Protein AF-A0AAV9XPU2-F1 (afdb_monomer_lite)

Foldseek 3Di:
DDDDDDDDDDDDDDDDDDDDWDWAPPDPPTDTHNDVVVSVLCCLVPVVPDDFDAAPQPRDTHSDLVVSVVCNVVPPRCPPPDDDPPSDDDADQAFDVCVVVVHDFPSDVVTPVQVVVVHHTHHDDPVCVCDDDDDDDDDDDDDDDDDDDDDDDDDDDDDDDDDDDDDDDDPDDPVVVPDDDDDDDDDPDDPDDDDPDDDPPPPPPPDDDDPDDDDDQPPNDPPPPPPDPADLDPDPVCVLCVVLLVLLALQDDPDDVDDVPPDDPPPAPDDPVCLVLQQVLLVVQLVLLVVLLVVVVDDPPDPLSVLSNLLSVCRGSVLLRQLLRLLVVPPCLQQVLDLVLPDDSNPAQSLLSLLSSLRSQSRDPDPVSNSSSLSCLVSSLCSLCVDPLLDPVVVVVVVPPDPPPDDALLNFDPNLVSSLNSLVSSLSSCCRSNDLVSVLCSLPPSLLSSVVSLVVSNLLRLADDDAQDAFVSLVSLLSSLSSLSNVLVSLLVLLLLCQWWVDQRPDDVVSQVNRADHFDPQCSNDSGPVSNVVDPGGNHDVHGQVVLLVCQLDNDLVPRPQDALSSLSSNLSVLLNVLVVQLPDPDHDDPSNLSSSVSSLVSSVVSVVVNVVVDDPVRLVSHRSSNSSVSSSSLSSSLSSLQVVCVVVVHRDDQDPDTRSRGICVSVVVSNVVRD

Structure (mmCIF, N/CA/C/O backbone):
data_AF-A0AAV9XPU2-F1
#
_entry.id   AF-A0AAV9XPU2-F1
#
loop_
_atom_site.group_PDB
_atom_site.id
_atom_site.type_symbol
_atom_site.label_atom_id
_atom_site.label_alt_id
_atom_site.label_comp_id
_atom_site.label_asym_id
_atom_site.label_entity_id
_atom_site.label_seq_id
_atom_site.pdbx_PDB_ins_code
_atom_site.Cartn_x
_atom_site.Cartn_y
_atom_site.Cartn_z
_atom_site.occupancy
_atom_site.B_iso_or_equiv
_atom_site.auth_seq_id
_atom_site.auth_comp_id
_atom_site.auth_asym_id
_atom_site.auth_atom_id
_atom_site.pdbx_PDB_model_num
ATOM 1 N N . MET A 1 1 ? 15.811 52.522 -57.810 1.00 29.58 1 MET A N 1
ATOM 2 C CA . MET A 1 1 ? 17.255 52.832 -57.694 1.00 29.58 1 MET A CA 1
ATOM 3 C C . MET A 1 1 ? 17.423 53.814 -56.546 1.00 29.58 1 MET A C 1
ATOM 5 O O . MET A 1 1 ? 16.557 54.666 -56.441 1.00 29.58 1 MET A O 1
ATOM 9 N N . VAL A 1 2 ? 18.512 53.695 -55.772 1.00 29.58 2 VAL A N 1
ATOM 10 C CA . VAL A 1 2 ? 18.969 54.626 -54.708 1.00 29.58 2 VAL A CA 1
ATOM 11 C C . VAL A 1 2 ? 18.034 54.779 -53.481 1.00 29.58 2 VAL A C 1
ATOM 13 O O . VAL A 1 2 ? 16.921 55.269 -53.601 1.00 29.58 2 VAL A O 1
ATOM 16 N N . GLU A 1 3 ? 18.486 54.240 -52.336 1.00 29.12 3 GLU A N 1
ATOM 17 C CA . GLU A 1 3 ? 18.812 54.883 -51.026 1.00 29.12 3 GLU A CA 1
ATOM 18 C C . GLU A 1 3 ? 18.061 56.191 -50.595 1.00 29.12 3 GLU A C 1
ATOM 20 O O . GLU A 1 3 ? 17.529 56.910 -51.427 1.00 29.12 3 GLU A O 1
ATOM 25 N N . VAL A 1 4 ? 17.954 56.612 -49.316 1.00 30.80 4 VAL A N 1
ATOM 26 C CA . VAL A 1 4 ? 18.963 56.660 -48.225 1.00 30.80 4 VAL A CA 1
ATOM 27 C C . VAL A 1 4 ? 18.349 56.628 -46.795 1.00 30.80 4 VAL A C 1
ATOM 29 O O . VAL A 1 4 ? 17.506 57.445 -46.452 1.00 30.80 4 VAL A O 1
ATOM 32 N N . ASN A 1 5 ? 18.858 55.704 -45.967 1.00 29.48 5 ASN A N 1
ATOM 33 C CA . ASN A 1 5 ? 19.180 55.703 -44.515 1.00 29.48 5 ASN A CA 1
ATOM 34 C C . ASN A 1 5 ? 18.445 56.530 -43.408 1.00 29.48 5 ASN A C 1
ATOM 36 O O . ASN A 1 5 ? 18.390 57.753 -43.437 1.00 29.48 5 ASN A O 1
ATOM 40 N N . ASN A 1 6 ? 18.231 55.809 -42.283 1.00 28.78 6 ASN A N 1
ATOM 41 C CA . ASN A 1 6 ? 18.593 56.128 -40.872 1.00 28.78 6 ASN A CA 1
ATOM 42 C C . ASN A 1 6 ? 17.640 56.825 -39.852 1.00 28.78 6 ASN A C 1
ATOM 44 O O . ASN A 1 6 ? 17.291 57.988 -39.984 1.00 28.78 6 ASN A O 1
ATOM 48 N N . THR A 1 7 ? 17.373 56.079 -38.752 1.00 27.91 7 THR A N 1
ATOM 49 C CA . THR A 1 7 ? 17.463 56.404 -37.288 1.00 27.91 7 THR A CA 1
ATOM 50 C C . THR A 1 7 ? 17.090 57.815 -36.776 1.00 27.91 7 THR A C 1
ATOM 52 O O . THR A 1 7 ? 17.562 58.805 -37.311 1.00 27.91 7 THR A O 1
ATOM 55 N N . THR A 1 8 ? 16.399 58.041 -35.643 1.00 27.73 8 THR A N 1
ATOM 56 C CA . THR A 1 8 ? 16.243 57.298 -34.355 1.00 27.73 8 THR A CA 1
ATOM 57 C C . THR A 1 8 ? 15.009 57.897 -33.613 1.00 27.73 8 THR A C 1
ATOM 59 O O . THR A 1 8 ? 14.620 59.014 -33.934 1.00 27.73 8 THR A O 1
ATOM 62 N N . THR A 1 9 ? 14.283 57.275 -32.668 1.00 28.89 9 THR A N 1
ATOM 63 C CA . THR A 1 9 ? 14.660 56.927 -31.270 1.00 28.89 9 THR A CA 1
ATOM 64 C C . THR A 1 9 ? 13.524 56.117 -30.600 1.00 28.89 9 THR A C 1
ATOM 66 O O . THR A 1 9 ? 12.372 56.189 -31.017 1.00 28.89 9 THR A O 1
ATOM 69 N N . THR A 1 10 ? 13.826 55.365 -29.537 1.00 31.95 10 THR A N 1
ATOM 70 C CA . THR A 1 10 ? 12.886 54.542 -28.745 1.00 31.95 10 THR A CA 1
ATOM 71 C C . THR A 1 10 ? 11.859 55.317 -27.906 1.00 31.95 10 THR A C 1
ATOM 73 O O . THR A 1 10 ? 12.219 56.281 -27.235 1.00 31.95 10 THR A O 1
ATOM 76 N N . ALA A 1 11 ? 10.648 54.761 -27.766 1.00 28.17 11 ALA A N 1
ATOM 77 C CA . ALA A 1 11 ? 9.728 55.044 -26.660 1.00 28.17 11 ALA A CA 1
ATOM 78 C C . ALA A 1 11 ? 9.247 53.723 -26.024 1.00 28.17 11 ALA A C 1
ATOM 80 O O . ALA A 1 11 ? 8.489 52.976 -26.636 1.00 28.17 11 ALA A O 1
ATOM 81 N N . ALA A 1 12 ? 9.705 53.414 -24.806 1.00 30.28 12 ALA A N 1
ATOM 82 C CA . ALA A 1 12 ? 9.359 52.178 -24.099 1.00 30.28 12 ALA A CA 1
ATOM 83 C C . ALA A 1 12 ? 8.294 52.434 -23.020 1.00 30.28 12 ALA A C 1
ATOM 85 O O . ALA A 1 12 ? 8.538 53.171 -22.066 1.00 30.28 12 ALA A O 1
ATOM 86 N N . GLN A 1 13 ? 7.125 51.798 -23.138 1.00 32.41 13 GLN A N 1
ATOM 87 C CA . GLN A 1 13 ? 6.087 51.846 -22.104 1.00 32.41 13 GLN A CA 1
ATOM 88 C C . GLN A 1 13 ? 6.312 50.745 -21.058 1.00 32.41 13 GLN A C 1
ATOM 90 O O . GLN A 1 13 ? 6.060 49.569 -21.311 1.00 32.41 13 GLN A O 1
ATOM 95 N N . GLN A 1 14 ? 6.757 51.125 -19.859 1.00 33.50 14 GLN A N 1
ATOM 96 C CA . GLN A 1 14 ? 6.781 50.224 -18.704 1.00 33.50 14 GLN A CA 1
ATOM 97 C C . GLN A 1 14 ? 5.390 50.171 -18.058 1.00 33.50 14 GLN A C 1
ATOM 99 O O . GLN A 1 14 ? 4.984 51.101 -17.362 1.00 33.50 14 GLN A O 1
ATOM 104 N N . GLN A 1 15 ? 4.655 49.077 -18.271 1.00 34.56 15 GLN A N 1
ATOM 105 C CA . GLN A 1 15 ? 3.417 48.818 -17.532 1.00 34.56 15 GLN A CA 1
ATOM 106 C C . GLN A 1 15 ? 3.724 48.453 -16.071 1.00 34.56 15 GLN A C 1
ATOM 108 O O . GLN A 1 15 ? 4.645 47.689 -15.775 1.00 34.56 15 GLN A O 1
ATOM 113 N N . GLN A 1 16 ? 2.945 49.013 -15.146 1.00 34.00 16 GLN A N 1
ATOM 114 C CA . GLN A 1 16 ? 3.146 48.844 -13.708 1.00 34.00 16 GLN A CA 1
ATOM 115 C C . GLN A 1 16 ? 2.669 47.460 -13.246 1.00 34.00 16 GLN A C 1
ATOM 117 O O . GLN A 1 16 ? 1.492 47.122 -13.371 1.00 34.00 16 GLN A O 1
ATOM 122 N N . GLN A 1 17 ? 3.569 46.669 -12.659 1.00 35.53 17 GLN A N 1
ATOM 123 C CA . GLN A 1 17 ? 3.214 45.393 -12.034 1.00 35.53 17 GLN A CA 1
ATOM 124 C C . GLN A 1 17 ? 2.432 45.636 -10.735 1.00 35.53 17 GLN A C 1
ATOM 126 O O . GLN A 1 17 ? 2.978 46.175 -9.770 1.00 35.53 17 GLN A O 1
ATOM 131 N N . GLN A 1 18 ? 1.171 45.200 -10.675 1.00 33.22 18 GLN A N 1
ATOM 132 C CA . GLN A 1 18 ? 0.447 45.126 -9.405 1.00 33.22 18 GLN A CA 1
ATOM 133 C C . GLN A 1 18 ? 0.937 43.914 -8.586 1.00 33.22 18 GLN A C 1
ATOM 135 O O . GLN A 1 18 ? 1.087 42.824 -9.144 1.00 33.22 18 GLN A O 1
ATOM 140 N N . PRO A 1 19 ? 1.190 44.057 -7.271 1.00 42.59 19 PRO A N 1
ATOM 141 C CA . PRO A 1 19 ? 1.686 42.959 -6.448 1.00 42.59 19 PRO A CA 1
ATOM 142 C C . PRO A 1 19 ? 0.588 41.919 -6.183 1.00 42.59 19 PRO A C 1
ATOM 144 O O . PRO A 1 19 ? -0.442 42.224 -5.581 1.00 42.59 19 PRO A O 1
ATOM 147 N N . THR A 1 20 ? 0.836 40.669 -6.578 1.00 58.62 20 THR A N 1
ATOM 148 C CA . THR A 1 20 ? -0.076 39.536 -6.352 1.00 58.62 20 THR A CA 1
ATOM 149 C C . THR A 1 20 ? -0.375 39.333 -4.858 1.00 58.62 20 THR A C 1
ATOM 151 O O . THR A 1 20 ? 0.571 39.267 -4.062 1.00 58.62 20 THR A O 1
ATOM 154 N N . PRO A 1 21 ? -1.647 39.190 -4.443 1.00 64.06 21 PRO A N 1
ATOM 155 C CA . PRO A 1 21 ? -2.001 39.036 -3.035 1.00 64.06 21 PRO A CA 1
ATOM 156 C C . PRO A 1 21 ? -1.647 37.645 -2.481 1.00 64.06 21 PRO A C 1
ATOM 158 O O . PRO A 1 21 ? -1.710 36.633 -3.175 1.00 64.06 21 PRO A O 1
ATOM 161 N N . PHE A 1 22 ? -1.318 37.585 -1.190 1.00 66.38 22 PHE A N 1
ATOM 162 C CA . PHE A 1 22 ? -0.945 36.355 -0.489 1.00 66.38 22 PHE A CA 1
ATOM 163 C C . PHE A 1 22 ? -2.187 35.690 0.122 1.00 66.38 22 PHE A C 1
ATOM 165 O O . PHE A 1 22 ? -2.746 36.193 1.096 1.00 66.38 22 PHE A O 1
ATOM 172 N N . LEU A 1 23 ? -2.624 34.565 -0.442 1.00 69.69 23 LEU A N 1
ATOM 173 C CA . LEU A 1 23 ? -3.834 33.833 -0.039 1.00 69.69 23 LEU A CA 1
ATOM 174 C C . LEU A 1 23 ? -3.562 32.799 1.065 1.00 69.69 23 LEU A C 1
ATOM 176 O O . LEU A 1 23 ? -2.513 32.153 1.070 1.00 69.69 23 LEU A O 1
ATOM 180 N N . CYS A 1 24 ? -4.523 32.596 1.972 1.00 63.69 24 CYS A N 1
ATOM 181 C CA . CYS A 1 24 ? -4.484 31.475 2.914 1.00 63.69 24 CYS A CA 1
ATOM 182 C C . CYS A 1 24 ? -5.047 30.194 2.290 1.00 63.69 24 CYS A C 1
ATOM 184 O O . CYS A 1 24 ? -6.227 30.128 1.963 1.00 63.69 24 CYS A O 1
ATOM 186 N N . SER A 1 25 ? -4.214 29.158 2.182 1.00 61.66 25 SER A N 1
ATOM 187 C CA . SER A 1 25 ? -4.572 27.832 1.651 1.00 61.66 25 SER A CA 1
ATOM 188 C C . SER A 1 25 ? -5.176 26.872 2.690 1.00 61.66 25 SER A C 1
ATOM 190 O O . SER A 1 25 ? -5.345 25.686 2.398 1.00 61.66 25 SER A O 1
ATOM 192 N N . LEU A 1 26 ? -5.467 27.373 3.898 1.00 58.38 26 LEU A N 1
ATOM 193 C CA . LEU A 1 26 ? -6.014 26.612 5.029 1.00 58.38 26 LEU A CA 1
ATOM 194 C C . LEU A 1 26 ? -7.413 27.089 5.470 1.00 58.38 26 LEU A C 1
ATOM 196 O O . LEU A 1 26 ? -8.115 26.342 6.147 1.00 58.38 26 LEU A O 1
ATOM 200 N N . CYS A 1 27 ? -7.843 28.297 5.086 1.00 60.97 27 CYS A N 1
ATOM 201 C CA . CYS A 1 27 ? -9.218 28.755 5.298 1.00 60.97 27 CYS A CA 1
ATOM 202 C C . CYS A 1 27 ? -10.130 28.340 4.140 1.00 60.97 27 CYS A C 1
ATOM 204 O O . CYS A 1 27 ? -9.748 28.440 2.976 1.00 60.97 27 CYS A O 1
ATOM 206 N N . THR A 1 28 ? -11.370 27.973 4.468 1.00 50.22 28 THR A N 1
ATOM 207 C CA . THR A 1 28 ? -12.456 27.744 3.501 1.00 50.22 28 THR A CA 1
ATOM 208 C C . THR A 1 28 ? -12.879 29.041 2.806 1.00 50.22 28 THR A C 1
ATOM 210 O O . THR A 1 28 ? -13.017 29.075 1.589 1.00 50.22 28 THR A O 1
ATOM 213 N N . THR A 1 29 ? -12.986 30.146 3.551 1.00 53.09 29 THR A N 1
ATOM 214 C CA . THR A 1 29 ? -13.059 31.495 2.966 1.00 53.09 29 THR A CA 1
ATOM 215 C C . THR A 1 29 ? -11.665 31.938 2.521 1.00 53.09 29 THR A C 1
ATOM 217 O O . THR A 1 29 ? -10.756 32.051 3.344 1.00 53.09 29 THR A O 1
ATOM 220 N N . SER A 1 30 ? -11.473 32.204 1.225 1.00 54.81 30 SER A N 1
ATOM 221 C CA . SER A 1 30 ? -10.164 32.515 0.621 1.00 54.81 30 SER A CA 1
ATOM 222 C C . SER A 1 30 ? -9.635 33.913 0.989 1.00 54.81 30 SER A C 1
ATOM 224 O O . SER A 1 30 ? -9.506 34.801 0.147 1.00 54.81 30 SER A O 1
ATOM 226 N N . LYS A 1 31 ? -9.319 34.127 2.271 1.00 59.06 31 LYS A N 1
ATOM 227 C CA . LYS A 1 31 ? -8.815 35.400 2.796 1.00 59.06 31 LYS A CA 1
ATOM 228 C C . LYS A 1 31 ? -7.458 35.732 2.170 1.00 59.06 31 LYS A C 1
ATOM 230 O O . LYS A 1 31 ? -6.470 35.013 2.348 1.00 59.06 31 LYS A O 1
ATOM 235 N N . TYR A 1 32 ? -7.438 36.835 1.428 1.00 63.41 32 TYR A N 1
ATOM 236 C CA . TYR A 1 32 ? -6.270 37.378 0.753 1.00 63.41 32 TYR A CA 1
ATOM 237 C C . TYR A 1 32 ? -5.627 38.489 1.588 1.00 63.41 32 TYR A C 1
ATOM 239 O O . TYR A 1 32 ? -6.299 39.353 2.148 1.00 63.41 32 TYR A O 1
ATOM 247 N N . PHE A 1 33 ? -4.298 38.483 1.664 1.00 72.12 33 PHE A N 1
ATOM 248 C CA . PHE A 1 33 ? -3.516 39.441 2.436 1.00 72.12 33 PHE A CA 1
ATOM 249 C C . PHE A 1 33 ? -2.540 40.175 1.519 1.00 72.12 33 PHE A C 1
ATOM 251 O O . PHE A 1 33 ? -1.742 39.560 0.817 1.00 72.12 33 PHE A O 1
ATOM 258 N N . THR A 1 34 ? -2.518 41.505 1.577 1.00 69.50 34 THR A N 1
ATOM 259 C CA . THR A 1 34 ? -1.596 42.338 0.776 1.00 69.50 34 THR A CA 1
ATOM 260 C C . THR A 1 34 ? -0.119 42.178 1.164 1.00 69.50 34 THR A C 1
ATOM 262 O O . THR A 1 34 ? 0.761 42.715 0.495 1.00 69.50 34 THR A O 1
ATOM 265 N N . ARG A 1 35 ? 0.189 41.466 2.261 1.00 71.12 35 ARG A N 1
ATOM 266 C CA . ARG A 1 35 ? 1.552 41.250 2.773 1.00 71.12 35 ARG A CA 1
ATOM 267 C C . ARG A 1 35 ? 1.700 39.853 3.379 1.00 71.12 35 ARG A C 1
ATOM 269 O O . ARG A 1 35 ? 0.964 39.509 4.304 1.00 71.12 35 ARG A O 1
ATOM 276 N N . LYS A 1 36 ? 2.725 39.098 2.956 1.00 74.25 36 LYS A N 1
ATOM 277 C CA . LYS A 1 36 ? 3.036 37.739 3.452 1.00 74.25 36 LYS A CA 1
ATOM 278 C C . LYS A 1 36 ? 3.067 37.631 4.985 1.00 74.25 36 LYS A C 1
ATOM 280 O O . LYS A 1 36 ? 2.521 36.691 5.542 1.00 74.25 36 LYS A O 1
ATOM 285 N N . ALA A 1 37 ? 3.611 38.631 5.681 1.00 71.38 37 ALA A N 1
ATOM 286 C CA . ALA A 1 37 ? 3.679 38.647 7.148 1.00 71.38 37 ALA A CA 1
ATOM 287 C C . ALA A 1 37 ? 2.300 38.676 7.851 1.00 71.38 37 ALA A C 1
ATOM 289 O O . ALA A 1 37 ? 2.202 38.323 9.024 1.00 71.38 37 ALA A O 1
ATOM 290 N N . HIS A 1 38 ? 1.233 39.110 7.168 1.00 73.94 38 HIS A N 1
ATOM 291 C CA . HIS A 1 38 ? -0.130 39.074 7.711 1.00 73.94 38 HIS A CA 1
ATOM 292 C C . HIS A 1 38 ? -0.760 37.692 7.507 1.00 73.94 38 HIS A C 1
ATOM 294 O O . HIS A 1 38 ? -1.350 37.168 8.449 1.00 73.94 38 HIS A O 1
ATOM 300 N N . LEU A 1 39 ? -0.520 37.061 6.352 1.00 77.31 39 LEU A N 1
ATOM 301 C CA . LEU A 1 39 ? -0.830 35.649 6.113 1.00 77.31 39 LEU A CA 1
ATOM 302 C C . LEU A 1 39 ? -0.112 34.732 7.127 1.00 77.31 39 LEU A C 1
ATOM 304 O O . LEU A 1 39 ? -0.747 33.913 7.780 1.00 77.31 39 LEU A O 1
ATOM 308 N N . GLU A 1 40 ? 1.193 34.918 7.338 1.00 66.69 40 GLU A N 1
ATOM 309 C CA . GLU A 1 40 ? 1.998 34.142 8.300 1.00 66.69 40 GLU A CA 1
ATOM 310 C C . GLU A 1 40 ? 1.563 34.330 9.765 1.00 66.69 40 GLU A C 1
ATOM 312 O O . GLU A 1 40 ? 1.819 33.452 10.595 1.00 66.69 40 GLU A O 1
ATOM 317 N N . ARG A 1 41 ? 0.951 35.475 10.108 1.00 69.06 41 ARG A N 1
ATOM 318 C CA . ARG A 1 41 ? 0.323 35.709 11.420 1.00 69.06 41 ARG A CA 1
ATOM 319 C C . ARG A 1 41 ? -1.003 34.959 11.505 1.00 69.06 41 ARG A C 1
ATOM 321 O O . ARG A 1 41 ? -1.205 34.206 12.450 1.00 69.06 41 ARG A O 1
ATOM 328 N N . HIS A 1 42 ? -1.859 35.145 10.500 1.00 73.88 42 HIS A N 1
ATOM 329 C CA . HIS A 1 42 ? -3.168 34.511 10.388 1.00 73.88 42 HIS A CA 1
ATOM 330 C C . HIS A 1 42 ? -3.075 32.980 10.469 1.00 73.88 42 HIS A C 1
ATOM 332 O O . HIS A 1 42 ? -3.804 32.391 11.259 1.00 73.88 42 HIS A O 1
ATOM 338 N N . ILE A 1 43 ? -2.128 32.347 9.763 1.00 69.56 43 ILE A N 1
ATOM 339 C CA . ILE A 1 43 ? -1.907 30.891 9.823 1.00 69.56 43 ILE A CA 1
ATOM 340 C C . ILE A 1 43 ? -1.630 30.418 11.261 1.00 69.56 43 ILE A C 1
ATOM 342 O O . ILE A 1 43 ? -2.310 29.515 11.744 1.00 69.56 43 ILE A O 1
ATOM 346 N N . ARG A 1 44 ? -0.699 31.061 11.981 1.00 66.50 44 ARG A N 1
ATOM 347 C CA . ARG A 1 44 ? -0.370 30.692 13.373 1.00 66.50 44 ARG A CA 1
ATOM 348 C C . ARG A 1 44 ? -1.529 30.897 14.343 1.00 66.50 44 ARG A C 1
ATOM 350 O O . ARG A 1 44 ? -1.736 30.069 15.220 1.00 66.50 44 ARG A O 1
ATOM 357 N N . THR A 1 45 ? -2.293 31.980 14.199 1.00 59.66 45 THR A N 1
ATOM 358 C CA . THR A 1 45 ? -3.409 32.263 15.117 1.00 59.66 45 THR A CA 1
ATOM 359 C C . THR A 1 45 ? -4.652 31.427 14.831 1.00 59.66 45 THR A C 1
ATOM 361 O O . THR A 1 45 ? -5.341 31.045 15.767 1.00 59.66 45 THR A O 1
ATOM 364 N N . HIS A 1 46 ? -4.951 31.173 13.554 1.00 63.56 46 HIS A N 1
ATOM 365 C CA . HIS A 1 46 ? -6.227 30.611 13.098 1.00 63.56 46 HIS A CA 1
ATOM 366 C C . HIS A 1 46 ? -6.170 29.097 12.844 1.00 63.56 46 HIS A C 1
ATOM 368 O O . HIS A 1 46 ? -7.193 28.430 12.921 1.00 63.56 46 HIS A O 1
ATOM 374 N N . HIS A 1 47 ? -4.984 28.546 12.564 1.00 63.62 47 HIS A N 1
ATOM 375 C CA . HIS A 1 47 ? -4.788 27.110 12.318 1.00 63.62 47 HIS A CA 1
ATOM 376 C C . HIS A 1 47 ? -3.821 26.450 13.312 1.00 63.62 47 HIS A C 1
ATOM 378 O O . HIS A 1 47 ? -3.494 25.283 13.144 1.00 63.62 47 HIS A O 1
ATOM 384 N N . ALA A 1 48 ? -3.342 27.193 14.320 1.00 60.16 48 ALA A N 1
ATOM 385 C CA . ALA A 1 48 ? -2.426 26.723 15.369 1.00 60.16 48 ALA A CA 1
ATOM 386 C C . ALA A 1 48 ? -1.133 26.033 14.865 1.00 60.16 48 ALA A C 1
ATOM 388 O O . ALA A 1 48 ? -0.485 25.306 15.610 1.00 60.16 48 ALA A O 1
ATOM 389 N N . VAL A 1 49 ? -0.728 26.271 13.609 1.00 51.78 49 VAL A N 1
ATOM 390 C CA . VAL A 1 49 ? 0.446 25.619 13.011 1.00 51.78 49 VAL A CA 1
ATOM 391 C C . VAL A 1 49 ? 1.739 26.272 13.507 1.00 51.78 49 VAL A C 1
ATOM 393 O O . VAL A 1 49 ? 2.098 27.374 13.076 1.00 51.78 49 VAL A O 1
ATOM 396 N N . GLY A 1 50 ? 2.446 25.558 14.383 1.00 55.75 50 GLY A N 1
ATOM 397 C CA . GLY A 1 50 ? 3.766 25.899 14.918 1.00 55.75 50 GLY A CA 1
ATOM 398 C C . GLY A 1 50 ? 3.813 25.786 16.443 1.00 55.75 50 GLY A C 1
ATOM 399 O O . GLY A 1 50 ? 2.828 26.093 17.110 1.00 55.75 50 GLY A O 1
ATOM 400 N N . ASN A 1 51 ? 4.959 25.359 16.980 1.00 54.19 51 ASN A N 1
ATOM 401 C CA . ASN A 1 51 ? 5.142 25.097 18.410 1.00 54.19 51 ASN A CA 1
ATOM 402 C C . ASN A 1 51 ? 4.729 26.314 19.267 1.00 54.19 51 ASN A C 1
ATOM 404 O O . ASN A 1 51 ? 5.052 27.453 18.897 1.00 54.19 51 ASN A O 1
ATOM 408 N N . PRO A 1 52 ? 4.046 26.099 20.407 1.00 60.94 52 PRO A N 1
ATOM 409 C CA . PRO A 1 52 ? 3.670 27.182 21.303 1.00 60.94 52 PRO A CA 1
ATOM 410 C C . PRO A 1 52 ? 4.920 27.875 21.865 1.00 60.94 52 PRO A C 1
ATOM 412 O O . PRO A 1 52 ? 5.949 27.252 22.132 1.00 60.94 52 PRO A O 1
ATOM 415 N N . LEU A 1 53 ? 4.855 29.202 21.995 1.00 69.19 53 LEU A N 1
ATOM 416 C CA . LEU A 1 53 ? 5.951 29.999 22.537 1.00 69.19 53 LEU A CA 1
ATOM 417 C C . LEU A 1 53 ? 5.718 30.167 24.039 1.00 69.19 53 LEU A C 1
ATOM 419 O O . LEU A 1 53 ? 4.914 31.001 24.455 1.00 69.19 53 LEU A O 1
ATOM 423 N N . ASN A 1 54 ? 6.389 29.346 24.841 1.00 73.31 54 ASN A N 1
ATOM 424 C CA . ASN A 1 54 ? 6.076 29.218 26.264 1.00 73.31 54 ASN A CA 1
ATOM 425 C C . ASN A 1 54 ? 6.816 30.263 27.109 1.00 73.31 54 ASN A C 1
ATOM 427 O O . ASN A 1 54 ? 7.970 30.609 26.844 1.00 73.31 54 ASN A O 1
ATOM 431 N N . CYS A 1 55 ? 6.145 30.775 28.142 1.00 76.75 55 CYS A N 1
ATOM 432 C CA . CYS A 1 55 ? 6.739 31.702 29.100 1.00 76.75 55 CYS A CA 1
ATOM 433 C C . CYS A 1 55 ? 7.796 30.999 29.955 1.00 76.75 55 CYS A C 1
ATOM 435 O O . CYS A 1 55 ? 7.482 30.058 30.678 1.00 76.75 55 CYS A O 1
ATOM 437 N N . HIS A 1 56 ? 9.034 31.494 29.946 1.00 71.06 56 HIS A N 1
ATOM 438 C CA . HIS A 1 56 ? 10.130 30.866 30.698 1.00 71.06 56 HIS A CA 1
ATOM 439 C C . HIS A 1 56 ? 9.958 30.953 32.231 1.00 71.06 56 HIS A C 1
ATOM 441 O O . HIS A 1 56 ? 10.624 30.231 32.963 1.00 71.06 56 HIS A O 1
ATOM 447 N N . PHE A 1 57 ? 9.060 31.817 32.721 1.00 72.75 57 PHE A N 1
ATOM 448 C CA . PHE A 1 57 ? 8.834 32.047 34.154 1.00 72.75 57 PHE A CA 1
ATOM 449 C C . PHE A 1 57 ? 7.595 31.337 34.727 1.00 72.75 57 PHE A C 1
ATOM 451 O O . PHE A 1 57 ? 7.505 31.187 35.940 1.00 72.75 57 PHE A O 1
ATOM 458 N N . CYS A 1 58 ? 6.630 30.931 33.892 1.00 76.94 58 CYS A N 1
ATOM 459 C CA . CYS A 1 58 ? 5.367 30.324 34.351 1.00 76.94 58 CYS A CA 1
ATOM 460 C C . CYS A 1 58 ? 4.804 29.234 33.419 1.00 76.94 58 CYS A C 1
ATOM 462 O O . CYS A 1 58 ? 3.670 28.796 33.597 1.00 76.94 58 CYS A O 1
ATOM 464 N N . SER A 1 59 ? 5.556 28.845 32.386 1.00 69.38 59 SER A N 1
ATOM 465 C CA . SER A 1 59 ? 5.221 27.832 31.372 1.00 69.38 59 SER A CA 1
ATOM 466 C C . SER A 1 59 ? 3.929 28.037 30.561 1.00 69.38 59 SER A C 1
ATOM 468 O O . SER A 1 59 ? 3.678 27.247 29.656 1.00 69.38 59 SER A O 1
ATOM 470 N N . ARG A 1 60 ? 3.138 29.099 30.800 1.00 69.94 60 ARG A N 1
ATOM 471 C CA . ARG A 1 60 ? 1.936 29.426 30.005 1.00 69.94 60 ARG A CA 1
ATOM 472 C C . ARG A 1 60 ? 2.285 29.545 28.512 1.00 69.94 60 ARG A C 1
ATOM 474 O O . ARG A 1 60 ? 3.296 30.152 28.149 1.00 69.94 60 ARG A O 1
ATOM 481 N N . GLU A 1 61 ? 1.433 28.977 27.662 1.00 73.00 61 GLU A N 1
ATOM 482 C CA . GLU A 1 61 ? 1.644 28.868 26.215 1.00 73.00 61 GLU A CA 1
ATOM 483 C C . GLU A 1 61 ? 1.115 30.080 25.438 1.00 73.00 61 GLU A C 1
ATOM 485 O O . GLU A 1 61 ? -0.028 30.500 25.626 1.00 73.00 61 GLU A O 1
ATOM 490 N N . PHE A 1 62 ? 1.899 30.611 24.491 1.00 72.25 62 PHE A N 1
ATOM 491 C CA . PHE A 1 62 ? 1.472 31.734 23.650 1.00 72.25 62 PHE A CA 1
ATOM 492 C C . PHE A 1 62 ? 1.597 31.420 22.157 1.00 72.25 62 PHE A C 1
ATOM 494 O O . PHE A 1 62 ? 2.686 31.234 21.615 1.00 72.25 62 PHE A O 1
ATOM 501 N N . ARG A 1 63 ? 0.470 31.477 21.432 1.00 62.94 63 ARG A N 1
ATOM 502 C CA . ARG A 1 63 ? 0.417 31.289 19.964 1.00 62.94 63 ARG A CA 1
ATOM 503 C C . ARG A 1 63 ? 1.025 32.456 19.158 1.00 62.94 63 ARG A C 1
ATOM 505 O O . ARG A 1 63 ? 1.020 32.433 17.926 1.00 62.94 63 ARG A O 1
ATOM 512 N N . ARG A 1 64 ? 1.525 33.511 19.821 1.00 65.50 64 ARG A N 1
ATOM 513 C CA . ARG A 1 64 ? 2.158 34.685 19.189 1.00 65.50 64 ARG A CA 1
ATOM 514 C C . ARG A 1 64 ? 3.312 35.242 20.027 1.00 65.50 64 ARG A C 1
ATOM 516 O O . ARG A 1 64 ? 3.206 35.389 21.240 1.00 65.50 64 ARG A O 1
ATOM 523 N N . SER A 1 65 ? 4.380 35.660 19.348 1.00 66.50 65 SER A N 1
ATOM 524 C CA . SER A 1 65 ? 5.598 36.215 19.960 1.00 66.50 65 SER A CA 1
ATOM 525 C C . SER A 1 65 ? 5.471 37.655 20.474 1.00 66.50 65 SER A C 1
ATOM 527 O O . SER A 1 65 ? 6.400 38.150 21.103 1.00 66.50 65 SER A O 1
ATOM 529 N N . ASP A 1 66 ? 4.397 38.369 20.132 1.00 71.56 66 ASP A N 1
ATOM 530 C CA . ASP A 1 66 ? 4.081 39.690 20.690 1.00 71.56 66 ASP A CA 1
ATOM 531 C C . ASP A 1 66 ? 3.321 39.547 22.017 1.00 71.56 66 ASP A C 1
ATOM 533 O O . ASP A 1 66 ? 3.760 40.115 23.014 1.00 71.56 66 ASP A O 1
ATOM 537 N N . LEU A 1 67 ? 2.306 38.677 22.071 1.00 76.88 67 LEU A N 1
ATOM 538 C CA . LEU A 1 67 ? 1.629 38.305 23.321 1.00 76.88 67 LEU A CA 1
ATOM 539 C C . LEU A 1 67 ? 2.601 37.722 24.362 1.00 76.88 67 LEU A C 1
ATOM 541 O O . LEU A 1 67 ? 2.552 38.124 25.519 1.00 76.88 67 LEU A O 1
ATOM 545 N N . LEU A 1 68 ? 3.543 36.857 23.954 1.00 77.62 68 LEU A N 1
ATOM 546 C CA . LEU A 1 68 ? 4.587 36.358 24.862 1.00 77.62 68 LEU A CA 1
ATOM 547 C C . LEU A 1 68 ? 5.448 37.490 25.450 1.00 77.62 68 LEU A C 1
ATOM 549 O O . LEU A 1 68 ? 5.848 37.418 26.607 1.00 77.62 68 LEU A O 1
ATOM 553 N N . LYS A 1 69 ? 5.746 38.543 24.677 1.00 74.12 69 LYS A N 1
ATOM 554 C CA . LYS A 1 69 ? 6.560 39.678 25.150 1.00 74.12 69 LYS A CA 1
ATOM 555 C C . LYS A 1 69 ? 5.806 40.547 26.141 1.00 74.12 69 LYS A C 1
ATOM 557 O O . LYS A 1 69 ? 6.372 40.927 27.158 1.00 74.12 69 LYS A O 1
ATOM 562 N N . GLU A 1 70 ? 4.547 40.843 25.846 1.00 77.50 70 GLU A N 1
ATOM 563 C CA . GLU A 1 70 ? 3.677 41.589 26.751 1.00 77.50 70 GLU A CA 1
ATOM 564 C C . GLU A 1 70 ? 3.450 40.811 28.055 1.00 77.50 70 GLU A C 1
ATOM 566 O O . GLU A 1 70 ? 3.583 41.372 29.143 1.00 77.50 70 GLU A O 1
ATOM 571 N N . HIS A 1 71 ? 3.239 39.495 27.959 1.00 79.19 71 HIS A N 1
ATOM 572 C CA . HIS A 1 71 ? 3.169 38.627 29.126 1.00 79.19 71 HIS A CA 1
ATOM 573 C C . HIS A 1 71 ? 4.497 38.555 29.893 1.00 79.19 71 HIS A C 1
ATOM 575 O O . HIS A 1 71 ? 4.473 38.690 31.106 1.00 79.19 71 HIS A O 1
ATOM 581 N N . HIS A 1 72 ? 5.658 38.418 29.239 1.00 73.50 72 HIS A N 1
ATOM 582 C CA . HIS A 1 72 ? 6.963 38.462 29.921 1.00 73.50 72 HIS A CA 1
ATOM 583 C C . HIS A 1 72 ? 7.176 39.762 30.714 1.00 73.50 72 HIS A C 1
ATOM 585 O O . HIS A 1 72 ? 7.839 39.730 31.746 1.00 73.50 72 HIS A O 1
ATOM 591 N N . ILE A 1 73 ? 6.619 40.893 30.269 1.00 74.75 73 ILE A N 1
ATOM 592 C CA . ILE A 1 73 ? 6.675 42.154 31.021 1.00 74.75 73 ILE A CA 1
ATOM 593 C C . ILE A 1 73 ? 5.767 42.082 32.260 1.00 74.75 73 ILE A C 1
ATOM 595 O O . ILE A 1 73 ? 6.231 42.408 33.350 1.00 74.75 73 ILE A O 1
ATOM 599 N N . ARG A 1 74 ? 4.519 41.606 32.112 1.00 70.31 74 ARG A N 1
ATOM 600 C CA . ARG A 1 74 ? 3.496 41.527 33.180 1.00 70.31 74 ARG A CA 1
ATOM 601 C C . ARG A 1 74 ? 3.358 40.137 33.838 1.00 70.31 74 ARG A C 1
ATOM 603 O O . ARG A 1 74 ? 2.265 39.763 34.255 1.00 70.31 74 ARG A O 1
ATOM 610 N N . CYS A 1 75 ? 4.416 39.326 33.883 1.00 74.88 75 CYS A N 1
ATOM 611 C CA . CYS A 1 75 ? 4.339 37.962 34.420 1.00 74.88 75 CYS A CA 1
ATOM 612 C C . CYS A 1 75 ? 4.533 37.963 35.941 1.00 74.88 75 CYS A C 1
ATOM 614 O O . CYS A 1 75 ? 5.629 38.236 36.423 1.00 74.88 75 CYS A O 1
ATOM 616 N N . GLU A 1 76 ? 3.485 37.574 36.668 1.00 71.94 76 GLU A N 1
ATOM 617 C CA . GLU A 1 76 ? 3.423 37.441 38.135 1.00 71.94 76 GLU A CA 1
ATOM 618 C C . GLU A 1 76 ? 4.658 36.715 38.714 1.00 71.94 76 GLU A C 1
ATOM 620 O O . GLU A 1 76 ? 5.279 37.170 39.669 1.00 71.94 76 GLU A O 1
ATOM 625 N N . PHE A 1 77 ? 5.085 35.625 38.070 1.00 69.19 77 PHE A N 1
ATOM 626 C CA . PHE A 1 77 ? 6.191 34.762 38.514 1.00 69.19 77 PHE A CA 1
ATOM 627 C C . PHE A 1 77 ? 7.600 35.305 38.192 1.00 69.19 77 PHE A C 1
ATOM 629 O O . PHE A 1 77 ? 8.612 34.728 38.610 1.00 69.19 77 PHE A O 1
ATOM 636 N N . ARG A 1 78 ? 7.704 36.405 37.435 1.00 69.69 78 ARG A N 1
ATOM 637 C CA . ARG A 1 78 ? 8.991 36.974 37.007 1.00 69.69 78 ARG A CA 1
ATOM 638 C C . ARG A 1 78 ? 9.686 37.737 38.139 1.00 69.69 78 ARG A C 1
ATOM 640 O O . ARG A 1 78 ? 10.872 37.487 38.386 1.00 69.69 78 ARG A O 1
ATOM 647 N N . GLY A 1 79 ? 8.966 38.648 38.799 1.00 66.75 79 GLY A N 1
ATOM 648 C CA . GLY A 1 79 ? 9.562 39.713 39.617 1.00 66.75 79 GLY A CA 1
ATOM 649 C C . GLY A 1 79 ? 10.518 40.593 38.796 1.00 66.75 79 GLY A C 1
ATOM 650 O O . GLY A 1 79 ? 10.364 40.727 37.579 1.00 66.75 79 GLY A O 1
ATOM 651 N N . ASP A 1 80 ? 11.568 41.117 39.428 1.00 61.00 80 ASP A N 1
ATOM 652 C CA . ASP A 1 80 ? 12.576 41.961 38.762 1.00 61.00 80 ASP A CA 1
ATOM 653 C C . ASP A 1 80 ? 13.553 41.209 37.843 1.00 61.00 80 ASP A C 1
ATOM 655 O O . ASP A 1 80 ? 14.421 41.815 37.211 1.00 61.00 80 ASP A O 1
ATOM 659 N N . ARG A 1 81 ? 13.422 39.882 37.700 1.00 66.75 81 ARG A N 1
ATOM 660 C CA . ARG A 1 81 ? 14.375 39.078 36.917 1.00 66.75 81 ARG A CA 1
ATOM 661 C C . ARG A 1 81 ? 14.428 39.526 35.442 1.00 66.75 81 ARG A C 1
ATOM 663 O O . ARG A 1 81 ? 13.381 39.801 34.845 1.00 66.75 81 ARG A O 1
ATOM 670 N N . PRO A 1 82 ? 15.621 39.625 34.825 1.00 59.50 82 PRO A N 1
ATOM 671 C CA . PRO A 1 82 ? 15.764 40.128 33.460 1.00 59.50 82 PRO A CA 1
ATOM 672 C C . PRO A 1 82 ? 15.184 39.155 32.422 1.00 59.50 82 PRO A C 1
ATOM 674 O O . PRO A 1 82 ? 15.225 37.936 32.587 1.00 59.50 82 PRO A O 1
ATOM 677 N N . ILE A 1 83 ? 14.648 39.694 31.324 1.00 64.38 83 ILE A N 1
ATOM 678 C CA . ILE A 1 83 ? 14.059 38.896 30.236 1.00 64.38 83 ILE A CA 1
ATOM 679 C C . ILE A 1 83 ? 15.184 38.346 29.330 1.00 64.38 83 ILE A C 1
ATOM 681 O O . ILE A 1 83 ? 16.027 39.132 28.890 1.00 64.38 83 ILE A O 1
ATOM 685 N N . PRO A 1 84 ? 15.201 37.039 28.984 1.00 57.34 84 PRO A N 1
ATOM 686 C CA . PRO A 1 84 ? 16.243 36.450 28.140 1.00 57.34 84 PRO A CA 1
ATOM 687 C C . PRO A 1 84 ? 16.426 37.137 26.772 1.00 57.34 84 PRO A C 1
ATOM 689 O O . PRO A 1 84 ? 15.483 37.308 25.994 1.00 57.34 84 PRO A O 1
ATOM 692 N N . VAL A 1 85 ? 17.680 37.480 26.456 1.00 53.81 85 VAL A N 1
ATOM 693 C CA . VAL A 1 85 ? 18.076 38.358 25.331 1.00 53.81 85 VAL A CA 1
ATOM 694 C C . VAL A 1 85 ? 17.713 37.798 23.944 1.00 53.81 85 VAL A C 1
ATOM 696 O O . VAL A 1 85 ? 17.511 38.561 22.998 1.00 53.81 85 VAL A O 1
ATOM 699 N N . ALA A 1 86 ? 17.544 36.479 23.814 1.00 53.06 86 ALA A N 1
ATOM 700 C CA . ALA A 1 86 ? 17.249 35.794 22.549 1.00 53.06 86 ALA A CA 1
ATOM 701 C C . ALA A 1 86 ? 15.937 36.231 21.854 1.00 53.06 86 ALA A C 1
ATOM 703 O O . ALA A 1 86 ? 15.722 35.899 20.690 1.00 53.06 86 ALA A O 1
ATOM 704 N N . ILE A 1 87 ? 15.056 36.973 22.538 1.00 49.72 87 ILE A N 1
ATOM 705 C CA . ILE A 1 87 ? 13.716 37.333 22.043 1.00 49.72 87 ILE A CA 1
ATOM 706 C C . ILE A 1 87 ? 13.649 38.801 21.537 1.00 49.72 87 ILE A C 1
ATOM 708 O O . ILE A 1 87 ? 12.580 39.303 21.171 1.00 49.72 87 ILE A O 1
ATOM 712 N N . VAL A 1 88 ? 14.773 39.523 21.432 1.00 43.75 88 VAL A N 1
ATOM 713 C CA . VAL A 1 88 ? 14.814 40.870 20.813 1.00 43.75 88 VAL A CA 1
ATOM 714 C C . VAL A 1 88 ? 14.545 40.797 19.293 1.00 43.75 88 VAL A C 1
ATOM 716 O O . VAL A 1 88 ? 14.898 39.838 18.614 1.00 43.75 88 VAL A O 1
ATOM 719 N N . GLY A 1 89 ? 13.829 41.788 18.744 1.00 49.59 89 GLY A N 1
ATOM 720 C CA . GLY A 1 89 ? 13.363 41.782 17.346 1.00 49.59 89 GLY A CA 1
ATOM 721 C C . GLY A 1 89 ? 14.448 42.048 16.287 1.00 49.59 89 GLY A C 1
ATOM 722 O O . GLY A 1 89 ? 15.584 42.385 16.608 1.00 49.59 89 GLY A O 1
ATOM 723 N N . ARG A 1 90 ? 14.073 41.943 14.997 1.00 46.75 90 ARG A N 1
ATOM 724 C CA . ARG A 1 90 ? 14.956 42.206 13.835 1.00 46.75 90 ARG A CA 1
ATOM 725 C C . ARG A 1 90 ? 15.787 43.488 14.027 1.00 46.75 90 ARG A C 1
ATOM 727 O O . ARG A 1 90 ? 15.212 44.553 14.252 1.00 46.75 90 ARG A O 1
ATOM 734 N N . LYS A 1 91 ? 17.114 43.383 13.847 1.00 53.56 91 LYS A N 1
ATOM 735 C CA . LYS A 1 91 ? 18.079 44.500 13.935 1.00 53.56 91 LYS A CA 1
ATOM 736 C C . LYS A 1 91 ? 17.578 45.744 13.178 1.00 53.56 91 LYS A C 1
ATOM 738 O O . LYS A 1 91 ? 17.121 45.631 12.034 1.00 53.56 91 LYS A O 1
ATOM 743 N N . ARG A 1 92 ? 17.671 46.929 13.803 1.00 58.50 92 ARG A N 1
ATOM 744 C CA . ARG A 1 92 ? 17.201 48.207 13.229 1.00 58.50 92 ARG A CA 1
ATOM 745 C C . ARG A 1 92 ? 17.848 48.454 11.857 1.00 58.50 92 ARG A C 1
ATOM 747 O O . ARG A 1 92 ? 19.062 48.331 11.697 1.00 58.50 92 ARG A O 1
ATOM 754 N N . ARG A 1 93 ? 17.047 48.823 10.849 1.00 65.12 93 ARG A N 1
ATOM 755 C CA . ARG A 1 93 ? 17.568 49.210 9.520 1.00 65.12 93 ARG A CA 1
ATOM 756 C C . ARG A 1 93 ? 17.919 50.699 9.431 1.00 65.12 93 ARG A C 1
ATOM 758 O O . ARG A 1 93 ? 18.968 51.009 8.877 1.00 65.12 93 ARG A O 1
ATOM 765 N N . ALA A 1 94 ? 17.105 51.577 10.016 1.00 80.69 94 ALA A N 1
ATOM 766 C CA . ALA A 1 94 ? 17.366 53.017 10.090 1.00 80.69 94 ALA A CA 1
ATOM 767 C C . ALA A 1 94 ? 18.550 53.371 11.014 1.00 80.69 94 ALA A C 1
ATOM 769 O O . ALA A 1 94 ? 18.914 52.577 11.881 1.00 80.69 94 ALA A O 1
ATOM 770 N N . CYS A 1 95 ? 19.110 54.570 10.825 1.00 85.12 95 CYS A N 1
ATOM 771 C CA . CYS A 1 95 ? 19.990 55.256 11.777 1.00 85.12 95 CYS A CA 1
ATOM 772 C C . CYS A 1 95 ? 19.184 55.873 12.937 1.00 85.12 95 CYS A C 1
ATOM 774 O O . CYS A 1 95 ? 17.971 56.081 12.808 1.00 85.12 95 CYS A O 1
ATOM 776 N N . ASP A 1 96 ? 19.838 56.194 14.053 1.00 83.19 96 ASP A N 1
ATOM 777 C CA . ASP A 1 96 ? 19.136 56.524 15.299 1.00 83.19 96 ASP A CA 1
ATOM 778 C C . ASP A 1 96 ? 18.360 57.845 15.221 1.00 83.19 96 ASP A C 1
ATOM 780 O O . ASP A 1 96 ? 17.182 57.865 15.578 1.00 83.19 96 ASP A O 1
ATOM 784 N N . ARG A 1 97 ? 18.922 58.905 14.619 1.00 79.44 97 ARG A N 1
ATOM 785 C CA . ARG A 1 97 ? 18.205 60.183 14.408 1.00 79.44 97 ARG A CA 1
ATOM 786 C C . ARG A 1 97 ? 16.927 60.014 13.575 1.00 79.44 97 ARG A C 1
ATOM 788 O O . ARG A 1 97 ? 15.905 60.636 13.867 1.00 79.44 97 ARG A O 1
ATOM 795 N N . CYS A 1 98 ? 16.957 59.163 12.544 1.00 83.25 98 CYS A N 1
ATOM 796 C CA . CYS A 1 98 ? 15.761 58.863 11.748 1.00 83.25 98 CYS A CA 1
ATOM 797 C C . CYS A 1 98 ? 14.774 57.964 12.507 1.00 83.25 98 CYS A C 1
ATOM 799 O O . CYS A 1 98 ? 13.566 58.150 12.376 1.00 83.25 98 CYS A O 1
ATOM 801 N N . SER A 1 99 ? 15.272 57.024 13.319 1.00 81.94 99 SER A N 1
ATOM 802 C CA . SER A 1 99 ? 14.444 56.149 14.155 1.00 81.94 99 SER A CA 1
ATOM 803 C C . SER A 1 99 ? 13.709 56.929 15.250 1.00 81.94 99 SER A C 1
ATOM 805 O O . SER A 1 99 ? 12.513 56.721 15.432 1.00 81.94 99 SER A O 1
ATOM 807 N N . GLN A 1 100 ? 14.389 57.852 15.939 1.00 78.06 100 GLN A N 1
ATOM 808 C CA . GLN A 1 100 ? 13.804 58.749 16.944 1.00 78.06 100 GLN A CA 1
ATOM 809 C C . GLN A 1 100 ? 12.727 59.648 16.324 1.00 78.06 100 GLN A C 1
ATOM 811 O O . GLN A 1 100 ? 11.609 59.715 16.827 1.00 78.06 100 GLN A O 1
ATOM 816 N N . ARG A 1 101 ? 13.024 60.272 15.173 1.00 75.75 101 ARG A N 1
ATOM 817 C CA . ARG A 1 101 ? 12.057 61.093 14.423 1.00 75.75 101 ARG A CA 1
ATOM 818 C C . ARG A 1 101 ? 10.987 60.285 13.672 1.00 75.75 101 ARG A C 1
ATOM 820 O O . ARG A 1 101 ? 10.154 60.890 13.009 1.00 75.75 101 ARG A O 1
ATOM 827 N N . LYS A 1 102 ? 10.991 58.946 13.754 1.00 77.69 102 LYS A N 1
ATOM 828 C CA . LYS A 1 102 ? 10.054 58.028 13.066 1.00 77.69 102 LYS A CA 1
ATOM 829 C C . LYS A 1 102 ? 9.969 58.240 11.536 1.00 77.69 102 LYS A C 1
ATOM 831 O O . LYS A 1 102 ? 8.961 57.913 10.916 1.00 77.69 102 LYS A O 1
ATOM 836 N N . ILE A 1 103 ? 11.034 58.755 10.913 1.00 75.75 103 ILE A N 1
ATOM 837 C CA . ILE A 1 103 ? 11.098 59.081 9.476 1.00 75.75 103 ILE A CA 1
ATOM 838 C C . ILE A 1 103 ? 11.843 58.015 8.664 1.00 75.75 103 ILE A C 1
ATOM 840 O O . ILE A 1 103 ? 12.741 57.331 9.157 1.00 75.75 103 ILE A O 1
ATOM 844 N N . SER A 1 104 ? 11.504 57.902 7.375 1.00 73.44 104 SER A N 1
ATOM 845 C CA . SER A 1 104 ? 12.175 56.985 6.449 1.00 73.44 104 SER A CA 1
ATOM 846 C C . SER A 1 104 ? 13.673 57.294 6.302 1.00 73.44 104 SER A C 1
ATOM 848 O O . SER A 1 104 ? 14.089 58.451 6.198 1.00 73.44 104 SER A O 1
ATOM 850 N N . CYS A 1 105 ? 14.483 56.235 6.285 1.00 82.69 105 CYS A N 1
ATOM 851 C CA . CYS A 1 105 ? 15.942 56.275 6.226 1.00 82.69 105 CYS A CA 1
ATOM 852 C C . CYS A 1 105 ? 16.433 55.315 5.137 1.00 82.69 105 CYS A C 1
ATOM 854 O O . CYS A 1 105 ? 15.937 54.192 5.049 1.00 82.69 105 CYS A O 1
ATOM 856 N N . THR A 1 106 ? 17.418 55.734 4.338 1.00 78.88 106 THR A N 1
ATOM 857 C CA . THR A 1 106 ? 17.997 54.929 3.246 1.00 78.88 106 THR A CA 1
ATOM 858 C C . THR A 1 106 ? 18.885 53.774 3.731 1.00 78.88 106 THR A C 1
ATOM 860 O O . THR A 1 106 ? 19.278 52.927 2.938 1.00 78.88 106 THR A O 1
ATOM 863 N N . GLY A 1 107 ? 19.170 53.684 5.036 1.00 71.94 107 GLY A N 1
ATOM 864 C CA . GLY A 1 107 ? 19.815 52.529 5.680 1.00 71.94 107 GLY A CA 1
ATOM 865 C C . GLY A 1 107 ? 21.337 52.435 5.519 1.00 71.94 107 GLY A C 1
ATOM 866 O O . GLY A 1 107 ? 21.975 51.738 6.308 1.00 71.94 107 GLY A O 1
ATOM 867 N N . GLN A 1 108 ? 21.908 53.159 4.555 1.00 77.00 108 GLN A N 1
ATOM 868 C CA . GLN A 1 108 ? 23.340 53.459 4.459 1.00 77.00 108 GLN A CA 1
ATOM 869 C C . GLN A 1 108 ? 23.772 54.443 5.563 1.00 77.00 108 GLN A C 1
ATOM 871 O O . GLN A 1 108 ? 22.933 55.127 6.155 1.00 77.00 108 GLN A O 1
ATOM 876 N N . ILE A 1 109 ? 25.079 54.513 5.834 1.00 76.06 109 ILE A N 1
ATOM 877 C CA . ILE A 1 109 ? 25.689 55.417 6.818 1.00 76.06 109 ILE A CA 1
ATOM 878 C C . ILE A 1 109 ? 26.862 56.155 6.145 1.00 76.06 109 ILE A C 1
ATOM 880 O O . ILE A 1 109 ? 27.751 55.475 5.636 1.00 76.06 109 ILE A O 1
ATOM 884 N N . PRO A 1 110 ? 26.901 57.502 6.162 1.00 80.06 110 PRO A N 1
ATOM 885 C CA . PRO A 1 110 ? 25.813 58.402 6.547 1.00 80.06 110 PRO A CA 1
ATOM 886 C C . PRO A 1 110 ? 24.597 58.241 5.623 1.00 80.06 110 PRO A C 1
ATOM 888 O O . PRO A 1 110 ? 24.741 58.042 4.419 1.00 80.06 110 PRO A O 1
ATOM 891 N N . CYS A 1 111 ? 23.378 58.318 6.162 1.00 85.50 111 CYS A N 1
ATOM 892 C CA . CYS A 1 111 ? 22.186 58.225 5.325 1.00 85.50 111 CYS A CA 1
ATOM 893 C C . CYS A 1 111 ? 21.951 59.552 4.591 1.00 85.50 111 CYS A C 1
ATOM 895 O O . CYS A 1 111 ? 22.161 60.633 5.145 1.00 85.50 111 CYS A O 1
ATOM 897 N N . THR A 1 112 ? 21.441 59.475 3.363 1.00 83.88 112 THR A N 1
ATOM 898 C CA . THR A 1 112 ? 21.190 60.621 2.466 1.00 83.88 112 THR A CA 1
ATOM 899 C C . THR A 1 112 ? 20.404 61.751 3.141 1.00 83.88 112 THR A C 1
ATOM 901 O O . THR A 1 112 ? 20.626 62.926 2.879 1.00 83.88 112 THR A O 1
ATOM 904 N N . ARG A 1 113 ? 19.504 61.404 4.070 1.00 79.69 113 ARG A N 1
ATOM 905 C CA . ARG A 1 113 ? 18.670 62.363 4.805 1.00 79.69 113 ARG A CA 1
ATOM 906 C C . ARG A 1 113 ? 19.400 63.086 5.941 1.00 79.69 113 ARG A C 1
ATOM 908 O O . ARG A 1 113 ? 18.980 64.174 6.310 1.00 79.69 113 ARG A O 1
ATOM 915 N N . CYS A 1 114 ? 20.462 62.500 6.494 1.00 84.12 114 CYS A N 1
ATOM 916 C CA . CYS A 1 114 ? 21.355 63.183 7.431 1.00 84.12 114 CYS A CA 1
ATOM 917 C C . CYS A 1 114 ? 22.403 64.023 6.689 1.00 84.12 114 CYS A C 1
ATOM 919 O O . CYS A 1 114 ? 22.653 65.147 7.112 1.00 84.12 114 CYS A O 1
ATOM 921 N N . ILE A 1 115 ? 22.916 63.537 5.548 1.00 81.81 115 ILE A N 1
ATOM 922 C CA . ILE A 1 115 ? 23.796 64.305 4.645 1.00 81.81 115 ILE A CA 1
ATOM 923 C C . ILE A 1 115 ? 23.104 65.611 4.229 1.00 81.81 115 ILE A C 1
ATOM 925 O O . ILE A 1 115 ? 23.586 66.694 4.545 1.00 81.81 115 ILE A O 1
ATOM 929 N N . ASN A 1 116 ? 21.910 65.519 3.633 1.00 81.00 116 ASN A N 1
ATOM 930 C CA . ASN A 1 116 ? 21.140 66.686 3.182 1.00 81.00 116 ASN A CA 1
ATOM 931 C C . ASN A 1 116 ? 20.627 67.576 4.334 1.00 81.00 116 ASN A C 1
ATOM 933 O O . ASN A 1 116 ? 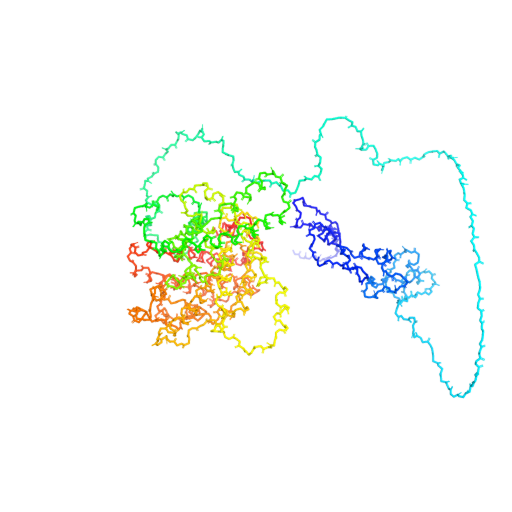20.109 68.658 4.079 1.00 81.00 116 ASN A O 1
ATOM 937 N N . ALA A 1 117 ? 20.733 67.123 5.588 1.00 78.69 117 ALA A N 1
ATOM 938 C CA . ALA A 1 117 ? 20.368 67.885 6.780 1.00 78.69 117 ALA A CA 1
ATOM 939 C C . ALA A 1 117 ? 21.589 68.381 7.578 1.00 78.69 117 ALA A C 1
ATOM 941 O O . ALA A 1 117 ? 21.400 68.877 8.687 1.00 78.69 117 ALA A O 1
ATOM 942 N N . GLY A 1 118 ? 22.814 68.222 7.055 1.00 77.25 118 GLY A N 1
ATOM 943 C CA . GLY A 1 118 ? 24.046 68.735 7.662 1.00 77.25 118 GLY A CA 1
ATOM 944 C C . GLY A 1 118 ? 24.399 68.131 9.026 1.00 77.25 118 GLY A C 1
ATOM 945 O O . GLY A 1 118 ? 24.984 68.822 9.853 1.00 77.25 118 GLY A O 1
ATOM 946 N N . VAL A 1 119 ? 24.014 66.878 9.301 1.00 81.00 119 VAL A N 1
ATOM 947 C CA . VAL A 1 119 ? 24.177 66.260 10.633 1.00 81.00 119 VAL A CA 1
ATOM 948 C C . VAL A 1 119 ? 24.872 64.903 10.623 1.00 81.00 119 VAL A C 1
ATOM 950 O O . VAL A 1 119 ? 24.752 64.114 9.682 1.00 81.00 119 VAL A O 1
ATOM 953 N N . VAL A 1 120 ? 25.519 64.600 11.751 1.00 78.44 120 VAL A N 1
ATOM 954 C CA . VAL A 1 120 ? 26.082 63.283 12.064 1.00 78.44 120 VAL A CA 1
ATOM 955 C C . VAL A 1 120 ? 24.990 62.202 12.010 1.00 78.44 120 VAL A C 1
ATOM 957 O O . VAL A 1 120 ? 23.815 62.440 12.313 1.00 78.44 120 VAL A O 1
ATOM 960 N N . CYS A 1 121 ? 25.365 61.004 11.559 1.00 84.50 121 CYS A N 1
ATOM 961 C CA . CYS A 1 121 ? 24.443 59.915 11.256 1.00 84.50 121 CYS A CA 1
ATOM 962 C C . CYS A 1 121 ? 24.876 58.604 11.920 1.00 84.50 121 CYS A C 1
ATOM 964 O O . CYS A 1 121 ? 25.395 57.706 11.262 1.00 84.50 121 CYS A O 1
ATOM 966 N N . GLU A 1 122 ? 24.618 58.475 13.214 1.00 80.31 122 GLU A N 1
ATOM 967 C CA . GLU A 1 122 ? 24.975 57.284 13.988 1.00 80.31 122 GLU A CA 1
ATOM 968 C C . GLU A 1 122 ? 23.909 56.182 13.950 1.00 80.31 122 GLU A C 1
ATOM 970 O O . GLU A 1 122 ? 22.727 56.410 13.660 1.00 80.31 122 GLU A O 1
ATOM 975 N N . LYS A 1 123 ? 24.355 54.954 14.224 1.00 80.38 123 LYS A N 1
ATOM 976 C CA . LYS A 1 123 ? 23.520 53.755 14.284 1.00 80.38 123 LYS A CA 1
ATOM 977 C C . LYS A 1 123 ? 24.105 52.760 15.286 1.00 80.38 123 LYS A C 1
ATOM 979 O O . LYS A 1 123 ? 24.793 51.814 14.914 1.00 80.38 123 LYS A O 1
ATOM 984 N N . THR A 1 124 ? 23.827 53.006 16.553 1.00 66.81 124 THR A N 1
ATOM 985 C CA . THR A 1 124 ? 24.227 52.157 17.675 1.00 66.81 124 THR A CA 1
ATOM 986 C C . THR A 1 124 ? 23.469 50.823 17.653 1.00 66.81 124 THR A C 1
ATOM 988 O O . THR A 1 124 ? 22.253 50.784 17.426 1.00 66.81 124 THR A O 1
ATOM 991 N N . SER A 1 125 ? 24.161 49.702 17.887 1.00 56.97 125 SER A N 1
ATOM 992 C CA . SER A 1 125 ? 23.489 48.438 18.215 1.00 56.97 125 SER A CA 1
ATOM 993 C C . SER A 1 125 ? 23.415 48.286 19.739 1.00 56.97 125 SER A C 1
ATOM 995 O O . SER A 1 125 ? 24.397 48.590 20.412 1.00 56.97 125 SER A O 1
ATOM 997 N N . PRO A 1 126 ? 22.335 47.711 20.307 1.00 47.62 126 PRO A N 1
ATOM 998 C CA . PRO A 1 126 ? 22.238 47.402 21.745 1.00 47.62 126 PRO A CA 1
ATOM 999 C C . PRO A 1 126 ? 23.209 46.322 22.275 1.00 47.62 126 PRO A C 1
ATOM 1001 O O . PRO A 1 126 ? 22.915 45.684 23.279 1.00 47.62 126 PRO A O 1
ATOM 1004 N N . ALA A 1 127 ? 24.313 46.066 21.572 1.00 43.19 127 ALA A N 1
ATOM 1005 C CA . ALA A 1 127 ? 25.386 45.147 21.949 1.00 43.19 127 ALA A CA 1
ATOM 1006 C C . ALA A 1 127 ? 26.757 45.849 22.035 1.00 43.19 127 ALA A C 1
ATOM 1008 O O . ALA A 1 127 ? 27.697 45.261 22.556 1.00 43.19 127 ALA A O 1
ATOM 1009 N N . ASP A 1 128 ? 26.870 47.096 21.556 1.00 34.53 128 ASP A N 1
ATOM 1010 C CA . ASP A 1 128 ? 28.152 47.804 21.421 1.00 34.53 128 ASP A CA 1
ATOM 1011 C C . ASP A 1 128 ? 28.442 48.743 22.616 1.00 34.53 128 ASP A C 1
ATOM 1013 O O . ASP A 1 128 ? 29.447 49.447 22.640 1.00 34.53 128 ASP A O 1
ATOM 1017 N N . SER A 1 129 ? 27.591 48.747 23.652 1.00 34.34 129 SER A N 1
ATOM 1018 C CA . SER A 1 129 ? 27.752 49.566 24.865 1.00 34.34 129 SER A CA 1
ATOM 1019 C C . SER A 1 129 ? 28.673 48.932 25.923 1.00 34.34 129 SER A C 1
ATOM 1021 O O . SER A 1 129 ? 28.408 49.042 27.119 1.00 34.34 129 SER A O 1
ATOM 1023 N N . SER A 1 130 ? 29.740 48.248 25.495 1.00 35.22 130 SER A N 1
ATOM 1024 C CA . SER A 1 130 ? 30.819 47.769 26.378 1.00 35.22 130 SER A CA 1
ATOM 1025 C C . SER A 1 130 ? 32.187 47.640 25.682 1.00 35.22 130 SER A C 1
ATOM 1027 O O . SER A 1 130 ? 33.001 46.794 26.050 1.00 35.22 130 SER A O 1
ATOM 1029 N N . SER A 1 131 ? 32.463 48.481 24.680 1.00 30.36 131 SER A N 1
ATOM 1030 C CA . SER A 1 131 ? 33.813 48.720 24.142 1.00 30.36 131 SER A CA 1
ATOM 1031 C C . SER A 1 131 ? 33.859 50.111 23.492 1.00 30.36 131 SER A C 1
ATOM 1033 O O . SER A 1 131 ? 33.011 50.394 22.654 1.00 30.36 131 SER A O 1
ATOM 1035 N N . SER A 1 132 ? 34.777 51.028 23.804 1.00 25.88 132 SER A N 1
ATOM 1036 C CA . SER A 1 132 ? 35.988 50.958 24.648 1.00 25.88 132 SER A CA 1
ATOM 1037 C C . SER A 1 132 ? 36.045 52.179 25.600 1.00 25.88 132 SER A C 1
ATOM 1039 O O . SER A 1 132 ? 35.164 53.028 25.560 1.00 25.88 132 SER A O 1
ATOM 1041 N N . GLN A 1 133 ? 37.021 52.312 26.501 1.00 24.48 133 GLN A N 1
ATOM 1042 C CA . GLN A 1 133 ? 38.340 52.871 26.158 1.00 24.48 133 GLN A CA 1
ATOM 1043 C C . GLN A 1 133 ? 39.494 52.349 27.048 1.00 24.48 133 GLN A C 1
ATOM 1045 O O . GLN A 1 133 ? 39.242 51.800 28.119 1.00 24.48 133 GLN A O 1
ATOM 1050 N N . PRO A 1 134 ? 40.759 52.477 26.594 1.00 30.41 134 PRO A N 1
ATOM 1051 C CA . PRO A 1 134 ? 41.907 51.821 27.216 1.00 30.41 134 PRO A CA 1
ATOM 1052 C C . PRO A 1 134 ? 42.655 52.727 28.201 1.00 30.41 134 PRO A C 1
ATOM 1054 O O . PRO A 1 134 ? 42.918 53.886 27.893 1.00 30.41 134 PRO A O 1
ATOM 1057 N N . TRP A 1 135 ? 43.110 52.167 29.324 1.00 19.91 135 TRP A N 1
ATOM 1058 C CA . TRP A 1 135 ? 44.147 52.780 30.159 1.00 19.91 135 TRP A CA 1
ATOM 1059 C C . TRP A 1 135 ? 45.268 51.785 30.454 1.00 19.91 135 TRP A C 1
ATOM 1061 O O . TRP A 1 135 ? 45.125 50.854 31.244 1.00 19.91 135 TRP A O 1
ATOM 1071 N N . GLN A 1 136 ? 46.411 52.013 29.809 1.00 23.28 136 GLN A N 1
ATOM 1072 C CA . GLN A 1 136 ? 47.697 51.545 30.309 1.00 23.28 136 GLN A CA 1
ATOM 1073 C C . GLN A 1 136 ? 48.104 52.463 31.467 1.00 23.28 136 GLN A C 1
ATOM 1075 O O . GLN A 1 136 ? 48.249 53.664 31.248 1.00 23.28 136 GLN A O 1
ATOM 1080 N N . ASN A 1 137 ? 48.329 51.916 32.663 1.00 25.61 137 ASN A N 1
ATOM 1081 C CA . ASN A 1 137 ? 49.647 51.916 33.322 1.00 25.61 137 ASN A CA 1
ATOM 1082 C C . ASN A 1 137 ? 49.577 51.676 34.840 1.00 25.61 137 ASN A C 1
ATOM 1084 O O . ASN A 1 137 ? 48.612 52.002 35.519 1.00 25.61 137 ASN A O 1
ATOM 1088 N N . SER A 1 138 ? 50.677 51.104 35.321 1.00 23.06 138 SER A N 1
ATOM 1089 C CA . SER A 1 138 ? 51.311 51.203 36.638 1.00 23.06 138 SER A CA 1
ATOM 1090 C C . SER A 1 138 ? 50.743 52.139 37.727 1.00 23.06 138 SER A C 1
ATOM 1092 O O . SER A 1 138 ? 50.563 53.329 37.501 1.00 23.06 138 SER A O 1
ATOM 1094 N N . ILE A 1 139 ? 50.793 51.603 38.961 1.00 22.47 139 ILE A N 1
ATOM 1095 C CA . ILE A 1 139 ? 51.055 52.281 40.256 1.00 22.47 139 ILE A CA 1
ATOM 1096 C C . ILE A 1 139 ? 49.859 52.948 40.987 1.00 22.47 139 ILE A C 1
ATOM 1098 O O . ILE A 1 139 ? 49.441 54.043 40.644 1.00 22.47 139 ILE A O 1
ATOM 1102 N N . ASN A 1 140 ? 49.496 52.324 42.127 1.00 24.41 140 ASN A N 1
ATOM 1103 C CA . ASN A 1 140 ? 48.915 52.895 43.368 1.00 24.41 140 ASN A CA 1
ATOM 1104 C C . ASN A 1 140 ? 47.503 53.549 43.341 1.00 24.41 140 ASN A C 1
ATOM 1106 O O . ASN A 1 140 ? 47.067 54.069 42.327 1.00 24.41 140 ASN A O 1
ATOM 1110 N N . SER A 1 141 ? 46.741 53.611 44.450 1.00 22.52 141 SER A N 1
ATOM 1111 C CA . SER A 1 141 ? 46.723 52.801 45.695 1.00 22.52 141 SER A CA 1
ATOM 1112 C C . SER A 1 141 ? 45.442 53.056 46.535 1.00 22.52 141 SER A C 1
ATOM 1114 O O . SER A 1 141 ? 44.854 54.125 46.464 1.00 22.52 141 SER A O 1
ATOM 1116 N N . ASN A 1 142 ? 45.094 52.085 47.395 1.00 22.78 142 ASN A N 1
ATOM 1117 C CA . ASN A 1 142 ? 44.431 52.203 48.715 1.00 22.78 142 ASN A CA 1
ATOM 1118 C C . ASN A 1 142 ? 42.989 52.774 48.932 1.00 22.78 142 ASN A C 1
ATOM 1120 O O . ASN A 1 142 ? 42.649 53.900 48.599 1.00 22.78 142 ASN A O 1
ATOM 1124 N N . THR A 1 143 ? 42.233 51.996 49.733 1.00 23.64 143 THR A N 1
ATOM 1125 C CA . THR A 1 143 ? 41.318 52.386 50.849 1.00 23.64 143 THR A CA 1
ATOM 1126 C C . THR A 1 143 ? 39.986 53.146 50.633 1.00 23.64 143 THR A C 1
ATOM 1128 O O . THR A 1 143 ? 39.900 54.348 50.837 1.00 23.64 143 THR A O 1
ATOM 1131 N N . SER A 1 144 ? 38.906 52.369 50.439 1.00 21.94 144 SER A N 1
ATOM 1132 C CA . SER A 1 144 ? 37.809 52.105 51.419 1.00 21.94 144 SER A CA 1
ATOM 1133 C C . SER A 1 144 ? 37.031 53.226 52.163 1.00 21.94 144 SER A C 1
ATOM 1135 O O . SER A 1 144 ? 37.627 53.935 52.971 1.00 21.94 144 SER A O 1
ATOM 1137 N N . ARG A 1 145 ? 35.677 53.125 52.148 1.00 22.44 145 ARG A N 1
ATOM 1138 C CA . ARG A 1 145 ? 34.771 52.692 53.272 1.00 22.44 145 ARG A CA 1
ATOM 1139 C C . ARG A 1 145 ? 33.476 53.546 53.429 1.00 22.44 145 ARG A C 1
ATOM 1141 O O . ARG A 1 145 ? 33.559 54.762 53.328 1.00 22.44 145 ARG A O 1
ATOM 1148 N N . SER A 1 146 ? 32.365 52.905 53.862 1.00 23.44 146 SER A N 1
ATOM 1149 C CA . SER A 1 146 ? 31.161 53.476 54.561 1.00 23.44 146 SER A CA 1
ATOM 1150 C C . SER A 1 146 ? 30.213 54.431 53.776 1.00 23.44 146 SER A C 1
ATOM 1152 O O . SER A 1 146 ? 30.682 55.106 52.873 1.00 23.44 146 SER A O 1
ATOM 1154 N N . GLU A 1 147 ? 28.896 54.590 54.052 1.00 23.55 147 GLU A N 1
ATOM 1155 C CA . GLU A 1 147 ? 27.863 53.829 54.824 1.00 23.55 147 GLU A CA 1
ATOM 1156 C C . GLU A 1 147 ? 26.414 54.401 54.588 1.00 23.55 147 GLU A C 1
ATOM 1158 O O . GLU A 1 147 ? 26.293 55.514 54.092 1.00 23.55 147 GLU A O 1
ATOM 1163 N N . ILE A 1 148 ? 25.358 53.666 55.012 1.00 25.38 148 ILE A N 1
ATOM 1164 C CA . ILE A 1 148 ? 24.028 54.123 55.556 1.00 25.38 148 ILE A CA 1
ATOM 1165 C C . ILE A 1 148 ? 22.913 54.784 54.660 1.00 25.38 148 ILE A C 1
ATOM 1167 O O . ILE A 1 148 ? 23.000 55.941 54.275 1.00 25.38 148 ILE A O 1
ATOM 1171 N N . ASP A 1 149 ? 21.826 54.007 54.442 1.00 21.27 149 ASP A N 1
ATOM 1172 C CA . ASP A 1 149 ? 20.373 54.178 54.805 1.00 21.27 149 ASP A CA 1
ATOM 1173 C C . ASP A 1 149 ? 19.406 55.332 54.349 1.00 21.27 149 ASP A C 1
ATOM 1175 O O . ASP A 1 149 ? 19.778 56.496 54.245 1.00 21.27 149 ASP A O 1
ATOM 1179 N N . SER A 1 150 ? 18.094 54.983 54.291 1.00 24.45 150 SER A N 1
ATOM 1180 C CA . SER A 1 150 ? 16.843 55.808 54.379 1.00 24.45 150 SER A CA 1
ATOM 1181 C C . SER A 1 150 ? 16.433 56.728 53.185 1.00 24.45 150 SER A C 1
ATOM 1183 O O . SER A 1 150 ? 17.300 57.177 52.448 1.00 24.45 150 SER A O 1
ATOM 1185 N N . SER A 1 151 ? 15.157 57.100 52.898 1.00 23.28 151 SER A N 1
ATOM 1186 C CA . SER A 1 151 ? 13.786 56.657 53.315 1.00 23.28 151 SER A CA 1
ATOM 1187 C C . SER A 1 151 ? 12.653 57.179 52.350 1.00 23.28 151 SER A C 1
ATOM 1189 O O . SER A 1 151 ? 12.966 57.734 51.301 1.00 23.28 151 SER A O 1
ATOM 1191 N N . VAL A 1 152 ? 11.359 56.938 52.672 1.00 24.56 152 VAL A N 1
ATOM 1192 C CA . VAL A 1 152 ? 10.072 57.238 51.935 1.00 24.56 152 VAL A CA 1
ATOM 1193 C C . VAL A 1 152 ? 9.635 58.744 51.998 1.00 24.56 152 VAL A C 1
ATOM 1195 O O . VAL A 1 152 ? 10.344 59.452 52.716 1.00 24.56 152 VAL A O 1
ATOM 1198 N N . PRO A 1 153 ? 8.566 59.302 51.324 1.00 34.28 153 PRO A N 1
ATOM 1199 C CA . PRO A 1 153 ? 7.142 58.846 51.235 1.00 34.28 153 PRO A CA 1
ATOM 1200 C C . PRO A 1 153 ? 6.361 59.140 49.896 1.00 34.28 153 PRO A C 1
ATOM 1202 O O . PRO A 1 153 ? 6.974 59.265 48.838 1.00 34.28 153 PRO A O 1
ATOM 1205 N N . GLU A 1 154 ? 5.013 59.190 49.952 1.00 25.08 154 GLU A N 1
ATOM 1206 C CA . GLU A 1 154 ? 3.974 59.212 48.876 1.00 25.08 154 GLU A CA 1
ATOM 1207 C C . GLU A 1 154 ? 3.170 60.554 48.814 1.00 25.08 154 GLU A C 1
ATOM 1209 O O . GLU A 1 154 ? 3.359 61.352 49.726 1.00 25.08 154 GLU A O 1
ATOM 1214 N N . GLU A 1 155 ? 2.289 60.795 47.800 1.00 26.03 155 GLU A N 1
ATOM 1215 C CA . GLU A 1 155 ? 0.949 61.494 47.867 1.00 26.03 155 GLU A CA 1
ATOM 1216 C C . GLU A 1 155 ? 0.270 61.797 46.475 1.00 26.03 155 GLU A C 1
ATOM 1218 O O . GLU A 1 155 ? 0.780 61.366 45.440 1.00 26.03 155 GLU A O 1
ATOM 1223 N N . SER A 1 156 ? -0.902 62.475 46.478 1.00 26.05 156 SER A N 1
ATOM 1224 C CA . SER A 1 156 ? -2.107 62.435 45.579 1.00 26.05 156 SER A CA 1
ATOM 1225 C C . SER A 1 156 ? -2.455 63.751 44.801 1.00 26.05 156 SER A C 1
ATOM 1227 O O . SER A 1 156 ? -1.785 64.752 45.048 1.00 26.05 156 SER A O 1
ATOM 1229 N N . ASP A 1 157 ? -3.531 63.967 43.993 1.00 27.45 157 ASP A N 1
ATOM 1230 C CA . ASP A 1 157 ? -4.380 63.231 42.989 1.00 27.45 157 ASP A CA 1
ATOM 1231 C C . ASP A 1 157 ? -5.400 64.250 42.317 1.00 27.45 157 ASP A C 1
ATOM 1233 O O . ASP A 1 157 ? -5.152 65.455 42.380 1.00 27.45 157 ASP A O 1
ATOM 1237 N N . ASP A 1 158 ? -6.521 63.785 41.713 1.00 29.25 158 ASP A N 1
ATOM 1238 C CA . ASP A 1 158 ? -7.831 64.456 41.396 1.00 29.25 158 ASP A CA 1
ATOM 1239 C C . ASP A 1 158 ? -8.146 65.264 40.075 1.00 29.25 158 ASP A C 1
ATOM 1241 O O . ASP A 1 158 ? -7.288 65.580 39.253 1.00 29.25 158 ASP A O 1
ATOM 1245 N N . GLU A 1 159 ? -9.470 65.473 39.879 1.00 29.28 159 GLU A N 1
ATOM 1246 C CA . GLU A 1 159 ? -10.408 65.744 38.735 1.00 29.28 159 GLU A CA 1
ATOM 1247 C C . GLU A 1 159 ? -10.227 67.028 37.839 1.00 29.28 159 GLU A C 1
ATOM 1249 O O . GLU A 1 159 ? -9.869 68.084 38.350 1.00 29.28 159 GLU A O 1
ATOM 1254 N N . ASP A 1 160 ? -10.310 66.957 36.482 1.00 29.50 160 ASP A N 1
ATOM 1255 C CA . ASP A 1 160 ? -11.390 67.346 35.483 1.00 29.50 160 ASP A CA 1
ATOM 1256 C C . ASP A 1 160 ? -11.468 68.876 35.102 1.00 29.50 160 ASP A C 1
ATOM 1258 O O . ASP A 1 160 ? -10.648 69.626 35.625 1.00 29.50 160 ASP A O 1
ATOM 1262 N N . ASP A 1 161 ? -12.227 69.514 34.169 1.00 27.75 161 ASP A N 1
ATOM 1263 C CA . ASP A 1 161 ? -13.330 69.295 33.168 1.00 27.75 161 ASP A CA 1
ATOM 1264 C C . ASP A 1 161 ? -13.160 70.309 31.963 1.00 27.75 161 ASP A C 1
ATOM 1266 O O . ASP A 1 161 ? -12.281 71.175 32.023 1.00 27.75 161 ASP A O 1
ATOM 1270 N N . GLY A 1 162 ? -13.997 70.286 30.893 1.00 27.31 162 GLY A N 1
ATOM 1271 C CA . GLY A 1 162 ? -14.354 71.528 30.146 1.00 27.31 162 GLY A CA 1
ATOM 1272 C C . GLY A 1 162 ? -14.669 71.483 28.622 1.00 27.31 162 GLY A C 1
ATOM 1273 O O . GLY A 1 162 ? -13.820 71.801 27.796 1.00 27.31 162 GLY A O 1
ATOM 1274 N N . ASN A 1 163 ? -15.927 71.207 28.248 1.00 25.70 163 ASN A N 1
ATOM 1275 C CA . ASN A 1 163 ? -16.594 71.232 26.909 1.00 25.70 163 ASN A CA 1
ATOM 1276 C C . ASN A 1 163 ? -16.286 72.391 25.884 1.00 25.70 163 ASN A C 1
ATOM 1278 O O . ASN A 1 163 ? -16.154 73.544 26.291 1.00 25.70 163 ASN A O 1
ATOM 1282 N N . GLY A 1 164 ? -16.366 72.147 24.545 1.00 24.95 164 GLY A N 1
ATOM 1283 C CA . GLY A 1 164 ? -16.639 73.228 23.549 1.00 24.95 164 GLY A CA 1
ATOM 1284 C C . GLY A 1 164 ? -16.461 73.033 22.005 1.00 24.95 164 GLY A C 1
ATOM 1285 O O . GLY A 1 164 ? -15.400 73.338 21.469 1.00 24.95 164 GLY A O 1
ATOM 1286 N N . SER A 1 165 ? -17.568 72.804 21.266 1.00 28.64 165 SER A N 1
ATOM 1287 C CA . SER A 1 165 ? -17.866 73.175 19.835 1.00 28.64 165 SER A CA 1
ATOM 1288 C C . SER A 1 165 ? -17.301 72.407 18.591 1.00 28.64 165 SER A C 1
ATOM 1290 O O . SER A 1 165 ? -16.219 71.832 18.602 1.00 28.64 165 SER A O 1
ATOM 1292 N N . ASP A 1 166 ? -18.098 72.435 17.501 1.00 26.66 166 ASP A N 1
ATOM 1293 C CA . ASP A 1 166 ? -18.172 71.561 16.290 1.00 26.66 166 ASP A CA 1
ATOM 1294 C C . ASP A 1 166 ? -17.827 72.271 14.940 1.00 26.66 166 ASP A C 1
ATOM 1296 O O . ASP A 1 166 ? -17.751 73.503 14.933 1.00 26.66 166 ASP A O 1
ATOM 1300 N N . PRO A 1 167 ? -17.841 71.613 13.742 1.00 41.12 167 PRO A N 1
ATOM 1301 C CA . PRO A 1 167 ? -17.472 70.230 13.342 1.00 41.12 167 PRO A CA 1
ATOM 1302 C C . PRO A 1 167 ? -16.525 70.210 12.086 1.00 41.12 167 PRO A C 1
ATOM 1304 O O . PRO A 1 167 ? -16.266 71.274 11.513 1.00 41.12 167 PRO A O 1
ATOM 1307 N N . PRO A 1 168 ? -16.007 69.052 11.578 1.00 32.66 168 PRO A N 1
ATOM 1308 C CA . PRO A 1 168 ? -16.713 68.345 10.476 1.00 32.66 168 PRO A CA 1
ATOM 1309 C C . PRO A 1 168 ? -16.468 66.810 10.300 1.00 32.66 168 PRO A C 1
ATOM 1311 O O . PRO A 1 168 ? -15.455 66.259 10.714 1.00 32.66 168 PRO A O 1
ATOM 1314 N N . ASP A 1 169 ? -17.377 66.173 9.542 1.00 31.22 169 ASP A N 1
ATOM 1315 C CA . ASP A 1 169 ? -17.260 64.907 8.765 1.00 31.22 169 ASP A CA 1
ATOM 1316 C C . ASP A 1 169 ? -16.753 63.611 9.460 1.00 31.22 169 ASP A C 1
ATOM 1318 O O . ASP A 1 169 ? -15.569 63.271 9.438 1.00 31.22 169 ASP A O 1
ATOM 1322 N N . LEU A 1 170 ? -17.692 62.796 9.971 1.00 30.72 170 LEU A N 1
ATOM 1323 C CA . LEU A 1 170 ? -17.440 61.464 10.553 1.00 30.72 170 LEU A CA 1
ATOM 1324 C C . LEU A 1 170 ? -17.885 60.290 9.656 1.00 30.72 170 LEU A C 1
ATOM 1326 O O . LEU A 1 170 ? -18.667 59.425 10.056 1.00 30.72 170 LEU A O 1
ATOM 1330 N N . ARG A 1 171 ? -17.304 60.166 8.458 1.00 33.66 171 ARG A N 1
ATOM 1331 C CA . ARG A 1 171 ? -17.329 58.904 7.684 1.00 33.66 171 ARG A CA 1
ATOM 1332 C C . ARG A 1 171 ? -16.396 57.834 8.288 1.00 33.66 171 ARG A C 1
ATOM 1334 O O . ARG A 1 171 ? -15.429 57.429 7.644 1.00 33.66 171 ARG A O 1
ATOM 1341 N N . GLY A 1 172 ? -16.655 57.370 9.518 1.00 37.06 172 GLY A N 1
ATOM 1342 C CA . GLY A 1 172 ? -15.742 56.407 10.160 1.00 37.06 172 GLY A CA 1
ATOM 1343 C C . GLY A 1 172 ? -16.090 55.778 11.517 1.00 37.06 172 GLY A C 1
ATOM 1344 O O . GLY A 1 172 ? -15.252 55.030 12.019 1.00 37.06 172 GLY A O 1
ATOM 1345 N N . SER A 1 173 ? -17.255 56.025 12.126 1.00 30.95 173 SER A N 1
ATOM 1346 C CA . SER A 1 173 ? -17.639 55.396 13.406 1.00 30.95 173 SER A CA 1
ATOM 1347 C C . SER A 1 173 ? -18.546 54.167 13.219 1.00 30.95 173 SER A C 1
ATOM 1349 O O . SER A 1 173 ? -19.410 54.121 12.346 1.00 30.95 173 SER A O 1
ATOM 1351 N N . ILE A 1 174 ? -18.324 53.134 14.039 1.00 36.81 174 ILE A N 1
ATOM 1352 C CA . ILE A 1 174 ? -18.925 51.790 13.889 1.00 36.81 174 ILE A CA 1
ATOM 1353 C C . ILE A 1 174 ? -20.390 51.722 14.367 1.00 36.81 174 ILE A C 1
ATOM 1355 O O . ILE A 1 174 ? -21.131 50.816 13.993 1.00 36.81 174 ILE A O 1
ATOM 1359 N N . GLU A 1 175 ? -20.832 52.703 15.147 1.00 32.94 175 GLU A N 1
ATOM 1360 C CA . GLU A 1 175 ? -22.120 52.691 15.849 1.00 32.94 175 GLU A CA 1
ATOM 1361 C C . GLU A 1 175 ? -23.331 52.890 14.916 1.00 32.94 175 GLU A C 1
ATOM 1363 O O . GLU A 1 175 ? -24.398 52.334 15.162 1.00 32.94 175 GLU A O 1
ATOM 1368 N N . TYR A 1 176 ? -23.151 53.549 13.762 1.00 35.56 176 TYR A N 1
ATOM 1369 C CA . TYR A 1 176 ? -24.199 53.668 12.733 1.00 35.56 176 TYR A CA 1
ATOM 1370 C C . TYR A 1 176 ? -24.443 52.361 11.943 1.00 35.56 176 TYR A C 1
ATOM 1372 O O . TYR A 1 176 ? -25.394 52.268 11.173 1.00 35.56 176 TYR A O 1
ATOM 1380 N N . LEU A 1 177 ? -23.603 51.332 12.123 1.00 34.91 177 LEU A N 1
ATOM 1381 C CA . LEU A 1 177 ? -23.782 50.012 11.499 1.00 34.91 177 LEU A CA 1
ATOM 1382 C C . LEU A 1 177 ? -24.436 48.979 12.431 1.00 34.91 177 LEU A C 1
ATOM 1384 O O . LEU A 1 177 ? -24.714 47.868 11.984 1.00 34.91 177 LEU A O 1
ATOM 1388 N N . LEU A 1 178 ? -24.661 49.306 13.711 1.00 32.59 178 LEU A N 1
ATOM 1389 C CA . LEU A 1 178 ? -24.988 48.323 14.751 1.00 32.59 178 LEU A CA 1
ATOM 1390 C C . LEU A 1 178 ? -26.125 48.764 15.691 1.00 32.59 178 LEU A C 1
ATOM 1392 O O . LEU A 1 178 ? -25.960 48.708 16.905 1.00 32.59 178 LEU A O 1
ATOM 1396 N N . ASN A 1 179 ? -27.284 49.153 15.137 1.00 33.22 179 ASN A N 1
ATOM 1397 C CA . ASN A 1 179 ? -28.611 48.697 15.613 1.00 33.22 179 ASN A CA 1
ATOM 1398 C C . ASN A 1 179 ? -29.781 49.267 14.780 1.00 33.22 179 ASN A C 1
ATOM 1400 O O . ASN A 1 179 ? -30.544 50.120 15.230 1.00 33.22 179 ASN A O 1
ATOM 1404 N N . GLY A 1 180 ? -29.973 48.730 13.571 1.00 26.69 180 GLY A N 1
ATOM 1405 C CA . GLY A 1 180 ? -31.267 48.764 12.881 1.00 26.69 180 GLY A CA 1
ATOM 1406 C C . GLY A 1 180 ? -32.007 47.446 13.121 1.00 26.69 180 GLY A C 1
ATOM 1407 O O . GLY A 1 180 ? -31.602 46.417 12.590 1.00 26.69 180 GLY A O 1
ATOM 1408 N N . GLN A 1 181 ? -33.058 47.457 13.943 1.00 25.34 181 GLN A N 1
ATOM 1409 C CA . GLN A 1 181 ? -33.900 46.280 14.216 1.00 25.34 181 GLN A CA 1
ATOM 1410 C C . GLN A 1 181 ? -34.706 45.907 12.939 1.00 25.34 181 GLN A C 1
ATOM 1412 O O . GLN A 1 181 ? -35.007 46.786 12.138 1.00 25.34 181 GLN A O 1
ATOM 1417 N N . SER A 1 182 ? -35.113 44.661 12.661 1.00 24.45 182 SER A N 1
ATOM 1418 C CA . SER A 1 182 ? -35.360 43.504 13.540 1.00 24.45 182 SER A CA 1
ATOM 1419 C C . SER A 1 182 ? -35.337 42.154 12.775 1.00 24.45 182 SER A C 1
ATOM 1421 O O . SER A 1 182 ? -35.272 42.141 11.551 1.00 24.45 182 SER A O 1
ATOM 1423 N N . GLN A 1 183 ? -35.498 41.045 13.521 1.00 25.59 183 GLN A N 1
ATOM 1424 C CA . GLN A 1 183 ? -35.772 39.654 13.084 1.00 25.59 183 GLN A CA 1
ATOM 1425 C C . GLN A 1 183 ? -34.599 38.822 12.512 1.00 25.59 183 GLN A C 1
ATOM 1427 O O . GLN A 1 183 ? -34.258 38.920 11.339 1.00 25.59 183 GLN A O 1
ATOM 1432 N N . GLY A 1 184 ? -34.075 37.893 13.333 1.00 24.31 184 GLY A N 1
ATOM 1433 C CA . GLY A 1 184 ? -33.274 36.739 12.881 1.00 24.31 184 GLY A CA 1
ATOM 1434 C C . GLY A 1 184 ? -31.974 36.480 13.661 1.00 24.31 184 GLY A C 1
ATOM 1435 O O . GLY A 1 184 ? -30.938 37.054 13.345 1.00 24.31 184 GLY A O 1
ATOM 1436 N N . ASN A 1 185 ? -32.000 35.558 14.632 1.00 24.33 185 ASN A N 1
ATOM 1437 C CA . ASN A 1 185 ? -30.778 34.904 15.145 1.00 24.33 185 ASN A CA 1
ATOM 1438 C C . ASN A 1 185 ? -30.202 33.965 14.043 1.00 24.33 185 ASN A C 1
ATOM 1440 O O . ASN A 1 185 ? -30.947 33.563 13.156 1.00 24.33 185 ASN A O 1
ATOM 1444 N N . VAL A 1 186 ? -28.927 33.543 14.016 1.00 27.19 186 VAL A N 1
ATOM 1445 C CA . VAL A 1 186 ? -27.991 33.286 15.130 1.00 27.19 186 VAL A CA 1
ATOM 1446 C C . VAL A 1 186 ? -26.510 33.477 14.724 1.00 27.19 186 VAL A C 1
ATOM 1448 O O . VAL A 1 186 ? -26.129 33.183 13.599 1.00 27.19 186 VAL A O 1
ATOM 1451 N N . GLY A 1 187 ? -25.666 33.858 15.693 1.00 24.22 187 GLY A N 1
ATOM 1452 C CA . GLY A 1 187 ? -24.354 33.239 15.989 1.00 24.22 187 GLY A CA 1
ATOM 1453 C C . GLY A 1 187 ? -23.288 33.034 14.891 1.00 24.22 187 GLY A C 1
ATOM 1454 O O . GLY A 1 187 ? -23.338 32.088 14.112 1.00 24.22 187 GLY A O 1
ATOM 1455 N N . PHE A 1 188 ? -22.183 33.785 14.982 1.00 27.69 188 PHE A N 1
ATOM 1456 C CA . PHE A 1 188 ? -20.935 33.566 14.224 1.00 27.69 188 PHE A CA 1
ATOM 1457 C C . PHE A 1 188 ? -20.108 32.356 14.742 1.00 27.69 188 PHE A C 1
ATOM 1459 O O . PHE A 1 188 ? -18.958 32.508 15.146 1.00 27.69 188 PHE A O 1
ATOM 1466 N N . VAL A 1 189 ? -20.669 31.138 14.733 1.00 29.31 189 VAL A N 1
ATOM 1467 C CA . VAL A 1 189 ? -19.909 29.881 14.931 1.00 29.31 189 VAL A CA 1
ATOM 1468 C C . VAL A 1 189 ? -20.479 28.756 14.057 1.00 29.31 189 VAL A C 1
ATOM 1470 O O . VAL A 1 189 ? -21.369 28.026 14.475 1.00 29.31 189 VAL A O 1
ATOM 1473 N N . GLN A 1 190 ? -19.916 28.567 12.861 1.00 25.62 190 GLN A N 1
ATOM 1474 C CA . GLN A 1 190 ? -20.055 27.330 12.079 1.00 25.62 190 GLN A CA 1
ATOM 1475 C C . GLN A 1 190 ? -18.743 27.035 11.337 1.00 25.62 190 GLN A C 1
ATOM 1477 O O . GLN A 1 190 ? -18.447 27.621 10.297 1.00 25.62 190 GLN A O 1
ATOM 1482 N N . VAL A 1 191 ? -17.945 26.111 11.881 1.00 27.95 191 VAL A N 1
ATOM 1483 C CA . VAL A 1 191 ? -16.761 25.533 11.212 1.00 27.95 191 VAL A CA 1
ATOM 1484 C C . VAL A 1 191 ? -16.852 24.002 11.226 1.00 27.95 191 VAL A C 1
ATOM 1486 O O . VAL A 1 191 ? -15.893 23.316 11.537 1.00 27.95 191 VAL A O 1
ATOM 1489 N N . PHE A 1 192 ? -18.029 23.482 10.872 1.00 26.67 192 PHE A N 1
ATOM 1490 C CA . PHE A 1 192 ? -18.229 22.139 10.318 1.00 26.67 192 PHE A CA 1
ATOM 1491 C C . PHE A 1 192 ? -19.577 22.100 9.578 1.00 26.67 192 PHE A C 1
ATOM 1493 O O . PHE A 1 192 ? -20.613 21.891 10.205 1.00 26.67 192 PHE A O 1
ATOM 1500 N N . PRO A 1 193 ? -19.599 22.319 8.251 1.00 24.41 193 PRO A N 1
ATOM 1501 C CA . PRO A 1 193 ? -20.715 21.904 7.421 1.00 24.41 193 PRO A CA 1
ATOM 1502 C C . PRO A 1 193 ? -20.671 20.385 7.255 1.00 24.41 193 PRO A C 1
ATOM 1504 O O . PRO A 1 193 ? -19.689 19.813 6.777 1.00 24.41 193 PRO A O 1
ATOM 1507 N N . VAL A 1 194 ? -21.767 19.780 7.682 1.00 25.94 194 VAL A N 1
ATOM 1508 C CA . VAL A 1 194 ? -22.169 18.388 7.506 1.00 25.94 194 VAL A CA 1
ATOM 1509 C C . VAL A 1 194 ? -22.042 17.928 6.043 1.00 25.94 194 VAL A C 1
ATOM 1511 O O . VAL A 1 194 ? -22.080 18.730 5.114 1.00 25.94 194 VAL A O 1
ATOM 1514 N N . SER A 1 195 ? -21.896 16.612 5.873 1.00 26.94 195 SER A N 1
ATOM 1515 C CA . SER A 1 195 ? -22.145 15.804 4.666 1.00 26.94 195 SER A CA 1
ATOM 1516 C C . SER A 1 195 ? -22.685 16.518 3.410 1.00 26.94 195 SER A C 1
ATOM 1518 O O . SER A 1 195 ? -23.799 17.028 3.403 1.00 26.94 195 SER A O 1
ATOM 1520 N N . THR A 1 196 ? -21.961 16.389 2.292 1.00 22.48 196 THR A N 1
ATOM 1521 C CA . THR A 1 196 ? -22.570 16.404 0.949 1.00 22.48 196 THR A CA 1
ATOM 1522 C C . THR A 1 196 ? -22.960 14.981 0.549 1.00 22.48 196 THR A C 1
ATOM 1524 O O . THR A 1 196 ? -22.343 14.346 -0.304 1.00 22.48 196 THR A O 1
ATOM 1527 N N . THR A 1 197 ? -23.989 14.460 1.213 1.00 27.61 197 THR A N 1
ATOM 1528 C CA . THR A 1 197 ? -24.867 13.442 0.627 1.00 27.61 197 THR A CA 1
ATOM 1529 C C . THR A 1 197 ? -25.526 14.021 -0.628 1.00 27.61 197 THR A C 1
ATOM 1531 O O . THR A 1 197 ? -26.025 15.144 -0.556 1.00 27.61 197 THR A O 1
ATOM 1534 N N . PRO A 1 198 ? -25.598 13.281 -1.748 1.00 29.16 198 PRO A N 1
ATOM 1535 C CA . PRO A 1 198 ? -26.731 13.411 -2.656 1.00 29.16 198 PRO A CA 1
ATOM 1536 C C . PRO A 1 198 ? -28.009 13.089 -1.871 1.00 29.16 198 PRO A C 1
ATOM 1538 O O . PRO A 1 198 ? -28.002 12.183 -1.036 1.00 29.16 198 PRO A O 1
ATOM 1541 N N . GLU A 1 199 ? -29.076 13.843 -2.098 1.00 30.25 199 GLU A N 1
ATOM 1542 C CA . GLU A 1 199 ? -30.336 13.693 -1.367 1.00 30.25 199 GLU A CA 1
ATOM 1543 C C . GLU A 1 199 ? -31.061 12.399 -1.794 1.00 30.25 199 GLU A C 1
ATOM 1545 O O . GLU A 1 199 ? -31.177 12.107 -2.985 1.00 30.25 199 GLU A O 1
ATOM 1550 N N . GLU A 1 200 ? -31.554 11.605 -0.833 1.00 35.66 200 GLU A N 1
ATOM 1551 C CA . GLU A 1 200 ? -32.472 10.484 -1.106 1.00 35.66 200 GLU A CA 1
ATOM 1552 C C . GLU A 1 200 ? -33.886 11.052 -1.374 1.00 35.66 200 GLU A C 1
ATOM 1554 O O . GLU A 1 200 ? -34.769 10.905 -0.536 1.00 35.66 200 GLU A O 1
ATOM 1559 N N . ASP A 1 201 ? -34.095 11.734 -2.513 1.00 31.16 201 ASP A N 1
ATOM 1560 C CA . ASP A 1 201 ? -35.419 12.286 -2.889 1.00 31.16 201 ASP A CA 1
ATOM 1561 C C . ASP A 1 201 ? -35.687 12.380 -4.419 1.00 31.16 201 ASP A C 1
ATOM 1563 O O . ASP A 1 201 ? -36.521 13.161 -4.872 1.00 31.16 201 ASP A O 1
ATOM 1567 N N . ASP A 1 202 ? -35.013 11.561 -5.246 1.00 27.47 202 ASP A N 1
ATOM 1568 C CA . ASP A 1 202 ? -35.258 11.478 -6.710 1.00 27.47 202 ASP A CA 1
ATOM 1569 C C . ASP A 1 202 ? -35.375 10.024 -7.229 1.00 27.47 202 ASP A C 1
ATOM 1571 O O . ASP A 1 202 ? -34.848 9.626 -8.267 1.00 27.47 202 ASP A O 1
ATOM 1575 N N . VAL A 1 203 ? -36.071 9.174 -6.465 1.00 32.19 203 VAL A N 1
ATOM 1576 C CA . VAL A 1 203 ? -36.289 7.744 -6.791 1.00 32.19 203 VAL A CA 1
ATOM 1577 C C . VAL A 1 203 ? -37.532 7.539 -7.685 1.00 32.19 203 VAL A C 1
ATOM 1579 O O . VAL A 1 203 ? -37.918 6.411 -7.985 1.00 32.19 203 VAL A O 1
ATOM 1582 N N . THR A 1 204 ? -38.195 8.615 -8.133 1.00 30.75 204 THR A N 1
ATOM 1583 C CA . THR A 1 204 ? -39.545 8.540 -8.727 1.00 30.75 204 THR A CA 1
ATOM 1584 C C . THR A 1 204 ? -39.745 9.273 -10.060 1.00 30.75 204 THR A C 1
ATOM 1586 O O . THR A 1 204 ? -40.841 9.771 -10.291 1.00 30.75 204 THR A O 1
ATOM 1589 N N . ASN A 1 205 ? -38.771 9.268 -10.991 1.00 28.17 205 ASN A N 1
ATOM 1590 C CA . ASN A 1 205 ? -39.088 9.415 -12.435 1.00 28.17 205 ASN A CA 1
ATOM 1591 C C . ASN A 1 205 ? -38.023 8.950 -13.466 1.00 28.17 205 ASN A C 1
ATOM 1593 O O . ASN A 1 205 ? -37.916 9.524 -14.548 1.00 28.17 205 ASN A O 1
ATOM 1597 N N . ILE A 1 206 ? -37.292 7.851 -13.220 1.00 28.44 206 ILE A N 1
ATOM 1598 C CA . ILE A 1 206 ? -36.545 7.149 -14.294 1.00 28.44 206 ILE A CA 1
ATOM 1599 C C . ILE A 1 206 ? -37.231 5.820 -14.633 1.00 28.44 206 ILE A C 1
ATOM 1601 O O . ILE A 1 206 ? -36.768 4.726 -14.324 1.00 28.44 206 ILE A O 1
ATOM 1605 N N . SER A 1 207 ? -38.383 5.933 -15.290 1.00 30.70 207 SER A N 1
ATOM 1606 C CA . SER A 1 207 ? -39.058 4.837 -15.988 1.00 30.70 207 SER A CA 1
ATOM 1607 C C . SER A 1 207 ? -39.363 5.272 -17.421 1.00 30.70 207 SER A C 1
ATOM 1609 O O . SER A 1 207 ? -39.724 6.419 -17.658 1.00 30.70 207 SER A O 1
ATOM 1611 N N . ASN A 1 208 ? -39.245 4.343 -18.373 1.00 30.97 208 ASN A N 1
ATOM 1612 C CA . ASN A 1 208 ? -39.538 4.530 -19.802 1.00 30.97 208 ASN A CA 1
ATOM 1613 C C . ASN A 1 208 ? -38.625 5.489 -20.600 1.00 30.97 208 ASN A C 1
ATOM 1615 O O . ASN A 1 208 ? -39.100 6.428 -21.238 1.00 30.97 208 ASN A O 1
ATOM 1619 N N . GLN A 1 209 ? -37.341 5.131 -20.737 1.00 27.19 209 GLN A N 1
ATOM 1620 C CA . GLN A 1 209 ? -36.692 5.197 -22.062 1.00 27.19 209 GLN A CA 1
ATOM 1621 C C . GLN A 1 209 ? -35.553 4.174 -22.226 1.00 27.19 209 GLN A C 1
ATOM 1623 O O . GLN A 1 209 ? -34.391 4.493 -22.451 1.00 27.19 209 GLN A O 1
ATOM 1628 N N . MET A 1 210 ? -35.917 2.896 -22.108 1.00 22.97 210 MET A N 1
ATOM 1629 C CA . MET A 1 210 ? -35.010 1.760 -22.285 1.00 22.97 210 MET A CA 1
ATOM 1630 C C . MET A 1 210 ? -34.766 1.478 -23.778 1.00 22.97 210 MET A C 1
ATOM 1632 O O . MET A 1 210 ? -35.393 0.599 -24.369 1.00 22.97 210 MET A O 1
ATOM 1636 N N . SER A 1 211 ? -33.844 2.213 -24.404 1.00 24.84 211 SER A N 1
ATOM 1637 C CA . SER A 1 211 ? -33.262 1.787 -25.682 1.00 24.84 211 SER A CA 1
ATOM 1638 C C . SER A 1 211 ? -32.389 0.555 -25.437 1.00 24.84 211 SER A C 1
ATOM 1640 O O . SER A 1 211 ? -31.379 0.646 -24.739 1.00 24.84 211 SER A O 1
ATOM 1642 N N . VAL A 1 212 ? -32.781 -0.598 -25.984 1.00 25.89 212 VAL A N 1
ATOM 1643 C CA . VAL A 1 212 ? -32.084 -1.874 -25.764 1.00 25.89 212 VAL A CA 1
ATOM 1644 C C . VAL A 1 212 ? -30.717 -1.856 -26.454 1.00 25.89 212 VAL A C 1
ATOM 1646 O O . VAL A 1 212 ? -30.606 -2.125 -27.649 1.00 25.89 212 VAL A O 1
ATOM 1649 N N . LEU A 1 213 ? -29.670 -1.551 -25.686 1.00 25.19 213 LEU A N 1
ATOM 1650 C CA . LEU A 1 213 ? -28.295 -1.868 -26.062 1.00 25.19 213 LEU A CA 1
ATOM 1651 C C . LEU A 1 213 ? -28.070 -3.390 -25.942 1.00 25.19 213 LEU A C 1
ATOM 1653 O O . LEU A 1 213 ? -28.682 -4.022 -25.075 1.00 25.19 213 LEU A O 1
ATOM 1657 N N . PRO A 1 214 ? -27.226 -4.005 -26.794 1.00 25.28 214 PRO A N 1
ATOM 1658 C CA . PRO A 1 214 ? -26.988 -5.445 -26.748 1.00 25.28 214 PRO A CA 1
ATOM 1659 C C . PRO A 1 214 ? -26.380 -5.893 -25.415 1.00 25.28 214 PRO A C 1
ATOM 1661 O O . PRO A 1 214 ? -25.509 -5.221 -24.866 1.00 25.28 214 PRO A O 1
ATOM 1664 N N . GLN A 1 215 ? -26.789 -7.065 -24.927 1.00 28.59 215 GLN A N 1
ATOM 1665 C CA . GLN A 1 215 ? -26.156 -7.706 -23.775 1.00 28.59 215 GLN A CA 1
ATOM 1666 C C . GLN A 1 215 ? -24.787 -8.280 -24.167 1.00 28.59 215 GLN A C 1
ATOM 1668 O O . GLN A 1 215 ? -24.675 -9.439 -24.560 1.00 28.59 215 GLN A O 1
ATOM 1673 N N . THR A 1 216 ? -23.741 -7.468 -24.046 1.00 27.59 216 THR A N 1
ATOM 1674 C CA . THR A 1 216 ? -22.354 -7.938 -23.953 1.00 27.59 216 THR A CA 1
ATOM 1675 C C . THR A 1 216 ? -21.975 -8.095 -22.483 1.00 27.59 216 THR A C 1
ATOM 1677 O O . THR A 1 216 ? -22.225 -7.189 -21.689 1.00 27.59 216 THR A O 1
ATOM 1680 N N . ASP A 1 217 ? -21.364 -9.225 -22.121 1.00 29.41 217 ASP A N 1
ATOM 1681 C CA . ASP A 1 217 ? -20.772 -9.442 -20.794 1.00 29.41 217 ASP A CA 1
ATOM 1682 C C . ASP A 1 217 ? -19.793 -8.288 -20.467 1.00 29.41 217 ASP A C 1
ATOM 1684 O O . ASP A 1 217 ? -18.879 -8.058 -21.264 1.00 29.41 217 ASP A O 1
ATOM 1688 N N . PRO A 1 218 ? -19.930 -7.569 -19.331 1.00 32.78 218 PRO A N 1
ATOM 1689 C CA . PRO A 1 218 ? -19.012 -6.487 -18.955 1.00 32.78 218 PRO A CA 1
ATOM 1690 C C . PRO A 1 218 ? -17.544 -6.921 -18.799 1.00 32.78 218 PRO A C 1
ATOM 1692 O O . PRO A 1 218 ? -16.654 -6.075 -18.745 1.00 32.78 218 PRO A O 1
ATOM 1695 N N . PHE A 1 219 ? -17.281 -8.229 -18.730 1.00 36.16 219 PHE A N 1
ATOM 1696 C CA . PHE A 1 219 ? -15.948 -8.833 -18.662 1.00 36.16 219 PHE A CA 1
ATOM 1697 C C . PHE A 1 219 ? -15.625 -9.699 -19.892 1.00 36.16 219 PHE A C 1
ATOM 1699 O O . PHE A 1 219 ? -14.532 -10.267 -19.980 1.00 36.16 219 PHE A O 1
ATOM 1706 N N . GLY A 1 220 ? -16.534 -9.735 -20.873 1.00 29.02 220 GLY A N 1
ATOM 1707 C CA . GLY A 1 220 ? -16.366 -10.332 -22.195 1.00 29.02 220 GLY A CA 1
ATOM 1708 C C . GLY A 1 220 ? -15.448 -9.494 -23.082 1.00 29.02 220 GLY A C 1
ATOM 1709 O O . GLY A 1 220 ? -15.887 -8.893 -24.058 1.00 29.02 220 GLY A O 1
ATOM 1710 N N . MET A 1 221 ? -14.165 -9.450 -22.725 1.00 36.06 221 MET A N 1
ATOM 1711 C CA . MET A 1 221 ? -13.108 -8.827 -23.519 1.00 36.06 221 MET A CA 1
ATOM 1712 C C . MET A 1 221 ? -13.071 -9.412 -24.933 1.00 36.06 221 MET A C 1
ATOM 1714 O O . MET A 1 221 ? -12.735 -10.583 -25.108 1.00 36.06 221 MET A O 1
ATOM 1718 N N . ASP A 1 222 ? -13.328 -8.584 -25.947 1.00 32.59 222 ASP A N 1
ATOM 1719 C CA . ASP A 1 222 ? -12.957 -8.933 -27.315 1.00 32.59 222 ASP A CA 1
ATOM 1720 C C . ASP A 1 222 ? -11.423 -8.911 -27.412 1.00 32.59 222 ASP A C 1
ATOM 1722 O O . ASP A 1 222 ? -10.779 -7.858 -27.454 1.00 32.59 222 ASP A O 1
ATOM 1726 N N . PHE A 1 223 ? -10.827 -10.105 -27.400 1.00 39.53 223 PHE A N 1
ATOM 1727 C CA . PHE A 1 223 ? -9.378 -10.319 -27.428 1.00 39.53 223 PHE A CA 1
ATOM 1728 C C . PHE A 1 223 ? -8.706 -9.807 -28.717 1.00 39.53 223 PHE A C 1
ATOM 1730 O O . PHE A 1 223 ? -7.483 -9.875 -28.837 1.00 39.53 223 PHE A O 1
ATOM 1737 N N . ASN A 1 224 ? -9.489 -9.294 -29.669 1.00 35.09 224 ASN A N 1
ATOM 1738 C CA . ASN A 1 224 ? -9.054 -8.827 -30.976 1.00 35.09 224 ASN A CA 1
ATOM 1739 C C . ASN A 1 224 ? -8.893 -7.293 -31.071 1.00 35.09 224 ASN A C 1
ATOM 1741 O O . ASN A 1 224 ? -8.927 -6.736 -32.171 1.00 35.09 224 ASN A O 1
ATOM 1745 N N . MET A 1 225 ? -8.685 -6.586 -29.947 1.00 39.19 225 MET A N 1
ATOM 1746 C CA . MET A 1 225 ? -8.187 -5.201 -29.977 1.00 39.19 225 MET A CA 1
ATOM 1747 C C . MET A 1 225 ? -6.831 -5.143 -30.697 1.00 39.19 225 MET A C 1
ATOM 1749 O O . MET A 1 225 ? -5.775 -5.388 -30.113 1.00 39.19 225 MET A O 1
ATOM 1753 N N . ASN A 1 226 ? -6.854 -4.774 -31.978 1.00 36.88 226 ASN A N 1
ATOM 1754 C CA . ASN A 1 226 ? -5.650 -4.514 -32.752 1.00 36.88 226 ASN A CA 1
ATOM 1755 C C . ASN A 1 226 ? -4.959 -3.246 -32.213 1.00 36.88 226 ASN A C 1
ATOM 1757 O O . ASN A 1 226 ? -5.351 -2.127 -32.543 1.00 36.88 226 ASN A O 1
ATOM 1761 N N . TYR A 1 227 ? -3.943 -3.420 -31.359 1.00 45.41 227 TYR A N 1
ATOM 1762 C CA . TYR A 1 227 ? -3.141 -2.348 -30.744 1.00 45.41 227 TYR A CA 1
ATOM 1763 C C . TYR A 1 227 ? -2.171 -1.683 -31.745 1.00 45.41 227 TYR A C 1
ATOM 1765 O O . TYR A 1 227 ? -0.964 -1.577 -31.487 1.00 45.41 227 TYR A O 1
ATOM 1773 N N . ASP A 1 228 ? -2.704 -1.268 -32.894 1.00 39.34 228 ASP A N 1
ATOM 1774 C CA . ASP A 1 228 ? -1.941 -0.860 -34.066 1.00 39.34 228 ASP A CA 1
ATOM 1775 C C . ASP A 1 228 ? -1.095 0.399 -33.809 1.00 39.34 228 ASP A C 1
ATOM 1777 O O . ASP A 1 228 ? -1.449 1.300 -33.044 1.00 39.34 228 ASP A O 1
ATOM 1781 N N . ALA A 1 229 ? 0.109 0.422 -34.373 1.00 45.81 229 ALA A N 1
ATOM 1782 C CA . ALA A 1 229 ? 1.269 0.903 -33.619 1.00 45.81 229 ALA A CA 1
ATOM 1783 C C . ALA A 1 229 ? 1.490 2.432 -33.599 1.00 45.81 229 ALA A C 1
ATOM 1785 O O . ALA A 1 229 ? 2.461 2.894 -32.990 1.00 45.81 229 ALA A O 1
ATOM 1786 N N . CYS A 1 230 ? 0.642 3.218 -34.273 1.00 43.22 230 CYS A N 1
ATOM 1787 C CA . CYS A 1 230 ? 0.993 4.576 -34.718 1.00 43.22 230 CYS A CA 1
ATOM 1788 C C . CYS A 1 230 ? 0.063 5.718 -34.271 1.00 43.22 230 CYS A C 1
ATOM 1790 O O . CYS A 1 230 ? 0.406 6.875 -34.508 1.00 43.22 230 CYS A O 1
ATOM 1792 N N . ILE A 1 231 ? -1.076 5.440 -33.631 1.00 48.53 231 ILE A N 1
ATOM 1793 C CA . ILE A 1 231 ? -2.050 6.467 -33.217 1.00 48.53 231 ILE A CA 1
ATOM 1794 C C . ILE A 1 231 ? -2.231 6.401 -31.694 1.00 48.53 231 ILE A C 1
ATOM 1796 O O . ILE A 1 231 ? -2.228 5.315 -31.116 1.00 48.53 231 ILE A O 1
ATOM 1800 N N . LEU A 1 232 ? -2.375 7.554 -31.029 1.00 53.88 232 LEU A N 1
ATOM 1801 C CA . LEU A 1 232 ? -2.878 7.599 -29.651 1.00 53.88 232 LEU A CA 1
ATOM 1802 C C . LEU A 1 232 ? -4.317 7.069 -29.673 1.00 53.88 232 LEU A C 1
ATOM 1804 O O . LEU A 1 232 ? -5.155 7.735 -30.279 1.00 53.88 232 LEU A O 1
ATOM 1808 N N . PRO A 1 233 ? -4.627 5.901 -29.080 1.00 54.00 233 PRO A N 1
ATOM 1809 C CA . PRO A 1 233 ? -5.951 5.323 -29.251 1.00 54.00 233 PRO A CA 1
ATOM 1810 C C . PRO A 1 233 ? -7.011 6.228 -28.617 1.00 54.00 233 PRO A C 1
ATOM 1812 O O . PRO A 1 233 ? -6.713 6.985 -27.685 1.00 54.00 233 PRO A O 1
ATOM 1815 N N . ASP A 1 234 ? -8.261 6.113 -29.069 1.00 55.34 234 ASP A N 1
ATOM 1816 C CA . ASP A 1 234 ? -9.411 6.787 -28.457 1.00 55.34 234 ASP A CA 1
ATOM 1817 C C . ASP A 1 234 ? -9.804 6.134 -27.118 1.00 55.34 234 ASP A C 1
ATOM 1819 O O . ASP A 1 234 ? -10.918 5.671 -26.900 1.00 55.34 234 ASP A O 1
ATOM 1823 N N . ILE A 1 235 ? -8.846 6.117 -26.190 1.00 63.03 235 ILE A N 1
ATOM 1824 C CA . ILE A 1 235 ? -9.016 5.711 -24.801 1.00 63.03 235 ILE A CA 1
ATOM 1825 C C . ILE A 1 235 ? -9.974 6.711 -24.153 1.00 63.03 235 ILE A C 1
ATOM 1827 O O . ILE A 1 235 ? -9.628 7.889 -23.994 1.00 63.03 235 ILE A O 1
ATOM 1831 N N . ASP A 1 236 ? -11.154 6.250 -23.740 1.00 68.44 236 ASP A N 1
ATOM 1832 C CA . ASP A 1 236 ? -11.905 6.965 -22.717 1.00 68.44 236 ASP A CA 1
ATOM 1833 C C . ASP A 1 236 ? -11.234 6.731 -21.363 1.00 68.44 236 ASP A C 1
ATOM 1835 O O . ASP A 1 236 ? -11.269 5.645 -20.784 1.00 68.44 236 ASP A O 1
ATOM 1839 N N . LEU A 1 237 ? -10.603 7.784 -20.857 1.00 67.19 237 LEU A N 1
ATOM 1840 C CA . LEU A 1 237 ? -9.939 7.771 -19.561 1.00 67.19 237 LEU A CA 1
ATOM 1841 C C . LEU A 1 237 ? -10.940 7.724 -18.402 1.00 67.19 237 LEU A C 1
ATOM 1843 O O . LEU A 1 237 ? -10.540 7.362 -17.302 1.00 67.19 237 LEU A O 1
ATOM 1847 N N . ASN A 1 238 ? -12.220 8.054 -18.610 1.00 66.75 238 ASN A N 1
ATOM 1848 C CA . ASN A 1 238 ? -13.234 7.872 -17.571 1.00 66.75 238 ASN A CA 1
ATOM 1849 C C . ASN A 1 238 ? -13.601 6.392 -17.427 1.00 66.75 238 ASN A C 1
ATOM 1851 O O . ASN A 1 238 ? -13.631 5.907 -16.304 1.00 66.75 238 ASN A O 1
ATOM 1855 N N . THR A 1 239 ? -13.757 5.657 -18.531 1.00 66.50 239 THR A N 1
ATOM 1856 C CA . THR A 1 239 ? -13.869 4.191 -18.524 1.00 66.50 239 THR A CA 1
ATOM 1857 C C . THR A 1 239 ? -12.590 3.549 -17.984 1.00 66.50 239 THR A C 1
ATOM 1859 O O . THR A 1 239 ? -12.676 2.764 -17.052 1.00 66.50 239 THR A O 1
ATOM 1862 N N . LEU A 1 240 ? -11.392 3.934 -18.446 1.00 64.94 240 LEU A N 1
ATOM 1863 C CA . LEU A 1 240 ? -10.134 3.323 -17.979 1.00 64.94 240 LEU A CA 1
ATOM 1864 C C . LEU A 1 240 ? -9.849 3.579 -16.481 1.00 64.94 240 LEU A C 1
ATOM 1866 O O . LEU A 1 240 ? -9.431 2.673 -15.757 1.00 64.94 240 LEU A O 1
ATOM 1870 N N . PHE A 1 241 ? -10.073 4.803 -15.984 1.00 65.81 241 PHE A N 1
ATOM 1871 C CA . PHE A 1 241 ? -9.988 5.095 -14.545 1.00 65.81 241 PHE A CA 1
ATOM 1872 C C . PHE A 1 241 ? -11.187 4.533 -13.771 1.00 65.81 241 PHE A C 1
ATOM 1874 O O . PHE A 1 241 ? -11.046 4.228 -12.590 1.00 65.81 241 PHE A O 1
ATOM 1881 N N . GLY A 1 242 ? -12.332 4.351 -14.430 1.00 60.75 242 GLY A N 1
ATOM 1882 C CA . GLY A 1 242 ? -13.498 3.644 -13.918 1.00 60.75 242 GLY A CA 1
ATOM 1883 C C . GLY A 1 242 ? -13.182 2.179 -13.650 1.00 60.75 242 GLY A C 1
ATOM 1884 O O . GLY A 1 242 ? -13.363 1.735 -12.531 1.00 60.75 242 GLY A O 1
ATOM 1885 N N . GLU A 1 243 ? -12.612 1.453 -14.612 1.00 58.22 243 GLU A N 1
ATOM 1886 C CA . GLU A 1 243 ? -12.163 0.063 -14.473 1.00 58.22 243 GLU A CA 1
ATOM 1887 C C . GLU A 1 243 ? -11.100 -0.083 -13.375 1.00 58.22 243 GLU A C 1
ATOM 1889 O O . GLU A 1 243 ? -11.284 -0.847 -12.425 1.00 58.22 243 GLU A O 1
ATOM 1894 N N . MET A 1 244 ? -10.003 0.684 -13.457 1.00 60.84 244 MET A N 1
ATOM 1895 C CA . MET A 1 244 ? -8.928 0.631 -12.454 1.00 60.84 244 MET A CA 1
ATOM 1896 C C . MET A 1 244 ? -9.409 1.071 -11.059 1.00 60.84 244 MET A C 1
ATOM 1898 O O . MET A 1 244 ? -8.940 0.540 -10.054 1.00 60.84 244 MET A O 1
ATOM 1902 N N . GLY A 1 245 ? -10.368 1.999 -10.986 1.00 49.84 245 GLY A N 1
ATOM 1903 C CA . GLY A 1 245 ? -11.022 2.425 -9.750 1.00 49.84 245 GLY A CA 1
ATOM 1904 C C . GLY A 1 245 ? -12.020 1.399 -9.211 1.00 49.84 245 GLY A C 1
ATOM 1905 O O . GLY A 1 245 ? -12.045 1.156 -8.013 1.00 49.84 245 GLY A O 1
ATOM 1906 N N . TYR A 1 246 ? -12.788 0.731 -10.072 1.00 45.78 246 TYR A N 1
ATOM 1907 C CA . TYR A 1 246 ? -13.762 -0.308 -9.721 1.00 45.78 246 TYR A CA 1
ATOM 1908 C C . TYR A 1 246 ? -13.069 -1.534 -9.120 1.00 45.78 246 TYR A C 1
ATOM 1910 O O . TYR A 1 246 ? -13.505 -2.077 -8.109 1.00 45.78 246 TYR A O 1
ATOM 1918 N N . LEU A 1 247 ? -11.908 -1.902 -9.665 1.00 42.12 247 LEU A N 1
ATOM 1919 C CA . LEU A 1 247 ? -11.049 -2.968 -9.138 1.00 42.12 247 LEU A CA 1
ATOM 1920 C C . LEU A 1 247 ? -10.351 -2.588 -7.813 1.00 42.12 247 LEU A C 1
ATOM 1922 O O . LEU A 1 247 ? -9.857 -3.471 -7.113 1.00 42.12 247 LEU A O 1
ATOM 1926 N N . MET A 1 248 ? -10.364 -1.300 -7.454 1.00 46.94 248 MET A N 1
ATOM 1927 C CA . MET A 1 248 ? -9.899 -0.723 -6.186 1.00 46.94 248 MET A CA 1
ATOM 1928 C C . MET A 1 248 ? -11.048 -0.278 -5.251 1.00 46.94 248 MET A C 1
ATOM 1930 O O . MET A 1 248 ? -10.786 0.172 -4.133 1.00 46.94 248 MET A O 1
ATOM 1934 N N . ASN A 1 249 ? -12.317 -0.370 -5.671 1.00 49.53 249 ASN A N 1
ATOM 1935 C CA . ASN A 1 249 ? -13.447 0.237 -4.963 1.00 49.53 249 ASN A CA 1
ATOM 1936 C C . ASN A 1 249 ? -13.850 -0.599 -3.746 1.00 49.53 249 ASN A C 1
ATOM 1938 O O . ASN A 1 249 ? -14.704 -1.482 -3.804 1.00 49.53 249 ASN A O 1
ATOM 1942 N N . ILE A 1 250 ? -13.251 -0.268 -2.604 1.00 50.28 250 ILE A N 1
ATOM 1943 C CA . ILE A 1 250 ? -13.608 -0.825 -1.301 1.00 50.28 250 ILE A CA 1
ATOM 1944 C C . ILE A 1 250 ? -15.030 -0.351 -0.919 1.00 50.28 250 ILE A C 1
ATOM 1946 O O . ILE A 1 250 ? -15.224 0.721 -0.340 1.00 50.28 250 ILE A O 1
ATOM 1950 N N . GLY A 1 251 ? -16.033 -1.162 -1.273 1.00 41.75 251 GLY A N 1
ATOM 1951 C CA . GLY A 1 251 ? -17.425 -1.044 -0.825 1.00 41.75 251 GLY A CA 1
ATOM 1952 C C . GLY A 1 251 ? -18.372 -0.183 -1.670 1.00 41.75 251 GLY A C 1
ATOM 1953 O O . GLY A 1 251 ? -19.319 0.375 -1.110 1.00 41.75 251 GLY A O 1
ATOM 1954 N N . LEU A 1 252 ? -18.153 -0.030 -2.982 1.00 36.25 252 LEU A N 1
ATOM 1955 C CA . LEU A 1 252 ? -19.134 0.602 -3.882 1.00 36.25 252 LEU A CA 1
ATOM 1956 C C . LEU A 1 252 ? -19.723 -0.415 -4.874 1.00 36.25 252 LEU A C 1
ATOM 1958 O O . LEU A 1 252 ? -19.010 -0.944 -5.716 1.00 36.25 252 LEU A O 1
ATOM 1962 N N . GLU A 1 253 ? -21.036 -0.620 -4.728 1.00 33.25 253 GLU A N 1
ATOM 1963 C CA . GLU A 1 253 ? -21.954 -1.526 -5.441 1.00 33.25 253 GLU A CA 1
ATOM 1964 C C . GLU A 1 253 ? -21.690 -3.054 -5.419 1.00 33.25 253 GLU A C 1
ATOM 1966 O O . GLU A 1 253 ? -20.672 -3.533 -5.916 1.00 33.25 253 GLU A O 1
ATOM 1971 N N . PRO A 1 254 ? -22.664 -3.864 -4.947 1.00 36.84 254 PRO A N 1
ATOM 1972 C CA . PRO A 1 254 ? -22.645 -5.319 -5.077 1.00 36.84 254 PRO A CA 1
ATOM 1973 C C . PRO A 1 254 ? -23.299 -5.760 -6.402 1.00 36.84 254 PRO A C 1
ATOM 1975 O O . PRO A 1 254 ? -24.438 -6.219 -6.400 1.00 36.84 254 PRO A O 1
ATOM 1978 N N . ASN A 1 255 ? -22.608 -5.614 -7.542 1.00 32.81 255 ASN A N 1
ATOM 1979 C CA . ASN A 1 255 ? -23.214 -5.857 -8.864 1.00 32.81 255 ASN A CA 1
ATOM 1980 C C . ASN A 1 255 ? -22.407 -6.771 -9.815 1.00 32.81 255 ASN A C 1
ATOM 1982 O O . ASN A 1 255 ? -21.192 -6.657 -9.962 1.00 32.81 255 ASN A O 1
ATOM 1986 N N . SER A 1 256 ? -23.130 -7.635 -10.538 1.00 32.62 256 SER A N 1
ATOM 1987 C CA . SER A 1 256 ? -22.719 -8.509 -11.664 1.00 32.62 256 SER A CA 1
ATOM 1988 C C . SER A 1 256 ? -21.655 -9.605 -11.440 1.00 32.62 256 SER A C 1
ATOM 1990 O O . SER A 1 256 ? -21.913 -10.745 -11.810 1.00 32.62 256 SER A O 1
ATOM 1992 N N . LEU A 1 257 ? -20.495 -9.331 -10.825 1.00 32.88 257 LEU A N 1
ATOM 1993 C CA . LEU A 1 257 ? -19.461 -10.358 -10.553 1.00 32.88 257 LEU A CA 1
ATOM 1994 C C . LEU A 1 257 ? -19.633 -11.080 -9.208 1.00 32.88 257 LEU A C 1
ATOM 1996 O O . LEU A 1 257 ? -18.836 -11.953 -8.858 1.00 32.88 257 LEU A O 1
ATOM 2000 N N . TRP A 1 258 ? -20.643 -10.695 -8.431 1.00 36.28 258 TRP A N 1
ATOM 2001 C CA . TRP A 1 258 ? -20.914 -11.254 -7.112 1.00 36.28 258 TRP A CA 1
ATOM 2002 C C . TRP A 1 258 ? -21.815 -12.488 -7.239 1.00 36.28 258 TRP A C 1
ATOM 2004 O O . TRP A 1 258 ? -23.034 -12.383 -7.149 1.00 36.28 258 TRP A O 1
ATOM 2014 N N . ASP A 1 259 ? -21.217 -13.662 -7.450 1.00 31.84 259 ASP A N 1
ATOM 2015 C CA . ASP A 1 259 ? -21.927 -14.931 -7.264 1.00 31.84 259 ASP A CA 1
ATOM 2016 C C . ASP A 1 259 ? -21.915 -15.300 -5.763 1.00 31.84 259 ASP A C 1
ATOM 2018 O O . ASP A 1 259 ? -20.849 -15.618 -5.216 1.00 31.84 259 ASP A O 1
ATOM 2022 N N . PRO A 1 260 ? -23.070 -15.261 -5.069 1.00 32.88 260 PRO A N 1
ATOM 2023 C CA . PRO A 1 260 ? -23.154 -15.574 -3.646 1.00 32.88 260 PRO A CA 1
ATOM 2024 C C . PRO A 1 260 ? -22.934 -17.064 -3.328 1.00 32.88 260 PRO A C 1
ATOM 2026 O O . PRO A 1 260 ? -22.808 -17.404 -2.152 1.00 32.88 260 PRO A O 1
ATOM 2029 N N . HIS A 1 261 ? -22.895 -17.954 -4.328 1.00 32.38 261 HIS A N 1
ATOM 2030 C CA . HIS A 1 261 ? -22.878 -19.407 -4.140 1.00 32.38 261 HIS A CA 1
ATOM 2031 C C . HIS A 1 261 ? -21.492 -20.064 -4.253 1.00 32.38 261 HIS A C 1
ATOM 2033 O O . HIS A 1 261 ? -21.336 -21.187 -3.776 1.00 32.38 261 HIS A O 1
ATOM 2039 N N . ILE A 1 262 ? -20.473 -19.398 -4.817 1.00 34.41 262 ILE A N 1
ATOM 2040 C CA . ILE A 1 262 ? -19.145 -20.022 -5.038 1.00 34.41 262 ILE A CA 1
ATOM 2041 C C . ILE A 1 262 ? -18.444 -20.384 -3.715 1.00 34.41 262 ILE A C 1
ATOM 2043 O O . ILE A 1 262 ? -17.706 -21.367 -3.650 1.00 34.41 262 ILE A O 1
ATOM 2047 N N . PHE A 1 263 ? -18.672 -19.617 -2.643 1.00 36.47 263 PHE A N 1
ATOM 2048 C CA . PHE A 1 263 ? -17.935 -19.766 -1.385 1.00 36.47 263 PHE A CA 1
ATOM 2049 C C . PHE A 1 263 ? -18.861 -19.815 -0.166 1.00 36.47 263 PHE A C 1
ATOM 2051 O O . PHE A 1 263 ? -19.387 -18.788 0.269 1.00 36.47 263 PHE A O 1
ATOM 2058 N N . SER A 1 264 ? -18.983 -21.009 0.425 1.00 32.25 264 SER A N 1
ATOM 2059 C CA . SER A 1 264 ? -19.675 -21.264 1.697 1.00 32.25 264 SER A CA 1
ATOM 2060 C C . SER A 1 264 ? -19.321 -20.234 2.782 1.00 32.25 264 SER A C 1
ATOM 2062 O O . SER A 1 264 ? -18.190 -19.750 2.864 1.00 32.25 264 SER A O 1
ATOM 2064 N N . GLU A 1 265 ? -20.280 -19.914 3.649 1.00 36.62 265 GLU A N 1
ATOM 2065 C CA . GLU A 1 265 ? -20.089 -19.000 4.785 1.00 36.62 265 GLU A CA 1
ATOM 2066 C C . GLU A 1 265 ? -19.379 -19.672 5.983 1.00 36.62 265 GLU A C 1
ATOM 2068 O O . GLU A 1 265 ? -19.212 -19.053 7.029 1.00 36.62 265 GLU A O 1
ATOM 2073 N N . HIS A 1 266 ? -18.926 -20.928 5.840 1.00 33.50 266 HIS A N 1
ATOM 2074 C CA . HIS A 1 266 ? -18.355 -21.731 6.933 1.00 33.50 266 HIS A CA 1
ATOM 2075 C C . HIS A 1 266 ? -16.856 -22.057 6.804 1.00 33.50 266 HIS A C 1
ATOM 2077 O O . HIS A 1 266 ? -16.293 -22.673 7.705 1.00 33.50 266 HIS A O 1
ATOM 2083 N N . SER A 1 267 ? -16.167 -21.626 5.740 1.00 35.22 267 SER A N 1
ATOM 2084 C CA . SER A 1 267 ? -14.706 -21.784 5.612 1.00 35.22 267 SER A CA 1
ATOM 2085 C C . SER A 1 267 ? -13.942 -20.663 6.341 1.00 35.22 267 SER A C 1
ATOM 2087 O O . SER A 1 267 ? -13.214 -19.883 5.722 1.00 35.22 267 SER A O 1
ATOM 2089 N N . SER A 1 268 ? -14.157 -20.554 7.653 1.00 40.00 268 SER A N 1
ATOM 2090 C CA . SER A 1 268 ? -13.420 -19.661 8.558 1.00 40.00 268 SER A CA 1
ATOM 2091 C C . SER A 1 268 ? -12.137 -20.349 9.052 1.00 40.00 268 SER A C 1
ATOM 2093 O O . SER A 1 268 ? -12.199 -21.537 9.372 1.00 40.00 268 SER A O 1
ATOM 2095 N N . PRO A 1 269 ? -10.995 -19.646 9.185 1.00 43.72 269 PRO A N 1
ATOM 2096 C CA . PRO A 1 269 ? -9.856 -20.143 9.961 1.00 43.72 269 PRO A CA 1
ATOM 2097 C C . PRO A 1 269 ? -10.145 -20.175 11.469 1.00 43.72 269 PRO A C 1
ATOM 2099 O O . PRO A 1 269 ? -9.539 -20.960 12.191 1.00 43.72 269 PRO A O 1
ATOM 2102 N N . ALA A 1 270 ? -11.046 -19.302 11.932 1.00 42.62 270 ALA A N 1
ATOM 2103 C CA . ALA A 1 270 ? -11.310 -19.061 13.342 1.00 42.62 270 ALA A CA 1
ATOM 2104 C C . ALA A 1 270 ? -12.313 -20.060 13.933 1.00 42.62 270 ALA A C 1
ATOM 2106 O O . ALA A 1 270 ? -13.410 -20.241 13.389 1.00 42.62 270 ALA A O 1
ATOM 2107 N N . THR A 1 271 ? -11.950 -20.653 15.071 1.00 48.66 271 THR A N 1
ATOM 2108 C CA . THR A 1 271 ? -12.813 -21.506 15.902 1.00 48.66 271 THR A CA 1
ATOM 2109 C C . THR A 1 271 ? -13.552 -20.692 16.972 1.00 48.66 271 THR A C 1
ATOM 2111 O O . THR A 1 271 ? -13.269 -19.517 17.191 1.00 48.66 271 THR A O 1
ATOM 2114 N N . ALA A 1 272 ? -14.515 -21.308 17.673 1.00 48.41 272 ALA A N 1
ATOM 2115 C CA . ALA A 1 272 ? -15.301 -20.637 18.722 1.00 48.41 272 ALA A CA 1
ATOM 2116 C C . ALA A 1 272 ? -14.446 -20.043 19.867 1.00 48.41 272 ALA A C 1
ATOM 2118 O O . ALA A 1 272 ? -14.872 -19.097 20.519 1.00 48.41 272 ALA A O 1
ATOM 2119 N N . THR A 1 273 ? -13.228 -20.559 20.055 1.00 57.09 273 THR A N 1
ATOM 2120 C CA . THR A 1 273 ? -12.170 -20.038 20.942 1.00 57.09 273 THR A CA 1
ATOM 2121 C C . THR A 1 273 ? -11.774 -18.588 20.682 1.00 57.09 273 THR A C 1
ATOM 2123 O O . THR A 1 273 ? -11.222 -17.934 21.562 1.00 57.09 273 THR A O 1
ATOM 2126 N N . ASP A 1 274 ? -12.003 -18.092 19.469 1.00 72.19 274 ASP A N 1
ATOM 2127 C CA . ASP A 1 274 ? -11.400 -16.842 19.016 1.00 72.19 274 ASP A CA 1
ATOM 2128 C C . ASP A 1 274 ? -12.318 -15.646 19.293 1.00 72.19 274 ASP A C 1
ATOM 2130 O O . ASP A 1 274 ? -11.862 -14.504 19.274 1.00 72.19 274 ASP A O 1
ATOM 2134 N N . LEU A 1 275 ? -13.604 -15.886 19.582 1.00 86.44 275 LEU A N 1
ATOM 2135 C CA . LEU A 1 275 ? -14.560 -14.820 19.883 1.00 86.44 275 LEU A CA 1
ATOM 2136 C C . LEU A 1 275 ? -14.189 -14.090 21.183 1.00 86.44 275 LEU A C 1
ATOM 2138 O O . LEU A 1 275 ? -14.135 -12.864 21.178 1.00 86.44 275 LEU A O 1
ATOM 2142 N N . ASP A 1 276 ? -13.814 -14.826 22.237 1.00 89.94 276 ASP A N 1
ATOM 2143 C CA . ASP A 1 276 ? -13.319 -14.263 23.506 1.00 89.94 276 ASP A CA 1
ATOM 2144 C C . ASP A 1 276 ? -12.104 -13.338 23.290 1.00 89.94 276 ASP A C 1
ATOM 2146 O O . ASP A 1 276 ? -11.959 -12.297 23.936 1.00 89.94 276 ASP A O 1
ATOM 2150 N N . VAL A 1 277 ? -11.234 -13.698 22.338 1.00 92.25 277 VAL A N 1
ATOM 2151 C CA . VAL A 1 277 ? -10.060 -12.905 21.950 1.00 92.25 277 VAL A CA 1
ATOM 2152 C C . VAL A 1 277 ? -10.497 -11.614 21.254 1.00 92.25 277 VAL A C 1
ATOM 2154 O O . VAL A 1 277 ? -10.064 -10.526 21.639 1.00 92.25 277 VAL A O 1
ATOM 2157 N N . TYR A 1 278 ? -11.393 -11.698 20.266 1.00 94.50 278 TYR A N 1
ATOM 2158 C CA . TYR A 1 278 ? -11.922 -10.510 19.593 1.00 94.50 278 TYR A CA 1
ATOM 2159 C C . TYR A 1 278 ? -12.730 -9.603 20.538 1.00 94.50 278 TYR A C 1
ATOM 2161 O O . TYR A 1 278 ? -12.624 -8.381 20.417 1.00 94.50 278 TYR A O 1
ATOM 2169 N N . ASP A 1 279 ? -13.465 -10.141 21.516 1.00 95.75 279 ASP A N 1
ATOM 2170 C CA . ASP A 1 279 ? -14.153 -9.340 22.537 1.00 95.75 279 ASP A CA 1
ATOM 2171 C C . ASP A 1 279 ? -13.181 -8.667 23.518 1.00 95.75 279 ASP A C 1
ATOM 2173 O O . ASP A 1 279 ? -13.427 -7.528 23.932 1.00 95.75 279 ASP A O 1
ATOM 2177 N N . ALA A 1 280 ? -12.031 -9.279 23.826 1.00 96.25 280 ALA A N 1
ATOM 2178 C CA . ALA A 1 280 ? -10.957 -8.611 24.562 1.00 96.25 280 ALA A CA 1
ATOM 2179 C C . ALA A 1 280 ? -10.379 -7.420 23.767 1.00 96.25 280 ALA A C 1
ATOM 2181 O O . ALA A 1 280 ? -10.254 -6.316 24.310 1.00 96.25 280 ALA A O 1
ATOM 2182 N N . HIS A 1 281 ? -10.107 -7.591 22.465 1.00 97.06 281 HIS A N 1
ATOM 2183 C CA . HIS A 1 281 ? -9.680 -6.484 21.596 1.00 97.06 281 HIS A CA 1
ATOM 2184 C C . HIS A 1 281 ? -10.756 -5.392 21.479 1.00 97.06 281 HIS A C 1
ATOM 2186 O O . HIS A 1 281 ? -10.429 -4.208 21.580 1.00 97.06 281 HIS A O 1
ATOM 2192 N N . ALA A 1 282 ? -12.035 -5.752 21.324 1.00 97.69 282 ALA A N 1
ATOM 2193 C CA . ALA A 1 282 ? -13.143 -4.797 21.268 1.00 97.69 282 ALA A CA 1
ATOM 2194 C C . ALA A 1 282 ? -13.287 -4.004 22.577 1.00 97.69 282 ALA A C 1
ATOM 2196 O O . ALA A 1 282 ? -13.452 -2.783 22.548 1.00 97.69 282 ALA A O 1
ATOM 2197 N N . SER A 1 283 ? -13.163 -4.681 23.721 1.00 97.75 283 SER A N 1
ATOM 2198 C CA . SER A 1 283 ? -13.243 -4.077 25.057 1.00 97.75 283 SER A CA 1
ATOM 2199 C C . SER A 1 283 ? -12.093 -3.104 25.338 1.00 97.75 283 SER A C 1
ATOM 2201 O O . SER A 1 283 ? -12.300 -2.095 26.009 1.00 97.75 283 SER A O 1
ATOM 2203 N N . PHE A 1 284 ? -10.903 -3.358 24.785 1.00 97.81 284 PHE A N 1
ATOM 2204 C CA . PHE A 1 284 ? -9.777 -2.420 24.817 1.00 97.81 284 PHE A CA 1
ATOM 2205 C C . PHE A 1 284 ? -9.960 -1.242 23.842 1.00 97.81 284 PHE A C 1
ATOM 2207 O O . PHE A 1 284 ? -9.715 -0.089 24.201 1.00 97.81 284 PHE A O 1
ATOM 2214 N N . LEU A 1 285 ? -10.409 -1.512 22.611 1.00 98.38 285 LEU A N 1
ATOM 2215 C CA . LEU A 1 285 ? -10.546 -0.509 21.551 1.00 98.38 285 LEU A CA 1
ATOM 2216 C C . LEU A 1 285 ? -11.651 0.513 21.827 1.00 98.38 285 LEU A C 1
ATOM 2218 O O . LEU A 1 285 ? -11.419 1.710 21.675 1.00 98.38 285 LEU A O 1
ATOM 2222 N N . ARG A 1 286 ? -12.848 0.070 22.229 1.00 98.00 286 ARG A N 1
ATOM 2223 C CA . ARG A 1 286 ? -14.031 0.936 22.366 1.00 98.00 286 ARG A CA 1
ATOM 2224 C C . ARG A 1 286 ? -13.792 2.184 23.249 1.00 98.00 286 ARG A C 1
ATOM 2226 O O . ARG A 1 286 ? -14.045 3.287 22.762 1.00 98.00 286 ARG A O 1
ATOM 2233 N N . PRO A 1 287 ? -13.254 2.090 24.487 1.00 98.12 287 PRO A N 1
ATOM 2234 C CA . PRO A 1 287 ? -12.986 3.275 25.311 1.00 98.12 287 PRO A CA 1
ATOM 2235 C C . PRO A 1 287 ? -11.852 4.159 24.769 1.00 98.12 287 PRO A C 1
ATOM 2237 O O . PRO A 1 287 ? -11.877 5.371 24.975 1.00 98.12 287 PRO A O 1
ATOM 2240 N N . GLU A 1 288 ? -10.864 3.600 24.066 1.00 98.06 288 GLU A N 1
ATOM 2241 C CA . GLU A 1 288 ? -9.812 4.391 23.413 1.00 98.06 288 GLU A CA 1
ATOM 2242 C C . GLU A 1 288 ? -10.339 5.173 22.200 1.00 98.06 288 GLU A C 1
ATOM 2244 O O . GLU A 1 288 ? -9.979 6.335 22.004 1.00 98.06 288 GLU A O 1
ATOM 2249 N N . LEU A 1 289 ? -11.218 4.564 21.402 1.00 97.94 289 LEU A N 1
ATOM 2250 C CA . LEU A 1 289 ? -11.852 5.207 20.252 1.00 97.94 289 LEU A CA 1
ATOM 2251 C C . LEU A 1 289 ? -12.820 6.317 20.697 1.00 97.94 289 LEU A C 1
ATOM 2253 O O . LEU A 1 289 ? -12.839 7.382 20.083 1.00 97.94 289 LEU A O 1
ATOM 2257 N N . PHE A 1 290 ? -13.534 6.149 21.817 1.00 97.25 290 PHE A N 1
ATOM 2258 C CA . PHE A 1 290 ? -14.336 7.233 22.400 1.00 97.25 290 PHE A CA 1
ATOM 2259 C C . PHE A 1 290 ? -13.495 8.454 22.812 1.00 97.25 290 PHE A C 1
ATOM 2261 O O . PHE A 1 290 ? -13.919 9.583 22.567 1.00 97.25 290 PHE A O 1
ATOM 2268 N N . LYS A 1 291 ? -12.275 8.269 23.344 1.00 96.50 291 LYS A N 1
ATOM 2269 C CA . LYS A 1 291 ? -11.350 9.395 23.608 1.00 96.50 291 LYS A CA 1
ATOM 2270 C C . LYS A 1 291 ? -10.965 10.135 22.321 1.00 96.50 291 LYS A C 1
ATOM 2272 O O . LYS A 1 291 ? -10.790 11.352 22.338 1.00 96.50 291 LYS A O 1
ATOM 2277 N N . VAL A 1 292 ? -10.859 9.423 21.195 1.00 96.31 292 VAL A N 1
ATOM 2278 C CA . VAL A 1 292 ? -10.606 10.040 19.883 1.00 96.31 292 VAL A CA 1
ATOM 2279 C C . VAL A 1 292 ? -11.825 10.836 19.403 1.00 96.31 292 VAL A C 1
ATOM 2281 O O . VAL A 1 292 ? -11.649 11.977 18.982 1.00 96.31 292 VAL A O 1
ATOM 2284 N N . VAL A 1 293 ? -13.051 10.323 19.553 1.00 93.94 293 VAL A N 1
ATOM 2285 C CA . VAL A 1 293 ? -14.281 11.088 19.251 1.00 93.94 293 VAL A CA 1
ATOM 2286 C C . VAL A 1 293 ? -14.367 12.362 20.104 1.00 93.94 293 VAL A C 1
ATOM 2288 O O . VAL A 1 293 ? -14.611 13.442 19.570 1.00 93.94 293 VAL A O 1
ATOM 2291 N N . GLN A 1 294 ? -14.066 12.279 21.404 1.00 92.56 294 GLN A N 1
ATOM 2292 C CA . GLN A 1 294 ? -13.984 13.449 22.293 1.00 92.56 294 GLN A CA 1
ATOM 2293 C C . GLN A 1 294 ? -12.922 14.466 21.829 1.00 92.56 294 GLN A C 1
ATOM 2295 O O . GLN A 1 294 ? -13.147 15.675 21.894 1.00 92.56 294 GLN A O 1
ATOM 2300 N N . SER A 1 295 ? -11.784 14.001 21.296 1.00 93.00 295 SER A N 1
ATOM 2301 C CA . SER A 1 295 ? -10.717 14.877 20.787 1.00 93.00 295 SER A CA 1
ATOM 2302 C C . SER A 1 295 ? -11.119 15.713 19.561 1.00 93.00 295 SER A C 1
ATOM 2304 O O . SER A 1 295 ? -10.477 16.725 19.281 1.00 93.00 295 SER A O 1
ATOM 2306 N N . PHE A 1 296 ? -12.189 15.332 18.849 1.00 88.44 296 PHE A N 1
ATOM 2307 C CA . PHE A 1 296 ? -12.694 16.070 17.684 1.00 88.44 296 PHE A CA 1
ATOM 2308 C C . PHE A 1 296 ? -13.481 17.338 18.050 1.00 88.44 296 PHE A C 1
ATOM 2310 O O . PHE A 1 296 ? -13.747 18.144 17.161 1.00 88.44 296 PHE A O 1
ATOM 2317 N N . GLN A 1 297 ? -13.837 17.539 19.328 1.00 88.88 297 GLN A N 1
ATOM 2318 C CA . GLN A 1 297 ? -14.595 18.711 19.806 1.00 88.88 297 GLN A CA 1
ATOM 2319 C C . GLN A 1 297 ? -15.930 18.925 19.060 1.00 88.88 297 GLN A C 1
ATOM 2321 O O . GLN A 1 297 ? -16.368 20.056 18.843 1.00 88.88 297 GLN A O 1
ATOM 2326 N N . LEU A 1 298 ? -16.576 17.823 18.660 1.00 88.38 298 LEU A N 1
ATOM 2327 C CA . LEU A 1 298 ? -17.928 17.828 18.101 1.00 88.38 298 LEU A CA 1
ATOM 2328 C C . LEU A 1 298 ? -18.934 18.298 19.162 1.00 88.38 298 LEU A C 1
ATOM 2330 O O . LEU A 1 298 ? -18.765 18.024 20.350 1.00 88.38 298 LEU A O 1
ATOM 2334 N N . VAL A 1 299 ? -19.989 18.989 18.731 1.00 91.19 299 VAL A N 1
ATOM 2335 C CA . VAL A 1 299 ? -21.051 19.459 19.632 1.00 91.19 299 VAL A CA 1
ATOM 2336 C C . VAL A 1 299 ? -21.856 18.254 20.119 1.00 91.19 299 VAL A C 1
ATOM 2338 O O . VAL A 1 299 ? -22.373 17.486 19.309 1.00 91.19 299 VAL A O 1
ATOM 2341 N N . GLU A 1 300 ? -21.968 18.082 21.436 1.00 87.50 300 GLU A N 1
ATOM 2342 C CA . GLU A 1 300 ? -22.738 16.982 22.023 1.00 87.50 300 GLU A CA 1
ATOM 2343 C C . GLU A 1 300 ? -24.197 17.023 21.545 1.00 87.50 300 GLU A C 1
ATOM 2345 O O . GLU A 1 300 ? -24.836 18.076 21.519 1.00 87.50 300 GLU A O 1
ATOM 2350 N N . GLY A 1 301 ? -24.713 15.870 21.115 1.00 86.94 301 GLY A N 1
ATOM 2351 C CA . GLY A 1 301 ? -26.048 15.760 20.525 1.00 86.94 301 GLY A CA 1
ATOM 2352 C C . GLY A 1 301 ? -26.168 16.215 19.063 1.00 86.94 301 GLY A C 1
ATOM 2353 O O . GLY A 1 301 ? -27.262 16.117 18.513 1.00 86.94 301 GLY A O 1
ATOM 2354 N N . SER A 1 302 ? -25.090 16.666 18.401 1.00 93.31 302 SER A N 1
ATOM 2355 C CA . SER A 1 302 ? -25.113 16.854 16.942 1.00 93.31 302 SER A CA 1
ATOM 2356 C C . SER A 1 302 ? -25.167 15.509 16.209 1.00 93.31 302 SER A C 1
ATOM 2358 O O . SER A 1 302 ? -24.742 14.474 16.731 1.00 93.31 302 SER A O 1
ATOM 2360 N N . MET A 1 303 ? -25.651 15.519 14.965 1.00 92.56 303 MET A N 1
ATOM 2361 C CA . MET A 1 303 ? -25.724 14.313 14.136 1.00 92.56 303 MET A CA 1
ATOM 2362 C C . MET A 1 303 ? -24.329 13.724 13.851 1.00 92.56 303 MET A C 1
ATOM 2364 O O . MET A 1 303 ? -24.182 12.517 13.692 1.00 92.56 303 MET A O 1
ATOM 2368 N N . GLU A 1 304 ? -23.287 14.553 13.825 1.00 88.69 304 GLU A N 1
ATOM 2369 C CA . GLU A 1 304 ? -21.891 14.143 13.629 1.00 88.69 304 GLU A CA 1
ATOM 2370 C C . GLU A 1 304 ? -21.360 13.444 14.881 1.00 88.69 304 GLU A C 1
ATOM 2372 O O . GLU A 1 304 ? -20.695 12.417 14.771 1.00 88.69 304 GLU A O 1
ATOM 2377 N N . TYR A 1 305 ? -21.693 13.971 16.066 1.00 91.44 305 TYR A N 1
ATOM 2378 C CA . TYR A 1 305 ? -21.382 13.337 17.345 1.00 91.44 305 TYR A CA 1
ATOM 2379 C C . TYR A 1 305 ? -22.088 11.979 17.464 1.00 91.44 305 TYR A C 1
ATOM 2381 O O . TYR A 1 305 ? -21.437 10.979 17.752 1.00 91.44 305 TYR A O 1
ATOM 2389 N N . GLN A 1 306 ? -23.390 11.918 17.159 1.00 93.19 306 GLN A N 1
ATOM 2390 C CA . GLN A 1 306 ? -24.175 10.675 17.154 1.00 93.19 306 GLN A CA 1
ATOM 2391 C C . GLN A 1 306 ? -23.585 9.637 16.187 1.00 93.19 306 GLN A C 1
ATOM 2393 O O . GLN A 1 306 ? -23.232 8.538 16.609 1.00 93.19 306 GLN A O 1
ATOM 2398 N N . ARG A 1 307 ? -23.345 10.012 14.923 1.00 93.62 307 ARG A N 1
ATOM 2399 C CA . ARG A 1 307 ? -22.717 9.141 13.910 1.00 93.62 307 ARG A CA 1
ATOM 2400 C C . ARG A 1 307 ? -21.325 8.645 14.310 1.00 93.62 307 ARG A C 1
ATOM 2402 O O . ARG A 1 307 ? -20.944 7.550 13.901 1.00 93.62 307 ARG A O 1
ATOM 2409 N N . ALA A 1 308 ? -20.556 9.437 15.060 1.00 91.75 308 ALA A N 1
ATOM 2410 C CA . ALA A 1 308 ? -19.244 9.044 15.571 1.00 91.75 308 ALA A CA 1
ATOM 2411 C C . ALA A 1 308 ? -19.345 8.097 16.781 1.00 91.75 308 ALA A C 1
ATOM 2413 O O . ALA A 1 308 ? -18.547 7.168 16.886 1.00 91.75 308 ALA A O 1
ATOM 2414 N N . VAL A 1 309 ? -20.339 8.285 17.657 1.00 94.50 309 VAL A N 1
ATOM 2415 C CA . VAL A 1 309 ? -20.658 7.365 18.763 1.00 94.50 309 VAL A CA 1
ATOM 2416 C C . VAL A 1 309 ? -21.121 6.010 18.220 1.00 94.50 309 VAL A C 1
ATOM 2418 O O . VAL A 1 309 ? -20.480 5.003 18.511 1.00 94.50 309 VAL A O 1
ATOM 2421 N N . GLU A 1 310 ? -22.122 5.982 17.336 1.00 94.88 310 GLU A N 1
ATOM 2422 C CA . GLU A 1 310 ? -22.637 4.766 16.676 1.00 94.88 310 GLU A CA 1
ATOM 2423 C C . GLU A 1 310 ? -21.536 3.964 15.954 1.00 94.88 310 GLU A C 1
ATOM 2425 O O . GLU A 1 310 ? -21.565 2.731 15.896 1.00 94.88 310 GLU A O 1
ATOM 2430 N N . ALA A 1 311 ? -20.548 4.664 15.387 1.00 94.56 311 ALA A N 1
ATOM 2431 C CA . ALA A 1 311 ? -19.407 4.062 14.704 1.00 94.56 311 ALA A CA 1
ATOM 2432 C C . ALA A 1 311 ? -18.394 3.409 15.659 1.00 94.56 311 ALA A C 1
ATOM 2434 O O . ALA A 1 311 ? -17.713 2.463 15.267 1.00 94.56 311 ALA A O 1
ATOM 2435 N N . VAL A 1 312 ? -18.297 3.887 16.903 1.00 97.25 312 VAL A N 1
ATOM 2436 C CA . VAL A 1 312 ? -17.489 3.258 17.960 1.00 97.25 312 VAL A CA 1
ATOM 2437 C C . VAL A 1 312 ? -18.267 2.132 18.646 1.00 97.25 312 VAL A C 1
ATOM 2439 O O . VAL A 1 312 ? -17.684 1.095 18.959 1.00 97.25 312 VAL A O 1
ATOM 2442 N N . GLU A 1 313 ? -19.582 2.271 18.812 1.00 96.12 313 GLU A N 1
ATOM 2443 C CA . GLU A 1 313 ? -20.464 1.218 19.339 1.00 96.12 313 GLU A CA 1
ATOM 2444 C C . GLU A 1 313 ? -20.549 -0.011 18.422 1.00 96.12 313 GLU A C 1
ATOM 2446 O O . GLU A 1 313 ? -20.709 -1.128 18.913 1.00 96.12 313 GLU A O 1
ATOM 2451 N N . LEU A 1 314 ? -20.337 0.162 17.110 1.00 95.50 314 LEU A N 1
ATOM 2452 C CA . LEU A 1 314 ? -20.151 -0.933 16.150 1.00 95.50 314 LEU A CA 1
ATOM 2453 C C . LEU A 1 314 ? -19.027 -1.912 16.564 1.00 95.50 314 LEU A C 1
ATOM 2455 O O . LEU A 1 314 ? -19.090 -3.090 16.220 1.00 95.50 314 LEU A O 1
ATOM 2459 N N . ILE A 1 315 ? -18.006 -1.467 17.307 1.00 97.50 315 ILE A N 1
ATOM 2460 C CA . ILE A 1 315 ? -16.889 -2.324 17.728 1.00 97.50 315 ILE A CA 1
ATOM 2461 C C . ILE A 1 315 ? -17.342 -3.318 18.807 1.00 97.50 315 ILE A C 1
ATOM 2463 O O . ILE A 1 315 ? -17.511 -2.965 19.975 1.00 97.50 315 ILE A O 1
ATOM 2467 N N . THR A 1 316 ? -17.477 -4.586 18.419 1.00 97.00 316 THR A N 1
ATOM 2468 C CA . THR A 1 316 ? -17.765 -5.769 19.257 1.00 97.00 316 THR A CA 1
ATOM 2469 C C . THR A 1 316 ? -16.892 -6.943 18.795 1.00 97.00 316 THR A C 1
ATOM 2471 O O . THR A 1 316 ? -16.343 -6.877 17.693 1.00 97.00 316 THR A O 1
ATOM 2474 N N . GLY A 1 317 ? -16.735 -8.003 19.596 1.00 95.06 317 GLY A N 1
ATOM 2475 C CA . GLY A 1 317 ? -15.932 -9.166 19.208 1.00 95.06 317 GLY A CA 1
ATOM 2476 C C . GLY A 1 317 ? -16.443 -9.845 17.938 1.00 95.06 317 GLY A C 1
ATOM 2477 O O . GLY A 1 317 ? -15.666 -10.066 17.012 1.00 95.06 317 GLY A O 1
ATOM 2478 N N 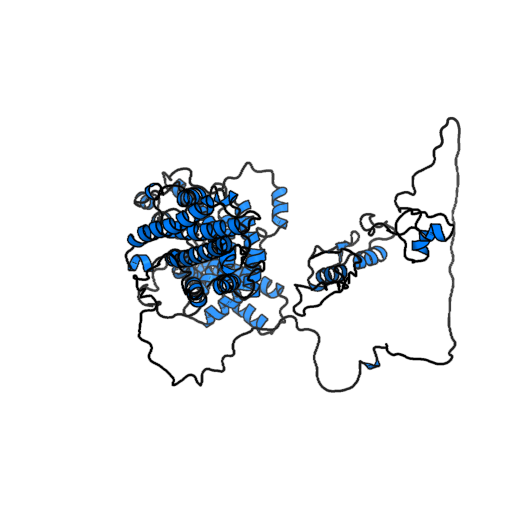. ASP A 1 318 ? -17.759 -10.060 17.842 1.00 93.69 318 ASP A N 1
ATOM 2479 C CA . ASP A 1 318 ? -18.426 -10.554 16.629 1.00 93.69 318 ASP A CA 1
ATOM 2480 C C . ASP A 1 318 ? -18.102 -9.685 15.401 1.00 93.69 318 ASP A C 1
ATOM 2482 O O . ASP A 1 318 ? -17.635 -10.198 14.384 1.00 93.69 318 ASP A O 1
ATOM 2486 N N . VAL A 1 319 ? -18.277 -8.362 15.497 1.00 94.44 319 VAL A N 1
ATOM 2487 C CA . VAL A 1 319 ? -18.006 -7.454 14.372 1.00 94.44 319 VAL A CA 1
ATOM 2488 C C . VAL A 1 319 ? -16.530 -7.484 13.973 1.00 94.44 319 VAL A C 1
ATOM 2490 O O . VAL A 1 319 ? -16.230 -7.594 12.784 1.00 94.44 319 VAL A O 1
ATOM 2493 N N . LEU A 1 320 ? -15.597 -7.444 14.933 1.00 96.00 320 LEU A N 1
ATOM 2494 C CA . LEU A 1 320 ? -14.163 -7.539 14.638 1.00 96.00 320 LEU A CA 1
ATOM 2495 C C . LEU A 1 320 ? -13.812 -8.882 13.983 1.00 96.00 320 LEU A C 1
ATOM 2497 O O . LEU A 1 320 ? -13.067 -8.895 13.003 1.00 96.00 320 LEU A O 1
ATOM 2501 N N . GLN A 1 321 ? -14.373 -9.998 14.455 1.00 93.38 321 GLN A N 1
ATOM 2502 C CA . GLN A 1 321 ? -14.155 -11.325 13.876 1.00 93.38 321 GLN A CA 1
ATOM 2503 C C . GLN A 1 321 ? -14.720 -11.413 12.449 1.00 93.38 321 GLN A C 1
ATOM 2505 O O . GLN A 1 321 ? -13.996 -11.766 11.512 1.00 93.38 321 GLN A O 1
ATOM 2510 N N . ARG A 1 322 ? -15.992 -11.038 12.247 1.00 93.38 322 ARG A N 1
ATOM 2511 C CA . ARG A 1 322 ? -16.657 -11.040 10.931 1.00 93.38 322 ARG A CA 1
ATOM 2512 C C . ARG A 1 322 ? -15.944 -10.135 9.934 1.00 93.38 322 ARG A C 1
ATOM 2514 O O . ARG A 1 322 ? -15.706 -10.547 8.797 1.00 93.38 322 ARG A O 1
ATOM 2521 N N . PHE A 1 323 ? -15.568 -8.924 10.340 1.00 94.56 323 PHE A N 1
ATOM 2522 C CA . PHE A 1 323 ? -14.895 -7.978 9.454 1.00 94.56 323 PHE A CA 1
ATOM 2523 C C . PHE A 1 323 ? -13.450 -8.418 9.165 1.00 94.56 323 PHE A C 1
ATOM 2525 O O . PHE A 1 323 ? -13.024 -8.358 8.015 1.00 94.56 323 PHE A O 1
ATOM 2532 N N . THR A 1 324 ? -12.711 -8.954 10.141 1.00 94.31 324 THR A N 1
ATOM 2533 C CA . THR A 1 324 ? -11.358 -9.502 9.911 1.00 94.31 324 THR A CA 1
ATOM 2534 C C . THR A 1 324 ? -11.384 -10.703 8.953 1.00 94.31 324 THR A C 1
ATOM 2536 O O . THR A 1 324 ? -10.578 -10.777 8.023 1.00 94.31 324 THR A O 1
ATOM 2539 N N . ASN A 1 325 ? -12.368 -11.597 9.085 1.00 87.62 325 ASN A N 1
ATOM 2540 C CA . ASN A 1 325 ? -12.593 -12.686 8.129 1.00 87.62 325 ASN A CA 1
ATOM 2541 C C . ASN A 1 325 ? -12.974 -12.160 6.730 1.00 87.62 325 ASN A C 1
ATOM 2543 O O . ASN A 1 325 ? -12.467 -12.650 5.720 1.00 87.62 325 ASN A O 1
ATOM 2547 N N . SER A 1 326 ? -13.810 -11.119 6.653 1.00 86.19 326 SER A N 1
ATOM 2548 C CA . SER A 1 326 ? -14.160 -10.442 5.396 1.00 86.19 326 SER A CA 1
ATOM 2549 C C . SER A 1 326 ? -12.941 -9.800 4.711 1.00 86.19 326 SER A C 1
ATOM 2551 O O . SER A 1 326 ? -12.801 -9.889 3.491 1.00 86.19 326 SER A O 1
ATOM 2553 N N . PHE A 1 327 ? -12.006 -9.221 5.474 1.00 91.31 327 PHE A N 1
ATOM 2554 C CA . PHE A 1 327 ? -10.736 -8.703 4.954 1.00 91.31 327 PHE A CA 1
ATOM 2555 C C . PHE A 1 327 ? -9.907 -9.800 4.269 1.00 91.31 327 PHE A C 1
ATOM 2557 O O . PHE A 1 327 ? -9.460 -9.603 3.136 1.00 91.31 327 PHE A O 1
ATOM 2564 N N . PHE A 1 328 ? -9.742 -10.965 4.908 1.00 87.06 328 PHE A N 1
ATOM 2565 C CA . PHE A 1 328 ? -9.010 -12.090 4.314 1.00 87.06 328 PHE A CA 1
ATOM 2566 C C . PHE A 1 328 ? -9.724 -12.677 3.090 1.00 87.06 328 PHE A C 1
ATOM 2568 O O . PHE A 1 328 ? -9.076 -12.986 2.093 1.00 87.06 328 PHE A O 1
ATOM 2575 N N . ARG A 1 329 ? -11.056 -12.787 3.135 1.00 82.62 329 ARG A N 1
ATOM 2576 C CA . ARG A 1 329 ? -11.874 -13.345 2.047 1.00 82.62 329 ARG A CA 1
ATOM 2577 C C . ARG A 1 329 ? -11.928 -12.447 0.806 1.00 82.62 329 ARG A C 1
ATOM 2579 O O . ARG A 1 329 ? -11.991 -12.964 -0.308 1.00 82.62 329 ARG A O 1
ATOM 2586 N N . HIS A 1 330 ? -11.919 -11.123 0.980 1.00 81.19 330 HIS A N 1
ATOM 2587 C CA . HIS A 1 330 ? -12.180 -10.175 -0.108 1.00 81.19 330 HIS A CA 1
ATOM 2588 C C . HIS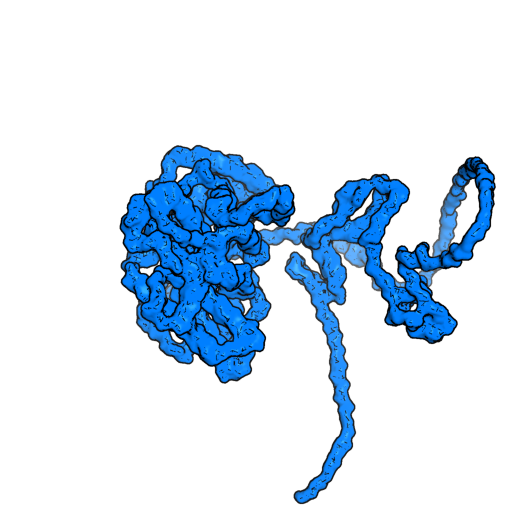 A 1 330 ? -10.966 -9.321 -0.492 1.00 81.19 330 HIS A C 1
ATOM 2590 O O . HIS A 1 330 ? -10.601 -9.300 -1.668 1.00 81.19 330 HIS A O 1
ATOM 2596 N N . TRP A 1 331 ? -10.324 -8.638 0.464 1.00 86.19 331 TRP A N 1
ATOM 2597 C CA . TRP A 1 331 ? -9.256 -7.678 0.157 1.00 86.19 331 TRP A CA 1
ATOM 2598 C C . TRP A 1 331 ? -7.867 -8.313 0.059 1.00 86.19 331 TRP A C 1
ATOM 2600 O O . TRP A 1 331 ? -7.099 -7.936 -0.819 1.00 86.19 331 TRP A O 1
ATOM 2610 N N . HIS A 1 332 ? -7.528 -9.281 0.918 1.00 88.31 332 HIS A N 1
ATOM 2611 C CA . HIS A 1 332 ? -6.149 -9.781 1.075 1.00 88.31 332 HIS A CA 1
ATOM 2612 C C . HIS A 1 332 ? -5.464 -10.194 -0.237 1.00 88.31 332 HIS A C 1
ATOM 2614 O O . HIS A 1 332 ? -4.307 -9.837 -0.445 1.00 88.31 332 HIS A O 1
ATOM 2620 N N . LYS A 1 333 ? -6.183 -10.824 -1.176 1.00 82.75 333 LYS A N 1
ATOM 2621 C CA . LYS A 1 333 ? -5.660 -11.171 -2.513 1.00 82.75 333 LYS A CA 1
ATOM 2622 C C . LYS A 1 333 ? -5.106 -9.975 -3.307 1.00 82.75 333 LYS A C 1
ATOM 2624 O O . LYS A 1 333 ? -4.188 -10.145 -4.096 1.00 82.75 333 LYS A O 1
ATOM 2629 N N . HIS A 1 334 ? -5.634 -8.769 -3.085 1.00 83.56 334 HIS A N 1
ATOM 2630 C CA . HIS A 1 334 ? -5.206 -7.523 -3.732 1.00 83.56 334 HIS A CA 1
ATOM 2631 C C . HIS A 1 334 ? -3.935 -6.922 -3.108 1.00 83.56 334 HIS A C 1
ATOM 2633 O O . HIS A 1 334 ? -3.301 -6.061 -3.715 1.00 83.56 334 HIS A O 1
ATOM 2639 N N . GLY A 1 335 ? -3.562 -7.355 -1.902 1.00 84.00 335 GLY A N 1
ATOM 2640 C CA . GLY A 1 335 ? -2.464 -6.793 -1.123 1.00 84.00 335 GLY A CA 1
ATOM 2641 C C . GLY A 1 335 ? -2.016 -7.764 -0.039 1.00 84.00 335 GLY A C 1
ATOM 2642 O O . GLY A 1 335 ? -2.144 -7.476 1.149 1.00 84.00 335 GLY A O 1
ATOM 2643 N N . ALA A 1 336 ? -1.504 -8.927 -0.452 1.00 89.38 336 ALA A N 1
ATOM 2644 C CA . ALA A 1 336 ? -1.171 -10.052 0.423 1.00 89.38 336 ALA A CA 1
ATOM 2645 C C . ALA A 1 336 ? 0.090 -9.786 1.273 1.00 89.38 336 ALA A C 1
ATOM 2647 O O . ALA A 1 336 ? 1.123 -10.424 1.088 1.00 89.38 336 ALA A O 1
ATOM 2648 N N . ILE A 1 337 ? 0.012 -8.812 2.184 1.00 94.94 337 ILE A N 1
ATOM 2649 C CA . ILE A 1 337 ? 1.096 -8.354 3.072 1.00 94.94 337 ILE A CA 1
ATOM 2650 C C . ILE A 1 337 ? 1.140 -9.107 4.411 1.00 94.94 337 ILE A C 1
ATOM 2652 O O . ILE A 1 337 ? 2.146 -9.034 5.110 1.00 94.94 337 ILE A O 1
ATOM 2656 N N . ILE A 1 338 ? 0.058 -9.812 4.767 1.00 95.12 338 ILE A N 1
ATOM 2657 C CA . ILE A 1 338 ? -0.076 -10.641 5.977 1.00 95.12 338 ILE A CA 1
ATOM 2658 C C . ILE A 1 338 ? 0.025 -12.113 5.569 1.00 95.12 338 ILE A C 1
ATOM 2660 O O . ILE A 1 338 ? -0.639 -12.534 4.620 1.00 95.12 338 ILE A O 1
ATOM 2664 N N . HIS A 1 339 ? 0.813 -12.909 6.286 1.00 94.06 339 HIS A N 1
ATOM 2665 C CA . HIS A 1 339 ? 0.897 -14.350 6.059 1.00 94.06 339 HIS A CA 1
ATOM 2666 C C . HIS A 1 339 ? -0.256 -15.079 6.769 1.00 94.06 339 HIS A C 1
ATOM 2668 O O . HIS A 1 339 ? -0.228 -15.241 7.987 1.00 94.06 339 HIS A O 1
ATOM 2674 N N . VAL A 1 340 ? -1.278 -15.510 6.018 1.00 90.50 340 VAL A N 1
ATOM 2675 C CA . VAL A 1 340 ? -2.517 -16.080 6.595 1.00 90.50 340 VAL A CA 1
ATOM 2676 C C . VAL A 1 340 ? -2.254 -17.297 7.503 1.00 90.50 340 VAL A C 1
ATOM 2678 O O . VAL A 1 340 ? -2.770 -17.293 8.616 1.00 90.50 340 VAL A O 1
ATOM 2681 N N . PRO A 1 341 ? -1.412 -18.290 7.135 1.00 89.44 341 PRO A N 1
ATOM 2682 C CA . PRO A 1 341 ? -1.153 -19.452 7.995 1.00 89.44 341 PRO A CA 1
ATOM 2683 C C . PRO A 1 341 ? -0.390 -19.167 9.299 1.00 89.44 341 PRO A C 1
ATOM 2685 O O . PRO A 1 341 ? -0.263 -20.070 10.120 1.00 89.44 341 PRO A O 1
ATOM 2688 N N . SER A 1 342 ? 0.152 -17.958 9.492 1.00 86.88 342 SER A N 1
ATOM 2689 C CA . SER A 1 342 ? 0.775 -17.543 10.761 1.00 86.88 342 SER A CA 1
ATOM 2690 C C . SER A 1 342 ? 0.132 -16.302 11.377 1.00 86.88 342 SER A C 1
ATOM 2692 O O . SER A 1 342 ? 0.714 -15.705 12.280 1.00 86.88 342 SER A O 1
ATOM 2694 N N . TYR A 1 343 ? -1.033 -15.889 10.881 1.00 91.19 343 TYR A N 1
ATOM 2695 C CA . TYR A 1 343 ? -1.860 -14.903 11.556 1.00 91.19 343 TYR A CA 1
ATOM 2696 C C . TYR A 1 343 ? -2.586 -15.586 12.720 1.00 91.19 343 TYR A C 1
ATOM 2698 O O . TYR A 1 343 ? -3.202 -16.634 12.538 1.00 91.19 343 TYR A O 1
ATOM 2706 N N . SER A 1 344 ? -2.538 -14.979 13.903 1.00 89.00 344 SER A N 1
ATOM 2707 C CA . SER A 1 344 ? -3.346 -15.380 15.055 1.00 89.00 344 SER A CA 1
ATOM 2708 C C . SER A 1 344 ? -3.896 -14.123 15.721 1.00 89.00 344 SER A C 1
ATOM 2710 O O . SER A 1 344 ? -3.093 -13.247 16.051 1.00 89.00 344 SER A O 1
ATOM 2712 N N . PRO A 1 345 ? -5.215 -14.006 15.966 1.00 90.56 345 PRO A N 1
ATOM 2713 C CA . PRO A 1 345 ? -5.761 -12.830 16.634 1.00 90.56 345 PRO A CA 1
ATOM 2714 C C . PRO A 1 345 ? -5.152 -12.648 18.031 1.00 90.56 345 PRO A C 1
ATOM 2716 O O . PRO A 1 345 ? -4.796 -11.536 18.396 1.00 90.56 345 PRO A O 1
ATOM 2719 N N . SER A 1 346 ? -4.902 -13.742 18.761 1.00 89.69 346 SER A N 1
ATOM 2720 C CA . SER A 1 346 ? -4.412 -13.722 20.151 1.00 89.69 346 SER A CA 1
ATOM 2721 C C . SER A 1 346 ? -2.991 -13.189 20.347 1.00 89.69 346 SER A C 1
ATOM 2723 O O . SER A 1 346 ? -2.603 -12.905 21.478 1.00 89.69 346 SER A O 1
ATOM 2725 N N . THR A 1 347 ? -2.211 -13.054 19.272 1.00 89.00 347 THR A N 1
ATOM 2726 C CA . THR A 1 347 ? -0.849 -12.491 19.301 1.00 89.00 347 THR A CA 1
ATOM 2727 C C . THR A 1 347 ? -0.690 -11.276 18.390 1.00 89.00 347 THR A C 1
ATOM 2729 O O . THR A 1 347 ? 0.407 -10.735 18.301 1.00 89.00 347 THR A O 1
ATOM 2732 N N . CYS A 1 348 ? -1.752 -10.877 17.687 1.00 92.62 348 CYS A N 1
ATOM 2733 C CA . CYS A 1 348 ? -1.732 -9.790 16.719 1.00 92.62 348 CYS A CA 1
ATOM 2734 C C . CYS A 1 348 ? -1.864 -8.435 17.425 1.00 92.62 348 CYS A C 1
ATOM 2736 O O . CYS A 1 348 ? -2.697 -8.256 18.318 1.00 92.62 348 CYS A O 1
ATOM 2738 N N . ALA A 1 349 ? -1.117 -7.432 16.965 1.00 95.56 349 ALA A N 1
ATOM 2739 C CA . ALA A 1 349 ? -1.265 -6.058 17.421 1.00 95.56 349 ALA A CA 1
ATOM 2740 C C . ALA A 1 349 ? -2.718 -5.574 17.224 1.00 95.56 349 ALA A C 1
ATOM 2742 O O . ALA A 1 349 ? -3.236 -5.562 16.106 1.00 95.56 349 ALA A O 1
ATOM 2743 N N . THR A 1 350 ? -3.378 -5.111 18.291 1.00 97.12 350 THR A N 1
ATOM 2744 C CA . THR A 1 350 ? -4.802 -4.708 18.269 1.00 97.12 350 THR A CA 1
ATOM 2745 C C . THR A 1 350 ? -5.129 -3.640 17.208 1.00 97.12 350 THR A C 1
ATOM 2747 O O . THR A 1 350 ? -6.233 -3.609 16.663 1.00 97.12 350 THR A O 1
ATOM 2750 N N . VAL A 1 351 ? -4.159 -2.785 16.860 1.00 98.06 351 VAL A N 1
ATOM 2751 C CA . VAL A 1 351 ? -4.280 -1.800 15.767 1.00 98.06 351 VAL A CA 1
ATOM 2752 C C . VAL A 1 351 ? -4.437 -2.444 14.385 1.00 98.06 351 VAL A C 1
ATOM 2754 O O . VAL A 1 351 ? -5.128 -1.886 13.534 1.00 98.06 351 VAL A O 1
ATOM 2757 N N . LEU A 1 352 ? -3.835 -3.614 14.155 1.00 98.31 352 LEU A N 1
ATOM 2758 C CA . LEU A 1 352 ? -3.919 -4.340 12.890 1.00 98.31 352 LEU A CA 1
ATOM 2759 C C . LEU A 1 352 ? -5.296 -4.993 12.729 1.00 98.31 352 LEU A C 1
ATOM 2761 O O . LEU A 1 352 ? -5.910 -4.828 11.679 1.00 98.31 352 LEU A O 1
ATOM 2765 N N . ILE A 1 353 ? -5.844 -5.593 13.793 1.00 97.75 353 ILE A N 1
ATOM 2766 C CA . ILE A 1 353 ? -7.237 -6.081 13.823 1.00 97.75 353 ILE A CA 1
ATOM 2767 C C . ILE A 1 353 ? -8.225 -4.946 13.511 1.00 97.75 353 ILE A C 1
ATOM 2769 O O . ILE A 1 353 ? -9.123 -5.128 12.686 1.00 97.75 353 ILE A O 1
ATOM 2773 N N . LEU A 1 354 ? -8.039 -3.757 14.099 1.00 98.62 354 LEU A N 1
ATOM 2774 C CA . LEU A 1 354 ? -8.867 -2.585 13.792 1.00 98.62 354 LEU A CA 1
ATOM 2775 C C . LEU A 1 354 ? -8.763 -2.181 12.310 1.00 98.62 354 LEU A C 1
ATOM 2777 O O . LEU A 1 354 ? -9.789 -1.971 11.665 1.00 98.62 354 LEU A O 1
ATOM 2781 N N . ALA A 1 355 ? -7.550 -2.087 11.757 1.00 98.50 355 ALA A N 1
ATOM 2782 C CA . ALA A 1 355 ? -7.337 -1.660 10.372 1.00 98.50 355 ALA A CA 1
ATOM 2783 C C . ALA A 1 355 ? -7.850 -2.687 9.341 1.00 98.50 355 ALA A C 1
ATOM 2785 O O . ALA A 1 355 ? -8.461 -2.306 8.341 1.00 98.50 355 ALA A O 1
ATOM 2786 N N . MET A 1 356 ? -7.672 -3.986 9.607 1.00 97.50 356 MET A N 1
ATOM 2787 C CA . MET A 1 356 ? -8.272 -5.075 8.825 1.00 97.50 356 MET A CA 1
ATOM 2788 C C . MET A 1 356 ? -9.800 -4.996 8.881 1.00 97.50 356 MET A C 1
ATOM 2790 O O . MET A 1 356 ? -10.456 -5.042 7.840 1.00 97.50 356 MET A O 1
ATOM 2794 N N . SER A 1 357 ? -10.369 -4.787 10.073 1.00 96.81 357 SER A N 1
ATOM 2795 C CA . SER A 1 357 ? -11.818 -4.654 10.258 1.00 96.81 357 SER A CA 1
ATOM 2796 C C . SER A 1 357 ? -12.393 -3.442 9.515 1.00 96.81 357 SER A C 1
ATOM 2798 O O . SER A 1 357 ? -13.426 -3.564 8.863 1.00 96.81 357 SER A O 1
ATOM 2800 N N . CYS A 1 358 ? -11.692 -2.302 9.514 1.00 96.69 358 CYS A N 1
ATOM 2801 C CA . CYS A 1 358 ? -12.088 -1.102 8.766 1.00 96.69 358 CYS A CA 1
ATOM 2802 C C . CYS A 1 358 ? -12.172 -1.324 7.244 1.00 96.69 358 CYS A C 1
ATOM 2804 O O . CYS A 1 358 ? -12.948 -0.650 6.573 1.00 96.69 358 CYS A O 1
ATOM 2806 N N . ILE A 1 359 ? -11.389 -2.257 6.690 1.00 92.44 359 ILE A N 1
ATOM 2807 C CA . ILE A 1 359 ? -11.477 -2.661 5.278 1.00 92.44 359 ILE A CA 1
ATOM 2808 C C . ILE A 1 359 ? -12.567 -3.723 5.089 1.00 92.44 359 ILE A C 1
ATOM 2810 O O . ILE A 1 359 ? -13.402 -3.603 4.197 1.00 92.44 359 ILE A O 1
ATOM 2814 N N . GLY A 1 360 ? -12.582 -4.769 5.918 1.00 88.94 360 GLY A N 1
ATOM 2815 C CA . GLY A 1 360 ? -13.501 -5.900 5.769 1.00 88.94 360 GLY A CA 1
ATOM 2816 C C . GLY A 1 360 ? -14.974 -5.556 6.008 1.00 88.94 360 GLY A C 1
ATOM 2817 O O . GLY A 1 360 ? -15.844 -6.118 5.337 1.00 88.94 360 GLY A O 1
ATOM 2818 N N . GLY A 1 361 ? -15.253 -4.583 6.881 1.00 89.19 361 GLY A N 1
ATOM 2819 C CA . GLY A 1 361 ? -16.583 -4.013 7.131 1.00 89.19 361 GLY A CA 1
ATOM 2820 C C . GLY A 1 361 ? -17.168 -3.208 5.968 1.00 89.19 361 GLY A C 1
ATOM 2821 O O . GLY A 1 361 ? -18.320 -2.790 6.018 1.00 89.19 361 GLY A O 1
ATOM 2822 N N . LEU A 1 362 ? -16.399 -3.013 4.894 1.00 86.50 362 LEU A N 1
ATOM 2823 C CA . LEU A 1 362 ? -16.858 -2.401 3.646 1.00 86.50 362 LEU A CA 1
ATOM 2824 C C . LEU A 1 362 ? -17.182 -3.448 2.560 1.00 86.50 362 LEU A C 1
ATOM 2826 O O . LEU A 1 362 ? -17.615 -3.079 1.473 1.00 86.50 362 LEU A O 1
ATOM 2830 N N . TYR A 1 363 ? -17.010 -4.742 2.860 1.00 81.75 363 TYR A N 1
ATOM 2831 C CA . TYR A 1 363 ? -17.375 -5.880 2.000 1.00 81.75 363 TYR A CA 1
ATOM 2832 C C . TYR A 1 363 ? -18.513 -6.747 2.581 1.00 81.75 363 TYR A C 1
ATOM 2834 O O . TYR A 1 363 ? -18.813 -7.813 2.041 1.00 81.75 363 TYR A O 1
ATOM 2842 N N . VAL A 1 364 ? -19.137 -6.335 3.691 1.00 82.31 364 VAL A N 1
ATOM 2843 C CA . VAL A 1 364 ? -20.290 -7.046 4.277 1.00 82.31 364 VAL A CA 1
ATOM 2844 C C . VAL A 1 364 ? -21.589 -6.747 3.520 1.00 82.31 364 VAL A C 1
ATOM 2846 O O . VAL A 1 364 ? -21.668 -5.796 2.750 1.00 82.31 364 VAL A O 1
ATOM 2849 N N . LYS A 1 365 ? -22.622 -7.572 3.726 1.00 83.25 365 LYS A N 1
ATOM 2850 C CA . LYS A 1 365 ? -23.909 -7.449 3.018 1.00 83.25 365 LYS A CA 1
ATOM 2851 C C . LYS A 1 365 ? -24.779 -6.289 3.532 1.00 83.25 365 LYS A C 1
ATOM 2853 O O . LYS A 1 365 ? -25.554 -5.731 2.759 1.00 83.25 365 LYS A O 1
ATOM 2858 N N . ASP A 1 366 ? -24.676 -5.937 4.816 1.00 85.38 366 ASP A N 1
ATOM 2859 C CA . ASP A 1 366 ? -25.527 -4.914 5.433 1.00 85.38 366 ASP A CA 1
ATOM 2860 C C . ASP A 1 366 ? -25.019 -3.485 5.170 1.00 85.38 366 ASP A C 1
ATOM 2862 O O . ASP A 1 366 ? -23.920 -3.093 5.570 1.00 85.38 366 ASP A O 1
ATOM 2866 N N . GLN A 1 367 ? -25.875 -2.669 4.553 1.00 85.88 367 GLN A N 1
ATOM 2867 C CA . GLN A 1 367 ? -25.617 -1.251 4.317 1.00 85.88 367 GLN A CA 1
ATOM 2868 C C . GLN A 1 367 ? -25.560 -0.434 5.619 1.00 85.88 367 GLN A C 1
ATOM 2870 O O . GLN A 1 367 ? -24.886 0.594 5.643 1.00 85.88 367 GLN A O 1
ATOM 2875 N N . SER A 1 368 ? -26.205 -0.869 6.710 1.00 89.81 368 SER A N 1
ATOM 2876 C CA . SER A 1 368 ? -26.098 -0.210 8.022 1.00 89.81 368 SER A CA 1
ATOM 2877 C C . SER A 1 368 ? -24.707 -0.401 8.640 1.00 89.81 368 SER A C 1
ATOM 2879 O O . SER A 1 368 ? -24.136 0.549 9.185 1.00 89.81 368 SER A O 1
ATOM 2881 N N . GLU A 1 369 ? -24.133 -1.603 8.521 1.00 90.38 369 GLU A N 1
ATOM 2882 C CA . GLU A 1 369 ? -22.755 -1.894 8.921 1.00 90.38 369 GLU A CA 1
ATOM 2883 C C . GLU A 1 369 ? -21.756 -1.139 8.039 1.00 90.38 369 GLU A C 1
ATOM 2885 O O . GLU A 1 369 ? -20.880 -0.470 8.582 1.00 90.38 369 GLU A O 1
ATOM 2890 N N . ILE A 1 370 ? -21.932 -1.121 6.709 1.00 87.56 370 ILE A N 1
ATOM 2891 C CA . ILE A 1 370 ? -21.073 -0.333 5.803 1.00 87.56 370 ILE A CA 1
ATOM 2892 C C . ILE A 1 370 ? -21.135 1.169 6.143 1.00 87.56 370 ILE A C 1
ATOM 2894 O O . ILE A 1 370 ? -20.094 1.827 6.218 1.00 87.56 370 ILE A O 1
ATOM 2898 N N . ARG A 1 371 ? -22.335 1.736 6.363 1.00 89.25 371 ARG A N 1
ATOM 2899 C CA . ARG A 1 371 ? -22.525 3.158 6.724 1.00 89.25 371 ARG A CA 1
ATOM 2900 C C . ARG A 1 371 ? -21.797 3.496 8.038 1.00 89.25 371 ARG A C 1
ATOM 2902 O O . ARG A 1 371 ? -21.043 4.468 8.073 1.00 89.25 371 ARG A O 1
ATOM 2909 N N . ARG A 1 372 ? -21.929 2.670 9.085 1.00 92.88 372 ARG A N 1
ATOM 2910 C CA . ARG A 1 372 ? -21.218 2.863 10.368 1.00 92.88 372 ARG A CA 1
ATOM 2911 C C . ARG A 1 372 ? -19.704 2.616 10.254 1.00 92.88 372 ARG A C 1
ATOM 2913 O O . ARG A 1 372 ? -18.920 3.394 10.794 1.00 92.88 372 ARG A O 1
ATOM 2920 N N . CYS A 1 373 ? -19.271 1.621 9.478 1.00 93.25 373 CYS A N 1
ATOM 2921 C CA . CYS A 1 373 ? -17.855 1.342 9.216 1.00 93.25 373 CYS A CA 1
ATOM 2922 C C . CYS A 1 373 ? -17.166 2.484 8.444 1.00 93.25 373 CYS A C 1
ATOM 2924 O O . CYS A 1 373 ? -15.994 2.763 8.685 1.00 93.25 373 CYS A O 1
ATOM 2926 N N . ARG A 1 374 ? -17.885 3.197 7.561 1.00 91.06 374 ARG A N 1
ATOM 2927 C CA . ARG A 1 374 ? -17.391 4.431 6.919 1.00 91.06 374 ARG A CA 1
ATOM 2928 C C . ARG A 1 374 ? -17.171 5.563 7.922 1.00 91.06 374 ARG A C 1
ATOM 2930 O O . ARG A 1 374 ? -16.123 6.202 7.879 1.00 91.06 374 ARG A O 1
ATOM 2937 N N . ASN A 1 375 ? -18.114 5.779 8.839 1.00 92.19 375 ASN A N 1
ATOM 2938 C CA . ASN A 1 375 ? -17.992 6.793 9.895 1.00 92.19 375 ASN A CA 1
ATOM 2939 C C . ASN A 1 375 ? -16.806 6.501 10.844 1.00 92.19 375 ASN A C 1
ATOM 2941 O O . ASN A 1 375 ? -16.145 7.425 11.314 1.00 92.19 375 ASN A O 1
ATOM 2945 N N . LEU A 1 376 ? -16.490 5.220 11.075 1.00 96.19 376 LEU A N 1
ATOM 2946 C CA . LEU A 1 376 ? -15.361 4.782 11.904 1.00 96.19 376 LEU A CA 1
ATOM 2947 C C . LEU A 1 376 ? -13.985 5.154 11.312 1.00 96.19 376 LEU A C 1
ATOM 2949 O O . LEU A 1 376 ? -13.041 5.348 12.077 1.00 96.19 376 LEU A O 1
ATOM 2953 N N . LEU A 1 377 ? -13.837 5.272 9.984 1.00 95.81 377 LEU A N 1
ATOM 2954 C CA . LEU A 1 377 ? -12.520 5.364 9.325 1.00 95.81 377 LEU A CA 1
ATOM 2955 C C . LEU A 1 377 ? -11.660 6.547 9.798 1.00 95.81 377 LEU A C 1
ATOM 2957 O O . LEU A 1 377 ? -10.440 6.416 9.916 1.00 95.81 377 LEU A O 1
ATOM 2961 N N . ASP A 1 378 ? -12.269 7.706 10.065 1.00 94.75 378 ASP A N 1
ATOM 2962 C CA . ASP A 1 378 ? -11.556 8.886 10.572 1.00 94.75 378 ASP A CA 1
ATOM 2963 C C . ASP A 1 378 ? -11.154 8.723 12.052 1.00 94.75 378 ASP A C 1
ATOM 2965 O O . ASP A 1 378 ? -10.050 9.118 12.433 1.00 94.75 378 ASP A O 1
ATOM 2969 N N . VAL A 1 379 ? -11.994 8.074 12.870 1.00 96.94 379 VAL A N 1
ATOM 2970 C CA . VAL A 1 379 ? -11.694 7.748 14.278 1.00 96.94 379 VAL A CA 1
ATOM 2971 C C . VAL A 1 379 ? -10.559 6.720 14.356 1.00 96.94 379 VAL A C 1
ATOM 2973 O O . VAL A 1 379 ? -9.597 6.915 15.097 1.00 96.94 379 VAL A O 1
ATOM 2976 N N . ALA A 1 380 ? -10.618 5.663 13.540 1.00 98.12 380 ALA A N 1
ATOM 2977 C CA . ALA A 1 380 ? -9.587 4.632 13.456 1.00 98.12 380 ALA A CA 1
ATOM 2978 C C . ALA A 1 380 ? -8.252 5.174 12.911 1.00 98.12 380 ALA A C 1
ATOM 2980 O O . ALA A 1 380 ? -7.193 4.839 13.446 1.00 98.12 380 ALA A O 1
ATOM 2981 N N . GLU A 1 381 ? -8.277 6.059 11.901 1.00 97.12 381 GLU A N 1
ATOM 2982 C CA . GLU A 1 381 ? -7.055 6.709 11.409 1.00 97.12 381 GLU A CA 1
ATOM 2983 C C . GLU A 1 381 ? -6.409 7.547 12.519 1.00 97.12 381 GLU A C 1
ATOM 2985 O O . GLU A 1 381 ? -5.213 7.410 12.775 1.00 97.12 381 GLU A O 1
ATOM 2990 N N . VAL A 1 382 ? -7.176 8.408 13.195 1.00 95.88 382 VAL A N 1
ATOM 2991 C CA . VAL A 1 382 ? -6.610 9.251 14.256 1.00 95.88 382 VAL A CA 1
ATOM 2992 C C . VAL A 1 382 ? -6.134 8.399 15.434 1.00 95.88 382 VAL A C 1
ATOM 2994 O O . VAL A 1 382 ? -5.032 8.633 15.915 1.00 95.88 382 VAL A O 1
ATOM 2997 N N . TYR A 1 383 ? -6.862 7.354 15.835 1.00 97.38 383 TYR A N 1
ATOM 2998 C CA . TYR A 1 383 ? -6.418 6.428 16.882 1.00 97.38 383 TYR A CA 1
ATOM 2999 C C . TYR A 1 383 ? -5.044 5.803 16.587 1.00 97.38 383 TYR A C 1
ATOM 3001 O O . TYR A 1 383 ? -4.163 5.852 17.451 1.00 97.38 383 TYR A O 1
ATOM 3009 N N . ILE A 1 384 ? -4.848 5.274 15.370 1.00 97.31 384 ILE A N 1
ATOM 3010 C CA . ILE A 1 384 ? -3.601 4.618 14.942 1.00 97.31 384 ILE A CA 1
ATOM 3011 C C . ILE A 1 384 ? -2.462 5.638 14.801 1.00 97.31 384 ILE A C 1
ATOM 3013 O O . ILE A 1 384 ? -1.394 5.450 15.379 1.00 97.31 384 ILE A O 1
ATOM 3017 N N . TYR A 1 385 ? -2.681 6.755 14.101 1.00 95.56 385 TYR A N 1
ATOM 3018 C CA . TYR A 1 385 ? -1.642 7.773 13.883 1.00 95.56 385 TYR A CA 1
ATOM 3019 C C . TYR A 1 385 ? -1.420 8.735 15.065 1.00 95.56 385 TYR A C 1
ATOM 3021 O O . TYR A 1 385 ? -0.617 9.660 14.950 1.00 95.56 385 TYR A O 1
ATOM 3029 N N . SER A 1 386 ? -2.110 8.535 16.190 1.00 91.88 386 SER A N 1
ATOM 3030 C CA . SER A 1 386 ? -1.819 9.195 17.471 1.00 91.88 386 SER A CA 1
ATOM 3031 C C . SER A 1 386 ? -1.093 8.285 18.470 1.00 91.88 386 SER A C 1
ATOM 3033 O O . SER A 1 386 ? -0.815 8.730 19.585 1.00 91.88 386 SER A O 1
ATOM 3035 N N . ARG A 1 387 ? -0.756 7.041 18.095 1.00 91.69 387 ARG A N 1
ATOM 3036 C CA . ARG A 1 387 ? 0.149 6.178 18.872 1.00 91.69 387 ARG A CA 1
ATOM 3037 C C . ARG A 1 387 ? 1.600 6.652 18.737 1.00 91.69 387 ARG A C 1
ATOM 3039 O O . ARG A 1 387 ? 1.990 7.202 17.709 1.00 91.69 387 ARG A O 1
ATOM 3046 N N . ASP A 1 388 ? 2.407 6.427 19.771 1.00 85.44 388 ASP A N 1
ATOM 3047 C CA . ASP A 1 388 ? 3.712 7.086 19.917 1.00 85.44 388 ASP A CA 1
ATOM 3048 C C . ASP A 1 388 ? 4.725 6.705 18.831 1.00 85.44 388 ASP A C 1
ATOM 3050 O O . ASP A 1 388 ? 5.419 7.579 18.329 1.00 85.44 388 ASP A O 1
ATOM 3054 N N . TYR A 1 389 ? 4.723 5.455 18.363 1.00 82.94 389 TYR A N 1
ATOM 3055 C CA . TYR A 1 389 ? 5.590 4.968 17.276 1.00 82.94 389 TYR A CA 1
ATOM 3056 C C . TYR A 1 389 ? 5.357 5.648 15.902 1.00 82.94 389 TYR A C 1
ATOM 3058 O O . TYR A 1 389 ? 6.082 5.373 14.950 1.00 82.94 389 TYR A O 1
ATOM 3066 N N . LEU A 1 390 ? 4.354 6.530 15.777 1.00 85.12 390 LEU A N 1
ATOM 3067 C CA . LEU A 1 390 ? 4.103 7.384 14.604 1.00 85.12 390 LEU A CA 1
ATOM 3068 C C . LEU A 1 390 ? 4.241 8.893 14.910 1.00 85.12 390 LEU A C 1
ATOM 3070 O O . LEU A 1 390 ? 3.927 9.717 14.046 1.00 85.12 390 LEU A O 1
ATOM 3074 N N . LYS A 1 391 ? 4.713 9.266 16.110 1.00 78.94 391 LYS A N 1
ATOM 3075 C CA . LYS A 1 391 ? 5.008 10.650 16.517 1.00 78.94 391 LYS A CA 1
ATOM 3076 C C . LYS A 1 391 ? 6.494 10.972 16.380 1.00 78.94 391 LYS A C 1
ATOM 3078 O O . LYS A 1 391 ? 7.352 10.183 16.761 1.00 78.94 391 LYS A O 1
ATOM 3083 N N . ASP A 1 392 ? 6.783 12.207 15.989 1.00 68.25 392 ASP A N 1
ATOM 3084 C CA . ASP A 1 392 ? 8.142 12.766 15.900 1.00 68.25 392 ASP A CA 1
ATOM 3085 C C . ASP A 1 392 ? 8.877 12.732 17.263 1.00 68.25 392 ASP A C 1
ATOM 3087 O O . ASP A 1 392 ? 10.095 12.589 17.336 1.00 68.25 392 ASP A O 1
ATOM 3091 N N . GLU A 1 393 ? 8.126 12.798 18.367 1.00 63.47 393 GLU A N 1
ATOM 3092 C CA . GLU A 1 393 ? 8.634 12.723 19.746 1.00 63.47 393 GLU A CA 1
ATOM 3093 C C . GLU A 1 393 ? 9.264 11.357 20.085 1.00 63.47 393 GLU A C 1
ATOM 3095 O O . GLU A 1 393 ? 10.172 11.276 20.915 1.00 63.47 393 GLU A O 1
ATOM 3100 N N . TYR A 1 394 ? 8.832 10.280 19.421 1.00 59.56 394 TYR A N 1
ATOM 3101 C CA . TYR A 1 394 ? 9.380 8.941 19.635 1.00 59.56 394 TYR A CA 1
ATOM 3102 C C . TYR A 1 394 ? 10.791 8.798 19.053 1.00 59.56 394 TYR A C 1
ATOM 3104 O O . TYR A 1 394 ? 11.631 8.134 19.666 1.00 59.56 394 TYR A O 1
ATOM 3112 N N . GLU A 1 395 ? 11.106 9.492 17.951 1.00 58.66 395 GLU A N 1
ATOM 3113 C CA . GLU A 1 395 ? 12.468 9.531 17.398 1.00 58.66 395 GLU A CA 1
ATOM 3114 C C . GLU A 1 395 ? 13.460 10.122 18.410 1.00 58.66 395 GLU A C 1
ATOM 3116 O O . GLU A 1 395 ? 14.540 9.567 18.614 1.00 58.66 395 GLU A O 1
ATOM 3121 N N . LEU A 1 396 ? 13.064 11.182 19.128 1.00 59.53 396 LEU A N 1
ATOM 3122 C CA . LEU A 1 396 ? 13.873 11.761 20.206 1.00 59.53 396 LEU A CA 1
ATOM 3123 C C . LEU A 1 396 ? 14.133 10.734 21.320 1.00 59.53 396 LEU A C 1
ATOM 3125 O O . LEU A 1 396 ? 15.274 10.578 21.754 1.00 59.53 396 LEU A O 1
ATOM 3129 N N . SER A 1 397 ? 13.112 9.975 21.735 1.00 57.78 397 SER A N 1
ATOM 3130 C CA . SER A 1 397 ? 13.281 8.924 22.752 1.00 57.78 397 SER A CA 1
ATOM 3131 C C . SER A 1 397 ? 14.236 7.806 22.301 1.00 57.78 397 SER A C 1
ATOM 3133 O O . SER A 1 397 ? 15.103 7.390 23.070 1.00 57.78 397 SER A O 1
ATOM 3135 N N . GLN A 1 398 ? 14.157 7.394 21.030 1.00 58.66 398 GLN A N 1
ATOM 3136 C CA . GLN A 1 398 ? 15.055 6.411 20.419 1.00 58.66 398 GLN A CA 1
ATOM 3137 C C . GLN A 1 398 ? 16.505 6.922 20.346 1.00 58.66 398 GLN A C 1
ATOM 3139 O O . GLN A 1 398 ? 17.426 6.153 20.604 1.00 58.66 398 GLN A O 1
ATOM 3144 N N . THR A 1 399 ? 16.742 8.216 20.080 1.00 54.31 399 THR A N 1
ATOM 3145 C CA . THR A 1 399 ? 18.114 8.777 20.061 1.00 54.31 399 THR A CA 1
ATOM 3146 C C . THR A 1 399 ? 18.823 8.805 21.420 1.00 54.31 399 THR A C 1
ATOM 3148 O O . THR A 1 399 ? 20.040 8.982 21.459 1.00 54.31 399 THR A O 1
ATOM 3151 N N . HIS A 1 400 ? 18.099 8.598 22.525 1.00 51.75 400 HIS A N 1
ATOM 3152 C CA . HIS A 1 400 ? 18.680 8.448 23.863 1.00 51.75 400 HIS A CA 1
ATOM 3153 C C . HIS A 1 400 ? 18.887 6.987 24.293 1.00 51.75 400 HIS A C 1
ATOM 3155 O O . HIS A 1 400 ? 19.520 6.743 25.323 1.00 51.75 400 HIS A O 1
ATOM 3161 N N . ALA A 1 401 ? 18.423 6.008 23.510 1.00 51.69 401 ALA A N 1
ATOM 3162 C CA . ALA A 1 401 ? 18.868 4.629 23.667 1.00 51.69 401 ALA A CA 1
ATOM 3163 C C . ALA A 1 401 ? 20.338 4.500 23.227 1.00 51.69 401 ALA A C 1
ATOM 3165 O O . ALA A 1 401 ? 20.788 5.172 22.298 1.00 51.69 401 ALA A O 1
ATOM 3166 N N . SER A 1 402 ? 21.096 3.612 23.881 1.00 45.94 402 SER A N 1
ATOM 3167 C CA . SER A 1 402 ? 22.468 3.293 23.457 1.00 45.94 402 SER A CA 1
ATOM 3168 C C . SER A 1 402 ? 22.473 2.857 21.981 1.00 45.94 402 SER A C 1
ATOM 3170 O O . SER A 1 402 ? 21.571 2.100 21.601 1.00 45.94 402 SER A O 1
ATOM 3172 N N . PRO A 1 403 ? 23.437 3.300 21.145 1.00 43.84 403 PRO A N 1
ATOM 3173 C CA . PRO A 1 403 ? 23.453 3.011 19.713 1.00 43.84 403 PRO A CA 1
ATOM 3174 C C . PRO A 1 403 ? 23.648 1.512 19.452 1.00 43.84 403 PRO A C 1
ATOM 3176 O O . PRO A 1 403 ? 24.763 1.019 19.297 1.00 43.84 403 PRO A O 1
ATOM 3179 N N . SER A 1 404 ? 22.523 0.797 19.402 1.00 44.84 404 SER A N 1
ATOM 3180 C CA . SER A 1 404 ? 22.424 -0.604 19.007 1.00 44.84 404 SER A CA 1
ATOM 3181 C C . SER A 1 404 ? 23.144 -0.802 17.680 1.00 44.84 404 SER A C 1
ATOM 3183 O O . SER A 1 404 ? 22.815 -0.138 16.695 1.00 44.84 404 SER A O 1
ATOM 3185 N N . GLU A 1 405 ? 24.075 -1.753 17.649 1.00 47.97 405 GLU A N 1
ATOM 3186 C CA . GLU A 1 405 ? 24.764 -2.162 16.427 1.00 47.97 405 GLU A CA 1
ATOM 3187 C C . GLU A 1 405 ? 23.758 -2.455 15.306 1.00 47.97 405 GLU A C 1
ATOM 3189 O O . GLU A 1 405 ? 22.638 -2.904 15.569 1.00 47.97 405 GLU A O 1
ATOM 3194 N N . SER A 1 406 ? 24.173 -2.154 14.069 1.00 47.69 406 SER A N 1
ATOM 3195 C CA . SER A 1 406 ? 23.365 -2.121 12.842 1.00 47.69 406 SER A CA 1
ATOM 3196 C C . SER A 1 406 ? 22.254 -3.180 12.795 1.00 47.69 406 SER A C 1
ATOM 3198 O O . SER A 1 406 ? 22.471 -4.315 12.366 1.00 47.69 406 SER A O 1
ATOM 3200 N N . ARG A 1 407 ? 21.040 -2.804 13.227 1.00 56.84 407 ARG A N 1
ATOM 3201 C CA . ARG A 1 407 ? 19.879 -3.701 13.207 1.00 56.84 407 ARG A CA 1
ATOM 3202 C C . ARG A 1 407 ? 19.515 -4.007 11.756 1.00 56.84 407 ARG A C 1
ATOM 3204 O O . ARG A 1 407 ? 19.012 -3.138 11.044 1.00 56.84 407 ARG A O 1
ATOM 3211 N N . THR A 1 408 ? 19.773 -5.237 11.319 1.00 75.25 408 THR A N 1
ATOM 3212 C CA . THR A 1 408 ? 19.220 -5.773 10.070 1.00 75.25 408 THR A CA 1
ATOM 3213 C C . THR A 1 408 ? 17.716 -5.999 10.234 1.00 75.25 408 THR A C 1
ATOM 3215 O O . THR A 1 408 ? 17.220 -6.103 11.358 1.00 75.25 408 THR A O 1
ATOM 3218 N N . TYR A 1 409 ? 16.980 -6.113 9.121 1.00 82.38 409 TYR A N 1
ATOM 3219 C CA . TYR A 1 409 ? 15.540 -6.403 9.168 1.00 82.38 409 TYR A CA 1
ATOM 3220 C C . TYR A 1 409 ? 15.214 -7.695 9.959 1.00 82.38 409 TYR A C 1
ATOM 3222 O O . TYR A 1 409 ? 14.166 -7.802 10.581 1.00 82.38 409 TYR A O 1
ATOM 3230 N N . GLU A 1 410 ? 16.138 -8.660 10.013 1.00 79.88 410 GLU A N 1
ATOM 3231 C CA . GLU A 1 410 ? 15.983 -9.917 10.769 1.00 79.88 410 GLU A CA 1
ATOM 3232 C C . GLU A 1 410 ? 15.795 -9.713 12.285 1.00 79.88 410 GLU A C 1
ATOM 3234 O O . GLU A 1 410 ? 15.244 -10.592 12.945 1.00 79.88 410 GLU A O 1
ATOM 3239 N N . ASN A 1 411 ? 16.216 -8.559 12.819 1.00 81.19 411 ASN A N 1
ATOM 3240 C CA . ASN A 1 411 ? 16.115 -8.187 14.234 1.00 81.19 411 ASN A CA 1
ATOM 3241 C C . ASN A 1 411 ? 14.966 -7.189 14.511 1.00 81.19 411 ASN A C 1
ATOM 3243 O O . ASN A 1 411 ? 14.973 -6.510 15.540 1.00 81.19 411 ASN A O 1
ATOM 3247 N N . VAL A 1 412 ? 14.017 -7.044 13.582 1.00 86.06 412 VAL A N 1
ATOM 3248 C CA . VAL A 1 412 ? 12.825 -6.194 13.742 1.00 86.06 412 VAL A CA 1
ATOM 3249 C C . VAL A 1 412 ? 11.797 -6.887 14.633 1.00 86.06 412 VAL A C 1
ATOM 3251 O O . VAL A 1 412 ? 11.527 -8.081 14.477 1.00 86.06 412 VAL A O 1
ATOM 3254 N N . ASP A 1 413 ? 11.217 -6.126 15.562 1.00 89.94 413 ASP A N 1
ATOM 3255 C CA . ASP A 1 413 ? 10.109 -6.615 16.374 1.00 89.94 413 ASP A CA 1
ATOM 3256 C C . ASP A 1 413 ? 8.848 -6.830 15.521 1.00 89.94 413 ASP A C 1
ATOM 3258 O O . ASP A 1 413 ? 8.546 -6.065 14.601 1.00 89.94 413 ASP A O 1
ATOM 3262 N N . TRP A 1 414 ? 8.119 -7.907 15.809 1.00 92.38 414 TRP A N 1
ATOM 3263 C CA . TRP A 1 414 ? 6.976 -8.302 14.993 1.00 92.38 414 TRP A CA 1
ATOM 3264 C C . TRP A 1 414 ? 5.720 -7.472 15.281 1.00 92.38 414 TRP A C 1
ATOM 3266 O O . TRP A 1 414 ? 4.986 -7.159 14.348 1.00 92.38 414 TRP A O 1
ATOM 3276 N N . GLU A 1 415 ? 5.510 -7.040 16.525 1.00 93.12 415 GLU A N 1
ATOM 3277 C CA . GLU A 1 415 ? 4.404 -6.148 16.881 1.00 93.12 415 GLU A CA 1
ATOM 3278 C C . GLU A 1 415 ? 4.602 -4.778 16.207 1.00 93.12 415 GLU A C 1
ATOM 3280 O O . GLU A 1 415 ? 3.652 -4.189 15.694 1.00 93.12 415 GLU A O 1
ATOM 3285 N N . ASP A 1 416 ? 5.844 -4.283 16.135 1.00 93.06 416 ASP A N 1
ATOM 3286 C CA . ASP A 1 416 ? 6.183 -3.051 15.401 1.00 93.06 416 ASP A CA 1
ATOM 3287 C C . ASP A 1 416 ? 5.990 -3.182 13.878 1.00 93.06 416 ASP A C 1
ATOM 3289 O O . ASP A 1 416 ? 5.548 -2.236 13.217 1.00 93.06 416 ASP A O 1
ATOM 3293 N N . PHE A 1 417 ? 6.241 -4.363 13.305 1.00 95.75 417 PHE A N 1
ATOM 3294 C CA . PHE A 1 417 ? 5.913 -4.643 11.905 1.00 95.75 417 PHE A CA 1
ATOM 3295 C C . PHE A 1 417 ? 4.392 -4.690 11.659 1.00 95.75 417 PHE A C 1
ATOM 3297 O O . PHE A 1 417 ? 3.908 -4.116 10.680 1.00 95.75 417 PHE A O 1
ATOM 3304 N N . GLU A 1 418 ? 3.617 -5.287 12.566 1.00 96.88 418 GLU A N 1
ATOM 3305 C CA . GLU A 1 418 ? 2.149 -5.306 12.497 1.00 96.88 418 GLU A CA 1
ATOM 3306 C C . GLU A 1 418 ? 1.531 -3.908 12.694 1.00 96.88 418 GLU A C 1
ATOM 3308 O O . GLU A 1 418 ? 0.566 -3.547 12.016 1.00 96.88 418 GLU A O 1
ATOM 3313 N N . LYS A 1 419 ? 2.134 -3.055 13.533 1.00 97.00 419 LYS A N 1
ATOM 3314 C CA . LYS A 1 419 ? 1.799 -1.621 13.647 1.00 97.00 419 LYS A CA 1
ATOM 3315 C C . LYS A 1 419 ? 2.014 -0.869 12.329 1.00 97.00 419 LYS A C 1
ATOM 3317 O O . LYS A 1 419 ? 1.182 -0.034 11.959 1.00 97.00 419 LYS A O 1
ATOM 3322 N N . LEU A 1 420 ? 3.091 -1.172 11.597 1.00 97.94 420 LEU A N 1
ATOM 3323 C CA . LEU A 1 420 ? 3.338 -0.615 10.264 1.00 97.94 420 LEU A CA 1
ATOM 3324 C C . LEU A 1 420 ? 2.321 -1.132 9.230 1.00 97.94 420 LEU A C 1
ATOM 3326 O O . LEU A 1 420 ? 1.807 -0.332 8.445 1.00 97.94 420 LEU A O 1
ATOM 3330 N N . GLN A 1 421 ? 1.979 -2.426 9.252 1.00 98.31 421 GLN A N 1
ATOM 3331 C CA . GLN A 1 421 ? 0.897 -2.983 8.426 1.00 98.31 421 GLN A CA 1
ATOM 3332 C C . GLN A 1 421 ? -0.437 -2.273 8.709 1.00 98.31 421 GLN A C 1
ATOM 3334 O O . GLN A 1 421 ? -1.108 -1.851 7.769 1.00 98.31 421 GLN A O 1
ATOM 3339 N N . ALA A 1 422 ? -0.797 -2.068 9.980 1.00 98.56 422 ALA A N 1
ATOM 3340 C CA . ALA A 1 422 ? -2.026 -1.382 10.383 1.00 98.56 422 ALA A CA 1
ATOM 3341 C C . ALA A 1 422 ? -2.096 0.050 9.830 1.00 98.56 422 ALA A C 1
ATOM 3343 O O . ALA A 1 422 ? -3.096 0.453 9.233 1.00 98.56 422 ALA A O 1
ATOM 3344 N N . ALA A 1 423 ? -1.004 0.807 9.971 1.00 98.38 423 ALA A N 1
ATOM 3345 C CA . ALA A 1 423 ? -0.898 2.151 9.419 1.00 98.38 423 ALA A CA 1
ATOM 3346 C C . ALA A 1 423 ? -1.010 2.141 7.882 1.00 98.38 423 ALA A C 1
ATOM 3348 O O . ALA A 1 423 ? -1.752 2.939 7.312 1.00 98.38 423 ALA A O 1
ATOM 3349 N N . TYR A 1 424 ? -0.349 1.200 7.198 1.00 98.19 424 TYR A N 1
ATOM 3350 C CA . TYR A 1 424 ? -0.477 1.048 5.747 1.00 98.19 424 TYR A CA 1
ATOM 3351 C C . TYR A 1 424 ? -1.916 0.727 5.305 1.00 98.19 424 TYR A C 1
ATOM 3353 O O . TYR A 1 424 ? -2.425 1.360 4.379 1.00 98.19 424 TYR A O 1
ATOM 3361 N N . LEU A 1 425 ? -2.611 -0.194 5.979 1.00 97.44 425 LEU A N 1
ATOM 3362 C CA . LEU A 1 425 ? -4.008 -0.517 5.673 1.00 97.44 425 LEU A CA 1
ATOM 3363 C C . LEU A 1 425 ? -4.934 0.701 5.843 1.00 97.44 425 LEU A C 1
ATOM 3365 O O . LEU A 1 425 ? -5.843 0.892 5.033 1.00 97.44 425 LEU A O 1
ATOM 3369 N N . MET A 1 426 ? -4.653 1.596 6.798 1.00 97.19 426 MET A N 1
ATOM 3370 C CA . MET A 1 426 ? -5.380 2.867 6.902 1.00 97.19 426 MET A CA 1
ATOM 3371 C C . MET A 1 426 ? -5.114 3.827 5.730 1.00 97.19 426 MET A C 1
ATOM 3373 O O . MET A 1 426 ? -6.033 4.543 5.331 1.00 97.19 426 MET A O 1
ATOM 3377 N N . ILE A 1 427 ? -3.919 3.817 5.117 1.00 95.69 427 ILE A N 1
ATOM 3378 C CA . ILE A 1 427 ? -3.682 4.524 3.842 1.00 95.69 427 ILE A CA 1
ATOM 3379 C C . ILE A 1 427 ? -4.580 3.948 2.750 1.00 95.69 427 ILE A C 1
ATOM 3381 O O . ILE A 1 427 ? -5.221 4.713 2.032 1.00 95.69 427 ILE A O 1
ATOM 3385 N N . VAL A 1 428 ? -4.654 2.620 2.631 1.00 91.50 428 VAL A N 1
ATOM 3386 C CA . VAL A 1 428 ? -5.469 1.953 1.606 1.00 91.50 428 VAL A CA 1
ATOM 3387 C C . VAL A 1 428 ? -6.948 2.307 1.770 1.00 91.50 428 VAL A C 1
ATOM 3389 O O . VAL A 1 428 ? -7.546 2.840 0.836 1.00 91.50 428 VAL A O 1
ATOM 3392 N N . VAL A 1 429 ? -7.541 2.081 2.947 1.00 91.25 429 VAL A N 1
ATOM 3393 C CA . VAL A 1 429 ? -8.989 2.279 3.136 1.00 91.25 429 VAL A CA 1
ATOM 3394 C C . VAL A 1 429 ? -9.406 3.739 2.923 1.00 91.25 429 VAL A C 1
ATOM 3396 O O . VAL A 1 429 ? -10.384 4.010 2.226 1.00 91.25 429 VAL A O 1
ATOM 3399 N N . GLN A 1 430 ? -8.611 4.694 3.418 1.00 90.56 430 GLN A N 1
ATOM 3400 C CA . GLN A 1 430 ? -8.867 6.124 3.235 1.00 90.56 430 GLN A CA 1
ATOM 3401 C C . GLN A 1 430 ? -8.527 6.621 1.816 1.00 90.56 430 GLN A C 1
ATOM 3403 O O . GLN A 1 430 ? -9.050 7.656 1.409 1.00 90.56 430 GLN A O 1
ATOM 3408 N N . THR A 1 431 ? -7.712 5.902 1.027 1.00 85.94 431 THR A N 1
ATOM 3409 C CA . THR A 1 431 ? -7.505 6.220 -0.403 1.00 85.94 431 THR A CA 1
ATOM 3410 C C . THR A 1 431 ? -8.783 6.001 -1.209 1.00 85.94 431 THR A C 1
ATOM 3412 O O . THR A 1 431 ? -9.082 6.806 -2.088 1.00 85.94 431 THR A O 1
ATOM 3415 N N . TRP A 1 432 ? -9.552 4.953 -0.896 1.00 78.19 432 TRP A N 1
ATOM 3416 C CA . TRP A 1 432 ? -10.684 4.508 -1.718 1.00 78.19 432 TRP A CA 1
ATOM 3417 C C . TRP A 1 432 ? -12.038 4.865 -1.102 1.00 78.19 432 TRP A C 1
ATOM 3419 O O . TRP A 1 432 ? -12.790 5.648 -1.686 1.00 78.19 432 TRP A O 1
ATOM 3429 N N . ALA A 1 433 ? -12.318 4.392 0.113 1.00 83.38 433 ALA A N 1
ATOM 3430 C CA . ALA A 1 433 ? -13.582 4.631 0.814 1.00 83.38 433 ALA A CA 1
ATOM 3431 C C . ALA A 1 433 ? -13.627 5.967 1.581 1.00 83.3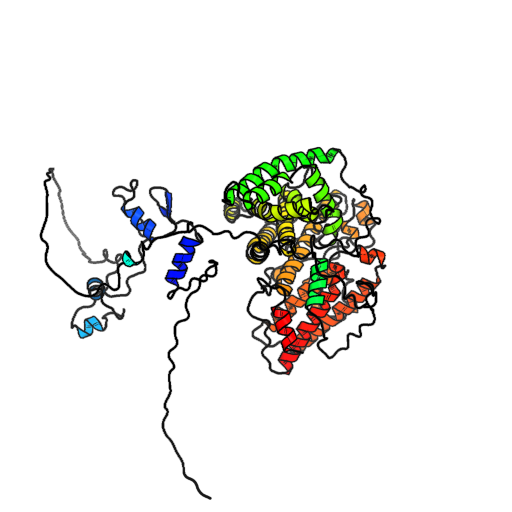8 433 ALA A C 1
ATOM 3433 O O . ALA A 1 433 ? -14.710 6.436 1.929 1.00 83.38 433 ALA A O 1
ATOM 3434 N N . GLY A 1 434 ? -12.471 6.592 1.825 1.00 84.69 434 GLY A N 1
ATOM 3435 C CA . GLY A 1 434 ? -12.363 7.846 2.572 1.00 84.69 434 GLY A CA 1
ATOM 3436 C C . GLY A 1 434 ? -13.035 9.050 1.905 1.00 84.69 434 GLY A C 1
ATOM 3437 O O . GLY A 1 434 ? -13.140 9.143 0.676 1.00 84.69 434 GLY A O 1
ATOM 3438 N N . HIS A 1 435 ? -13.452 10.022 2.718 1.00 82.94 435 HIS A N 1
ATOM 3439 C CA . HIS A 1 435 ? -13.949 11.313 2.237 1.00 82.94 435 HIS A CA 1
ATOM 3440 C C . HIS A 1 435 ? -12.794 12.201 1.719 1.00 82.94 435 HIS A C 1
ATOM 3442 O O . HIS A 1 435 ? -11.618 11.927 1.971 1.00 82.94 435 HIS A O 1
ATOM 3448 N N . GLN A 1 436 ? -13.089 13.284 0.988 1.00 82.44 436 GLN A N 1
ATOM 3449 C CA . GLN A 1 436 ? -12.052 14.022 0.241 1.00 82.44 436 GLN A CA 1
ATOM 3450 C C . GLN A 1 436 ? -10.936 14.633 1.114 1.00 82.44 436 GLN A C 1
ATOM 3452 O O . GLN A 1 436 ? -9.770 14.636 0.709 1.00 82.44 436 GLN A O 1
ATOM 3457 N N . LEU A 1 437 ? -11.235 15.098 2.336 1.00 86.75 437 LEU A N 1
ATOM 3458 C CA . LEU A 1 437 ? -10.188 15.605 3.234 1.00 86.75 437 LEU A CA 1
ATOM 3459 C C . LEU A 1 437 ? -9.310 14.467 3.770 1.00 86.75 437 LEU A C 1
ATOM 3461 O O . LEU A 1 437 ? -8.099 14.659 3.861 1.00 86.75 437 LEU A O 1
ATOM 3465 N N . ALA A 1 438 ? -9.868 13.281 4.038 1.00 88.38 438 ALA A N 1
ATOM 3466 C CA . ALA A 1 438 ? -9.092 12.090 4.384 1.00 88.38 438 ALA A CA 1
ATOM 3467 C C . ALA A 1 438 ? -8.193 11.636 3.222 1.00 88.38 438 ALA A C 1
ATOM 3469 O O . ALA A 1 438 ? -6.978 11.536 3.398 1.00 88.38 438 ALA A O 1
ATOM 3470 N N . LYS A 1 439 ? -8.741 11.512 2.005 1.00 86.62 439 LYS A N 1
ATOM 3471 C CA . LYS A 1 439 ? -7.990 11.245 0.761 1.00 86.62 439 LYS A CA 1
ATOM 3472 C C . LYS A 1 439 ? -6.821 12.223 0.569 1.00 86.62 439 LYS A C 1
ATOM 3474 O O . LYS A 1 439 ? -5.702 11.822 0.248 1.00 86.62 439 LYS A O 1
ATOM 3479 N N . ARG A 1 440 ? -7.033 13.513 0.842 1.00 86.19 440 ARG A N 1
ATOM 3480 C CA . ARG A 1 440 ? -5.988 14.552 0.815 1.00 86.19 440 ARG A CA 1
ATOM 3481 C C . ARG A 1 440 ? -4.985 14.441 1.973 1.00 86.19 440 ARG A C 1
ATOM 3483 O O . ARG A 1 440 ? -3.799 14.707 1.766 1.00 86.19 440 ARG A O 1
ATOM 3490 N N . ARG A 1 441 ? -5.431 14.071 3.177 1.00 91.31 441 ARG A N 1
ATOM 3491 C CA . ARG A 1 441 ? -4.622 13.924 4.403 1.00 91.31 441 ARG A CA 1
ATOM 3492 C C . ARG A 1 441 ? -3.683 12.722 4.318 1.00 91.31 441 ARG A C 1
ATOM 3494 O O . ARG A 1 441 ? -2.495 12.868 4.615 1.00 91.31 441 ARG A O 1
ATOM 3501 N N . ILE A 1 442 ? -4.163 11.577 3.829 1.00 91.00 442 ILE A N 1
ATOM 3502 C CA . ILE A 1 442 ? -3.338 10.372 3.695 1.00 91.00 442 ILE A CA 1
ATOM 3503 C C . ILE A 1 442 ? -2.246 10.532 2.636 1.00 91.00 442 ILE A C 1
ATOM 3505 O O . ILE A 1 442 ? -1.086 10.247 2.933 1.00 91.00 442 ILE A O 1
ATOM 3509 N N . ARG A 1 443 ? -2.552 11.124 1.468 1.00 87.81 443 ARG A N 1
ATOM 3510 C CA . ARG A 1 443 ? -1.558 11.353 0.396 1.00 87.81 443 ARG A CA 1
ATOM 3511 C C . ARG A 1 443 ? -0.474 12.374 0.757 1.00 87.81 443 ARG A C 1
ATOM 3513 O O . ARG A 1 443 ? 0.596 12.366 0.148 1.00 87.81 443 ARG A O 1
ATOM 3520 N N . ARG A 1 444 ? -0.746 13.289 1.696 1.00 85.06 444 ARG A N 1
ATOM 3521 C CA . ARG A 1 444 ? 0.163 14.400 2.048 1.00 85.06 444 ARG A CA 1
ATOM 3522 C C . ARG A 1 444 ? 0.942 14.198 3.341 1.00 85.06 444 ARG A C 1
ATOM 3524 O O . ARG A 1 444 ? 2.066 14.678 3.424 1.00 85.06 444 ARG A O 1
ATOM 3531 N N . LEU A 1 445 ? 0.337 13.557 4.341 1.00 90.00 445 LEU A N 1
ATOM 3532 C CA . LEU A 1 445 ? 0.885 13.477 5.698 1.00 90.00 445 LEU A CA 1
ATOM 3533 C C . LEU A 1 445 ? 1.070 12.026 6.145 1.00 90.00 445 LEU A C 1
ATOM 3535 O O . LEU A 1 445 ? 2.177 11.626 6.495 1.00 90.00 445 LEU A O 1
ATOM 3539 N N . ARG A 1 446 ? -0.002 11.222 6.117 1.00 94.12 446 ARG A N 1
ATOM 3540 C CA . ARG A 1 446 ? 0.029 9.881 6.725 1.00 94.12 446 ARG A CA 1
ATOM 3541 C C . ARG A 1 446 ? 0.935 8.912 5.977 1.00 94.12 446 ARG A C 1
ATOM 3543 O O . ARG A 1 446 ? 1.702 8.202 6.617 1.00 94.12 446 ARG A O 1
ATOM 3550 N N . PHE A 1 447 ? 0.904 8.906 4.643 1.00 95.56 447 PHE A N 1
ATOM 3551 C CA . PHE A 1 447 ? 1.745 7.992 3.867 1.00 95.56 447 PHE A CA 1
ATOM 3552 C C . PHE A 1 447 ? 3.242 8.300 4.038 1.00 95.56 447 PHE A C 1
ATOM 3554 O O . PHE A 1 447 ? 4.053 7.383 4.106 1.00 95.56 447 PHE A O 1
ATOM 3561 N N . THR A 1 448 ? 3.608 9.572 4.227 1.00 93.81 448 THR A N 1
ATOM 3562 C CA . THR A 1 448 ? 4.980 9.971 4.577 1.00 93.81 448 THR A CA 1
ATOM 3563 C C . THR A 1 448 ? 5.419 9.349 5.909 1.00 93.81 448 THR A C 1
ATOM 3565 O O . THR A 1 448 ? 6.491 8.756 5.965 1.00 93.81 448 THR A O 1
ATOM 3568 N N . LYS A 1 449 ? 4.557 9.358 6.939 1.00 94.12 449 LYS A N 1
ATOM 3569 C CA . LYS A 1 449 ? 4.826 8.701 8.235 1.00 94.12 449 LYS A CA 1
ATOM 3570 C C . LYS A 1 449 ? 4.943 7.172 8.125 1.00 94.12 449 LYS A C 1
ATOM 3572 O O . LYS A 1 449 ? 5.775 6.576 8.798 1.00 94.12 449 LYS A O 1
ATOM 3577 N N . VAL A 1 450 ? 4.177 6.532 7.234 1.00 96.62 450 VAL A N 1
ATOM 3578 C CA . VAL A 1 450 ? 4.318 5.087 6.930 1.00 96.62 450 VAL A CA 1
ATOM 3579 C C . VAL A 1 450 ? 5.666 4.784 6.262 1.00 96.62 450 VAL A C 1
ATOM 3581 O O . VAL A 1 450 ? 6.304 3.786 6.588 1.00 96.62 450 VAL A O 1
ATOM 3584 N N . LEU A 1 451 ? 6.141 5.656 5.366 1.00 95.69 451 LEU A N 1
ATOM 3585 C CA . LEU A 1 451 ? 7.471 5.531 4.758 1.00 95.69 451 LEU A CA 1
ATOM 3586 C C . LEU A 1 451 ? 8.603 5.776 5.765 1.00 95.69 451 LEU A C 1
ATOM 3588 O O . LEU A 1 451 ? 9.608 5.073 5.728 1.00 95.69 451 LEU A O 1
ATOM 3592 N N . GLU A 1 452 ? 8.449 6.740 6.671 1.00 92.75 452 GLU A N 1
ATOM 3593 C CA . GLU A 1 452 ? 9.402 6.997 7.758 1.00 92.75 452 GLU A CA 1
ATOM 3594 C C . GLU A 1 452 ? 9.516 5.781 8.691 1.00 92.75 452 GLU A C 1
ATOM 3596 O O . GLU A 1 452 ? 10.621 5.270 8.877 1.00 92.75 452 GLU A O 1
ATOM 3601 N N . LEU A 1 453 ? 8.395 5.221 9.161 1.00 93.00 453 LEU A N 1
ATOM 3602 C CA . LEU A 1 453 ? 8.388 4.002 9.980 1.00 93.00 453 LEU A CA 1
ATOM 3603 C C . LEU A 1 453 ? 8.957 2.783 9.220 1.00 93.00 453 LEU A C 1
ATOM 3605 O O . LEU A 1 453 ? 9.756 2.034 9.776 1.00 93.00 453 LEU A O 1
ATOM 3609 N N . SER A 1 454 ? 8.657 2.617 7.925 1.00 95.00 454 SER A N 1
ATOM 3610 C CA . SER A 1 454 ? 9.290 1.586 7.074 1.00 95.00 454 SER A CA 1
ATOM 3611 C C . SER A 1 454 ? 10.825 1.715 7.022 1.00 95.00 454 SER A C 1
ATOM 3613 O O . SER A 1 454 ? 11.544 0.715 7.113 1.00 95.00 454 SER A O 1
ATOM 3615 N N . ARG A 1 455 ? 11.350 2.946 6.948 1.00 92.88 455 ARG A N 1
ATOM 3616 C CA . ARG A 1 455 ? 12.796 3.246 6.948 1.00 92.88 455 ARG A CA 1
ATOM 3617 C C . ARG A 1 455 ? 13.440 3.083 8.327 1.00 92.88 455 ARG A C 1
ATOM 3619 O O . ARG A 1 455 ? 14.604 2.673 8.414 1.00 92.88 455 ARG A O 1
ATOM 3626 N N . GLN A 1 456 ? 12.711 3.364 9.406 1.00 88.81 456 GLN A N 1
ATOM 3627 C CA . GLN A 1 456 ? 13.132 3.045 10.773 1.00 88.81 456 GLN A CA 1
ATOM 3628 C C . GLN A 1 456 ? 13.263 1.520 10.935 1.00 88.81 456 GLN A C 1
ATOM 3630 O O . GLN A 1 456 ? 14.352 1.046 11.262 1.00 88.81 456 GLN A O 1
ATOM 3635 N N . LEU A 1 457 ? 12.222 0.763 10.560 1.00 91.06 457 LEU A N 1
ATOM 3636 C CA . LEU A 1 457 ? 12.150 -0.708 10.594 1.00 91.06 457 LEU A CA 1
ATOM 3637 C C . LEU A 1 457 ? 12.912 -1.419 9.453 1.00 91.06 457 LEU A C 1
ATOM 3639 O O . LEU A 1 457 ? 12.835 -2.634 9.321 1.00 91.06 457 LEU A O 1
ATOM 3643 N N . LYS A 1 458 ? 13.680 -0.693 8.630 1.00 91.75 458 LYS A N 1
ATOM 3644 C CA . LYS A 1 458 ? 14.596 -1.239 7.603 1.00 91.75 458 LYS A CA 1
ATOM 3645 C C . LYS A 1 458 ? 13.952 -2.105 6.505 1.00 91.75 458 LYS A C 1
ATOM 3647 O O . LYS A 1 458 ? 14.664 -2.851 5.838 1.00 91.75 458 LYS A O 1
ATOM 3652 N N . LEU A 1 459 ? 12.655 -1.962 6.227 1.00 94.06 459 LEU A N 1
ATOM 3653 C CA . LEU A 1 459 ? 11.991 -2.701 5.138 1.00 94.06 459 LEU A CA 1
ATOM 3654 C C . LEU A 1 459 ? 12.662 -2.526 3.754 1.00 94.06 459 LEU A C 1
ATOM 3656 O O . LEU A 1 459 ? 12.774 -3.525 3.046 1.00 94.06 459 LEU A O 1
ATOM 3660 N N . PRO A 1 460 ? 13.183 -1.342 3.356 1.00 92.69 460 PRO A N 1
ATOM 3661 C CA . PRO A 1 460 ? 13.911 -1.191 2.089 1.00 92.69 460 PRO A CA 1
ATOM 3662 C C . PRO A 1 460 ? 15.205 -2.018 1.973 1.00 92.69 460 PRO A C 1
ATOM 3664 O O . PRO A 1 460 ? 15.768 -2.106 0.885 1.00 92.69 460 PRO A O 1
ATOM 3667 N N . SER A 1 461 ? 15.695 -2.620 3.067 1.00 90.31 461 SER A N 1
ATOM 3668 C CA . SER A 1 461 ? 16.821 -3.562 3.055 1.00 90.31 461 SER A CA 1
ATOM 3669 C C . SER A 1 461 ? 16.422 -5.012 3.360 1.00 90.31 461 SER A C 1
ATOM 3671 O O . SER A 1 461 ? 17.307 -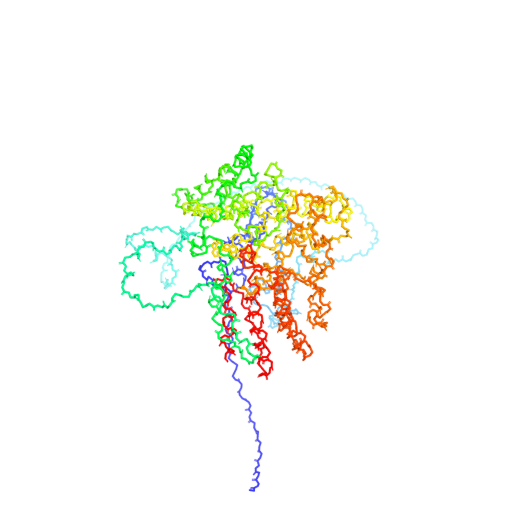5.867 3.461 1.00 90.31 461 SER A O 1
ATOM 3673 N N . ALA A 1 462 ? 15.125 -5.328 3.452 1.00 92.56 462 ALA A N 1
ATOM 3674 C CA . ALA A 1 462 ? 14.643 -6.705 3.519 1.00 92.56 462 ALA A CA 1
ATOM 3675 C C . ALA A 1 462 ? 14.932 -7.432 2.192 1.00 92.56 462 ALA A C 1
ATOM 3677 O O . ALA A 1 462 ? 14.546 -6.976 1.116 1.00 92.56 462 ALA A O 1
ATOM 3678 N N . HIS A 1 463 ? 15.653 -8.550 2.271 1.00 91.69 463 HIS A N 1
ATOM 3679 C CA . HIS A 1 463 ? 16.035 -9.372 1.123 1.00 91.69 463 HIS A CA 1
ATOM 3680 C C . HIS A 1 463 ? 16.275 -10.818 1.559 1.00 91.69 463 HIS A C 1
ATOM 3682 O O . HIS A 1 463 ? 16.707 -11.076 2.686 1.00 91.69 463 HIS A O 1
ATOM 3688 N N . HIS A 1 464 ? 16.054 -11.765 0.653 1.00 89.75 464 HIS A N 1
ATOM 3689 C CA . HIS A 1 464 ? 16.268 -13.183 0.944 1.00 89.75 464 HIS A CA 1
ATOM 3690 C C . HIS A 1 464 ? 17.728 -13.591 0.733 1.00 89.75 464 HIS A C 1
ATOM 3692 O O . HIS A 1 464 ? 18.215 -13.633 -0.395 1.00 89.75 464 HIS A O 1
ATOM 3698 N N . LYS A 1 465 ? 18.430 -13.929 1.822 1.00 80.88 465 LYS A N 1
ATOM 3699 C CA . LYS A 1 465 ? 19.846 -14.345 1.786 1.00 80.88 465 LYS A CA 1
ATOM 3700 C C . LYS A 1 465 ? 20.046 -15.820 1.426 1.00 80.88 465 LYS A C 1
ATOM 3702 O O . LYS A 1 465 ? 20.983 -16.155 0.708 1.00 80.88 465 LYS A O 1
ATOM 3707 N N . ILE A 1 466 ? 19.218 -16.705 1.984 1.00 82.19 466 ILE A N 1
ATOM 3708 C CA . ILE A 1 466 ? 19.338 -18.169 1.895 1.00 82.19 466 ILE A CA 1
ATOM 3709 C C . ILE A 1 466 ? 17.919 -18.761 1.891 1.00 82.19 466 ILE A C 1
ATOM 3711 O O . ILE A 1 466 ? 17.019 -18.201 2.514 1.00 82.19 466 ILE A O 1
ATOM 3715 N N . HIS A 1 467 ? 17.714 -19.894 1.215 1.00 86.00 467 HIS A N 1
ATOM 3716 C CA . HIS A 1 467 ? 16.501 -20.699 1.391 1.00 86.00 467 HIS A CA 1
ATOM 3717 C C . HIS A 1 467 ? 16.408 -21.224 2.838 1.00 86.00 467 HIS A C 1
ATOM 3719 O O . HIS A 1 467 ? 17.442 -21.618 3.388 1.00 86.00 467 HIS A O 1
ATOM 3725 N N . PRO A 1 468 ? 15.207 -21.285 3.444 1.00 91.12 468 PRO A N 1
ATOM 3726 C CA . PRO A 1 468 ? 15.035 -21.919 4.747 1.00 91.12 468 PRO A CA 1
ATOM 3727 C C . PRO A 1 468 ? 15.356 -23.418 4.670 1.00 91.12 468 PRO A C 1
ATOM 3729 O O . PRO A 1 468 ? 15.087 -24.062 3.656 1.00 91.12 468 PRO A O 1
ATOM 3732 N N . LYS A 1 469 ? 15.919 -23.978 5.744 1.00 91.31 469 LYS A N 1
ATOM 3733 C CA . LYS A 1 469 ? 16.312 -25.401 5.846 1.00 91.31 469 LYS A CA 1
ATOM 3734 C C . LYS A 1 469 ? 15.485 -26.203 6.854 1.00 91.31 469 LYS A C 1
ATOM 3736 O O . LYS A 1 469 ? 15.643 -27.417 6.951 1.00 91.31 469 LYS A O 1
ATOM 3741 N N . ASN A 1 470 ? 14.674 -25.525 7.662 1.00 92.94 470 ASN A N 1
ATOM 3742 C CA . ASN A 1 470 ? 13.910 -26.087 8.775 1.00 92.94 470 ASN A CA 1
ATOM 3743 C C . ASN A 1 470 ? 12.720 -25.170 9.124 1.00 92.94 470 ASN A C 1
ATOM 3745 O O . ASN A 1 470 ? 12.566 -24.090 8.553 1.00 92.94 470 ASN A O 1
ATOM 3749 N N . ALA A 1 471 ? 11.879 -25.596 10.071 1.00 91.38 471 ALA A N 1
ATOM 3750 C CA . ALA A 1 471 ? 10.680 -24.858 10.478 1.00 91.38 471 ALA A CA 1
ATOM 3751 C C . ALA A 1 471 ? 10.970 -23.490 11.139 1.00 91.38 471 ALA A C 1
ATOM 3753 O O . ALA A 1 471 ? 10.184 -22.561 10.970 1.00 91.38 471 ALA A O 1
ATOM 3754 N N . GLU A 1 472 ? 12.091 -23.331 11.849 1.00 90.56 472 GLU A N 1
ATOM 3755 C CA . GLU A 1 472 ? 12.455 -22.058 12.491 1.00 90.56 472 GLU A CA 1
ATOM 3756 C C . GLU A 1 472 ? 12.932 -21.029 11.452 1.00 90.56 472 GLU A C 1
ATOM 3758 O O . GLU A 1 472 ? 12.471 -19.886 11.423 1.00 90.56 472 GLU A O 1
ATOM 3763 N N . GLU A 1 473 ? 13.811 -21.452 10.539 1.00 91.94 473 GLU A N 1
ATOM 3764 C CA . GLU A 1 473 ? 14.243 -20.651 9.392 1.00 91.94 473 GLU A CA 1
ATOM 3765 C C . GLU A 1 473 ? 13.075 -20.313 8.459 1.00 91.94 473 GLU A C 1
ATOM 3767 O O . GLU A 1 473 ? 13.032 -19.209 7.924 1.00 91.94 473 GLU A O 1
ATOM 3772 N N . PHE A 1 474 ? 12.105 -21.218 8.295 1.00 92.81 474 PHE A N 1
ATOM 3773 C CA . PHE A 1 474 ? 10.878 -20.960 7.541 1.00 92.81 474 PHE A CA 1
ATOM 3774 C C . PHE A 1 474 ? 10.074 -19.794 8.135 1.00 92.81 474 PHE A C 1
ATOM 3776 O O . PHE A 1 474 ? 9.699 -18.885 7.399 1.00 92.81 474 PHE A O 1
ATOM 3783 N N . MET A 1 475 ? 9.887 -19.746 9.458 1.00 90.38 475 MET A N 1
ATOM 3784 C CA . MET A 1 475 ? 9.200 -18.614 10.096 1.00 90.38 475 MET A CA 1
ATOM 3785 C C . MET A 1 475 ? 9.973 -17.297 9.934 1.00 90.38 475 MET A C 1
ATOM 3787 O O . MET A 1 475 ? 9.366 -16.258 9.677 1.00 90.38 475 MET A O 1
ATOM 3791 N N . LYS A 1 476 ? 11.311 -17.322 10.005 1.00 91.88 476 LYS A N 1
ATOM 3792 C CA . LYS A 1 476 ? 12.149 -16.138 9.728 1.00 91.88 476 LYS A CA 1
ATOM 3793 C C . LYS A 1 476 ? 12.031 -15.691 8.263 1.00 91.88 476 LYS A C 1
ATOM 3795 O O . LYS A 1 476 ? 11.885 -14.499 8.001 1.00 91.88 476 LYS A O 1
ATOM 3800 N N . TRP A 1 477 ? 12.015 -16.637 7.322 1.00 93.94 477 TRP A N 1
ATOM 3801 C CA . TRP A 1 477 ? 11.795 -16.391 5.892 1.00 93.94 477 TRP A CA 1
ATOM 3802 C C . TRP A 1 477 ? 10.418 -15.760 5.621 1.00 93.94 477 TRP A C 1
ATOM 3804 O O . TRP A 1 477 ? 10.340 -14.781 4.882 1.00 93.94 477 TRP A O 1
ATOM 3814 N N . ILE A 1 478 ? 9.355 -16.228 6.288 1.00 93.56 478 ILE A N 1
ATOM 3815 C CA . ILE A 1 478 ? 8.010 -15.631 6.217 1.00 93.56 478 ILE A CA 1
ATOM 3816 C C . ILE A 1 478 ? 7.994 -14.166 6.674 1.00 93.56 478 ILE A C 1
ATOM 3818 O O . ILE A 1 478 ? 7.343 -13.341 6.027 1.00 93.56 478 ILE A O 1
ATOM 3822 N N . ARG A 1 479 ? 8.730 -13.804 7.736 1.00 93.81 479 ARG A N 1
ATOM 3823 C CA . ARG A 1 479 ? 8.839 -12.397 8.172 1.00 93.81 479 ARG A CA 1
ATOM 3824 C C . ARG A 1 479 ? 9.496 -11.526 7.095 1.00 93.81 479 ARG A C 1
ATOM 3826 O O . ARG A 1 479 ? 8.940 -10.498 6.716 1.00 93.81 479 ARG A O 1
ATOM 3833 N N . VAL A 1 480 ? 10.628 -11.975 6.543 1.00 94.75 480 VAL A N 1
ATOM 3834 C CA . VAL A 1 480 ? 11.346 -11.275 5.458 1.00 94.75 480 VAL A CA 1
ATOM 3835 C C . VAL A 1 480 ? 10.474 -11.131 4.204 1.00 94.75 480 VAL A C 1
ATOM 3837 O O . VAL A 1 480 ? 10.386 -10.042 3.641 1.00 94.75 480 VAL A O 1
ATOM 3840 N N . GLU A 1 481 ? 9.772 -12.190 3.794 1.00 95.50 481 GLU A N 1
ATOM 3841 C CA . GLU A 1 481 ? 8.860 -12.163 2.644 1.00 95.50 481 GLU A CA 1
ATOM 3842 C C . GLU A 1 481 ? 7.667 -11.218 2.873 1.00 95.50 481 GLU A C 1
ATOM 3844 O O . GLU A 1 481 ? 7.279 -10.488 1.960 1.00 95.50 481 GLU A O 1
ATOM 3849 N N . SER A 1 482 ? 7.123 -11.162 4.094 1.00 96.25 482 SER A N 1
ATOM 3850 C CA . SER A 1 482 ? 6.048 -10.225 4.456 1.00 96.25 482 SER A CA 1
ATOM 3851 C C . SER A 1 482 ? 6.502 -8.765 4.319 1.00 96.25 482 SER A C 1
ATOM 3853 O O . SER A 1 482 ? 5.756 -7.931 3.803 1.00 96.25 482 SER A O 1
ATOM 3855 N N . ALA A 1 483 ? 7.742 -8.448 4.708 1.00 96.75 483 ALA A N 1
ATOM 3856 C CA . ALA A 1 483 ? 8.330 -7.123 4.514 1.00 96.75 483 ALA A CA 1
ATOM 3857 C C . ALA A 1 483 ? 8.614 -6.789 3.045 1.00 96.75 483 ALA A C 1
ATOM 3859 O O . ALA A 1 483 ? 8.300 -5.681 2.612 1.00 96.75 483 ALA A O 1
ATOM 3860 N N . ILE A 1 484 ? 9.142 -7.737 2.262 1.00 96.38 484 ILE A N 1
ATOM 3861 C CA . ILE A 1 484 ? 9.330 -7.573 0.810 1.00 96.38 484 ILE A CA 1
ATOM 3862 C C . ILE A 1 484 ? 7.981 -7.275 0.139 1.00 96.38 484 ILE A C 1
ATOM 3864 O O . ILE A 1 484 ? 7.879 -6.342 -0.662 1.00 96.38 484 ILE A O 1
ATOM 3868 N N . ARG A 1 485 ? 6.920 -8.005 0.506 1.00 96.38 485 ARG A N 1
ATOM 3869 C CA . ARG A 1 485 ? 5.549 -7.779 0.020 1.00 96.38 485 ARG A CA 1
ATOM 3870 C C . ARG A 1 485 ? 5.026 -6.405 0.403 1.00 96.38 485 ARG A C 1
ATOM 3872 O O . ARG A 1 485 ? 4.600 -5.667 -0.482 1.00 96.38 485 ARG A O 1
ATOM 3879 N N . LEU A 1 486 ? 5.106 -6.035 1.681 1.00 97.88 486 LEU A N 1
ATOM 3880 C CA . LEU A 1 486 ? 4.658 -4.726 2.153 1.00 97.88 486 LEU A CA 1
ATOM 3881 C C . LEU A 1 486 ? 5.411 -3.584 1.457 1.00 97.88 486 LEU A C 1
ATOM 3883 O O . LEU A 1 486 ? 4.778 -2.649 0.979 1.00 97.88 486 LEU A O 1
ATOM 3887 N N . GLN A 1 487 ? 6.732 -3.684 1.297 1.00 97.44 487 GLN A N 1
ATOM 3888 C CA . GLN A 1 487 ? 7.534 -2.654 0.634 1.00 97.44 487 GLN A CA 1
ATOM 3889 C C . GLN A 1 487 ? 7.228 -2.531 -0.874 1.00 97.44 487 GLN A C 1
ATOM 3891 O O . GLN A 1 487 ? 7.179 -1.415 -1.391 1.00 97.44 487 GLN A O 1
ATOM 3896 N N . ASN A 1 488 ? 6.958 -3.637 -1.579 1.00 96.69 488 ASN A N 1
ATOM 3897 C CA . ASN A 1 488 ? 6.504 -3.604 -2.979 1.00 96.69 488 ASN A CA 1
ATOM 3898 C C . ASN A 1 488 ? 5.080 -3.026 -3.116 1.00 96.69 488 ASN A C 1
ATOM 3900 O O . ASN A 1 488 ? 4.821 -2.230 -4.016 1.00 96.69 488 ASN A O 1
ATOM 3904 N N . ILE A 1 489 ? 4.168 -3.364 -2.202 1.00 94.19 489 ILE A N 1
ATOM 3905 C CA . ILE A 1 489 ? 2.780 -2.870 -2.192 1.00 94.19 489 ILE A CA 1
ATOM 3906 C C . ILE A 1 489 ? 2.705 -1.382 -1.760 1.00 94.19 489 ILE A C 1
ATOM 3908 O O . ILE A 1 489 ? 1.888 -0.603 -2.267 1.00 94.19 489 ILE A O 1
ATOM 3912 N N . MET A 1 490 ? 3.642 -0.933 -0.917 1.00 96.38 490 MET A N 1
ATOM 3913 C CA . MET A 1 490 ? 3.910 0.483 -0.636 1.00 96.38 490 MET A CA 1
ATOM 3914 C C . MET A 1 490 ? 4.493 1.225 -1.847 1.00 96.38 490 MET A C 1
ATOM 3916 O O . MET A 1 490 ? 4.117 2.371 -2.093 1.00 96.38 490 MET A O 1
ATOM 3920 N N . LEU A 1 491 ? 5.355 0.582 -2.641 1.00 96.44 491 LEU A N 1
ATOM 3921 C CA . LEU A 1 491 ? 5.849 1.146 -3.899 1.00 96.44 491 LEU A CA 1
ATOM 3922 C C . LEU A 1 491 ? 4.723 1.329 -4.923 1.00 96.44 491 LEU A C 1
ATOM 3924 O O . LEU A 1 491 ? 4.610 2.405 -5.508 1.00 96.44 491 LEU A O 1
ATOM 3928 N N . THR A 1 492 ? 3.831 0.347 -5.087 1.00 93.44 492 THR A N 1
ATOM 3929 C CA . THR A 1 492 ? 2.704 0.488 -6.021 1.00 93.44 492 THR A CA 1
ATOM 3930 C C . THR A 1 492 ? 1.742 1.609 -5.629 1.00 93.44 492 THR A C 1
ATOM 3932 O O . THR A 1 492 ? 1.286 2.316 -6.524 1.00 93.44 492 THR A O 1
ATOM 3935 N N . ILE A 1 493 ? 1.481 1.863 -4.333 1.00 91.12 493 ILE A N 1
ATOM 3936 C CA . ILE A 1 493 ? 0.614 2.994 -3.942 1.00 91.12 493 ILE A CA 1
ATOM 3937 C C . ILE A 1 493 ? 1.310 4.360 -4.095 1.00 91.12 493 ILE A C 1
ATOM 3939 O O . ILE A 1 493 ? 0.659 5.325 -4.491 1.00 91.12 493 ILE A O 1
ATOM 3943 N N . ASP A 1 494 ? 2.629 4.460 -3.874 1.00 95.00 494 ASP A N 1
ATOM 3944 C CA . ASP A 1 494 ? 3.378 5.698 -4.149 1.00 95.00 494 ASP A CA 1
ATOM 3945 C C . ASP A 1 494 ? 3.348 6.027 -5.650 1.00 95.00 494 ASP A C 1
ATOM 3947 O O . ASP A 1 494 ? 2.974 7.137 -6.032 1.00 95.00 494 ASP A O 1
ATOM 3951 N N . CYS A 1 495 ? 3.625 5.033 -6.504 1.00 93.62 495 CYS A N 1
ATOM 3952 C CA . CYS A 1 495 ? 3.468 5.127 -7.955 1.00 93.62 495 CYS A CA 1
ATOM 3953 C C . CYS A 1 495 ? 2.027 5.481 -8.361 1.00 93.62 495 CYS A C 1
ATOM 3955 O O . CYS A 1 495 ? 1.836 6.343 -9.216 1.00 93.62 495 CYS A O 1
ATOM 3957 N N . ALA A 1 496 ? 1.009 4.888 -7.729 1.00 88.75 496 ALA A N 1
ATOM 3958 C CA . ALA A 1 496 ? -0.394 5.225 -7.975 1.00 88.75 496 ALA A CA 1
ATOM 3959 C C . ALA A 1 496 ? -0.708 6.691 -7.617 1.00 88.75 496 ALA A C 1
ATOM 3961 O O . ALA A 1 496 ? -1.450 7.349 -8.342 1.00 88.75 496 ALA A O 1
ATOM 3962 N N . PHE A 1 497 ? -0.094 7.264 -6.575 1.00 89.50 497 PHE A N 1
ATOM 3963 C CA . PHE A 1 497 ? -0.221 8.697 -6.284 1.00 89.50 497 PHE A CA 1
ATOM 3964 C C . PHE A 1 497 ? 0.497 9.595 -7.311 1.00 89.50 497 PHE A C 1
ATOM 3966 O O . PHE A 1 497 ? 0.094 10.753 -7.468 1.00 89.50 497 PHE A O 1
ATOM 3973 N N . VAL A 1 498 ? 1.513 9.097 -8.031 1.00 90.62 498 VAL A N 1
ATOM 3974 C CA . VAL A 1 498 ? 2.063 9.776 -9.223 1.00 90.62 498 VAL A CA 1
ATOM 3975 C C . VAL A 1 498 ? 1.059 9.692 -10.380 1.00 90.62 498 VAL A C 1
ATOM 3977 O O . VAL A 1 498 ? 0.693 10.725 -10.932 1.00 90.62 498 VAL A O 1
ATOM 3980 N N . ILE A 1 499 ? 0.565 8.489 -10.697 1.00 87.44 499 ILE A N 1
ATOM 3981 C CA . ILE A 1 499 ? -0.352 8.210 -11.819 1.00 87.44 499 ILE A CA 1
ATOM 3982 C C . ILE A 1 499 ? -1.683 8.961 -11.676 1.00 87.44 499 ILE A C 1
ATOM 3984 O O . ILE A 1 499 ? -2.103 9.657 -12.591 1.00 87.44 499 ILE A O 1
ATOM 3988 N N . PHE A 1 500 ? -2.361 8.838 -10.536 1.00 84.56 500 PHE A N 1
ATOM 3989 C CA . PHE A 1 500 ? -3.724 9.347 -10.357 1.00 84.56 500 PHE A CA 1
ATOM 3990 C C . PHE A 1 500 ? -3.779 10.724 -9.695 1.00 84.56 500 PHE A C 1
ATOM 3992 O O . PHE A 1 500 ? -4.746 11.453 -9.892 1.00 84.56 500 PHE A O 1
ATOM 3999 N N . ASN A 1 501 ? -2.767 11.116 -8.914 1.00 85.19 501 ASN A N 1
ATOM 4000 C CA . ASN A 1 501 ? -2.813 12.359 -8.130 1.00 85.19 501 ASN A CA 1
ATOM 4001 C C . ASN A 1 501 ? -1.688 13.355 -8.443 1.00 85.19 501 ASN A C 1
ATOM 4003 O O . ASN A 1 501 ? -1.536 14.350 -7.721 1.00 85.19 501 ASN A O 1
ATOM 4007 N N . ASN A 1 502 ? -0.917 13.105 -9.509 1.00 88.12 502 ASN A N 1
ATOM 4008 C CA . ASN A 1 502 ? 0.192 13.946 -9.961 1.00 88.12 502 ASN A CA 1
ATOM 4009 C C . ASN A 1 502 ? 1.113 14.359 -8.793 1.00 88.12 502 ASN A C 1
ATOM 4011 O O . ASN A 1 502 ? 1.462 15.527 -8.602 1.00 88.12 502 ASN A O 1
ATOM 4015 N N . SER A 1 503 ? 1.386 13.393 -7.911 1.00 87.44 503 SER A N 1
ATOM 4016 C CA . SER A 1 503 ? 2.316 13.547 -6.794 1.00 87.44 503 SER A CA 1
ATOM 4017 C C . SER A 1 503 ? 3.736 13.286 -7.273 1.00 87.44 503 SER A C 1
ATOM 4019 O O . SER A 1 503 ? 3.950 12.482 -8.175 1.00 87.44 503 SER A O 1
ATOM 4021 N N . LEU A 1 504 ? 4.726 13.875 -6.607 1.00 87.69 504 LEU A N 1
ATOM 4022 C CA . LEU A 1 504 ? 6.092 13.365 -6.713 1.00 87.69 504 LEU A CA 1
ATOM 4023 C C . LEU A 1 504 ? 6.188 12.013 -5.978 1.00 87.69 504 LEU A C 1
ATOM 4025 O O . LEU A 1 504 ? 5.570 11.878 -4.914 1.00 87.69 504 LEU A O 1
ATOM 4029 N N . PRO A 1 505 ? 6.949 11.033 -6.501 1.00 92.00 505 PRO A N 1
ATOM 4030 C CA . PRO A 1 505 ? 7.256 9.809 -5.769 1.00 92.00 505 PRO A CA 1
ATOM 4031 C C . PRO A 1 505 ? 8.087 10.134 -4.521 1.00 92.00 505 PRO A C 1
ATOM 4033 O O . PRO A 1 505 ? 8.953 11.013 -4.535 1.00 92.00 505 PRO A O 1
ATOM 4036 N N . ARG A 1 506 ? 7.795 9.429 -3.430 1.00 93.81 506 ARG A N 1
ATOM 4037 C CA . ARG A 1 506 ? 8.390 9.584 -2.094 1.00 93.81 506 ARG A CA 1
ATOM 4038 C C . ARG A 1 506 ? 9.364 8.454 -1.764 1.00 93.81 506 ARG A C 1
ATOM 4040 O O . ARG A 1 506 ? 10.194 8.625 -0.868 1.00 93.81 506 ARG A O 1
ATOM 4047 N N . ILE A 1 507 ? 9.264 7.319 -2.458 1.00 95.06 507 ILE A N 1
ATOM 4048 C CA . ILE A 1 507 ? 10.278 6.261 -2.463 1.00 95.06 507 ILE A CA 1
ATOM 4049 C C . ILE A 1 507 ? 11.299 6.602 -3.553 1.00 95.06 507 ILE A C 1
ATOM 4051 O O . ILE A 1 507 ? 10.959 6.804 -4.718 1.00 95.06 507 ILE A O 1
ATOM 4055 N N . SER A 1 508 ? 12.567 6.704 -3.166 1.00 92.56 508 SER A N 1
ATOM 4056 C CA . SER A 1 508 ? 13.659 7.043 -4.076 1.00 92.56 508 SER A CA 1
ATOM 4057 C C . SER A 1 508 ? 14.106 5.834 -4.902 1.00 92.56 508 SER A C 1
ATOM 4059 O O . SER A 1 508 ? 14.054 4.696 -4.441 1.00 92.56 508 SER A O 1
ATOM 4061 N N . LEU A 1 509 ? 14.638 6.068 -6.109 1.00 91.50 509 LEU A N 1
ATOM 4062 C CA . LEU A 1 509 ? 15.181 4.987 -6.947 1.00 91.50 509 LEU A CA 1
ATOM 4063 C C . LEU A 1 509 ? 16.303 4.195 -6.244 1.00 91.50 509 LEU A C 1
ATOM 4065 O O . LEU A 1 509 ? 16.470 3.011 -6.515 1.00 91.50 509 LEU A O 1
ATOM 4069 N N . ALA A 1 510 ? 17.025 4.822 -5.307 1.00 91.56 510 ALA A N 1
ATOM 4070 C CA . ALA A 1 510 ? 18.049 4.172 -4.488 1.00 91.56 510 ALA A CA 1
ATOM 4071 C C . ALA A 1 510 ? 17.470 3.141 -3.497 1.00 91.56 510 ALA A C 1
ATOM 4073 O O . ALA A 1 510 ? 18.101 2.119 -3.251 1.00 91.56 510 ALA A O 1
ATOM 4074 N N . GLU A 1 511 ? 16.261 3.361 -2.970 1.00 93.25 511 GLU A N 1
ATOM 4075 C CA . GLU A 1 511 ? 15.556 2.378 -2.130 1.00 93.25 511 GLU A CA 1
ATOM 4076 C C . GLU A 1 511 ? 15.024 1.195 -2.956 1.00 93.25 511 GLU A C 1
ATOM 4078 O O . GLU A 1 511 ? 14.952 0.072 -2.466 1.00 93.25 511 GLU A O 1
ATOM 4083 N N . ILE A 1 512 ? 14.685 1.427 -4.229 1.00 94.75 512 ILE A N 1
ATOM 4084 C CA . ILE A 1 512 ? 14.167 0.396 -5.147 1.00 94.75 512 ILE A CA 1
ATOM 4085 C C . ILE A 1 512 ? 15.321 -0.413 -5.786 1.00 94.75 512 ILE A C 1
ATOM 4087 O O . ILE A 1 512 ? 15.124 -1.554 -6.206 1.00 94.75 512 ILE A O 1
ATOM 4091 N N . GLU A 1 513 ? 16.546 0.131 -5.829 1.00 92.69 513 GLU A N 1
ATOM 4092 C CA . GLU A 1 513 ? 17.732 -0.501 -6.441 1.00 92.69 513 GLU A CA 1
ATOM 4093 C C . GLU A 1 513 ? 18.079 -1.873 -5.838 1.00 92.69 513 GLU A C 1
ATOM 4095 O O . GLU A 1 513 ? 18.607 -2.753 -6.527 1.00 92.69 513 GLU A O 1
ATOM 4100 N N . HIS A 1 514 ? 17.763 -2.080 -4.559 1.00 88.56 514 HIS A N 1
ATOM 4101 C CA . HIS A 1 514 ? 18.037 -3.327 -3.843 1.00 88.56 514 HIS A CA 1
ATOM 4102 C C . HIS A 1 514 ? 16.785 -4.122 -3.451 1.00 88.56 514 HIS A C 1
ATOM 4104 O O . HIS A 1 514 ? 16.933 -5.237 -2.948 1.00 88.56 514 HIS A O 1
ATOM 4110 N N . LEU A 1 515 ? 15.584 -3.616 -3.744 1.00 94.50 515 LEU A N 1
ATOM 4111 C CA . LEU A 1 515 ? 14.318 -4.276 -3.426 1.00 94.50 515 LEU A CA 1
ATOM 4112 C C . LEU A 1 515 ? 14.145 -5.576 -4.234 1.00 94.50 515 LEU A C 1
ATOM 4114 O O . LEU A 1 515 ? 14.179 -5.563 -5.470 1.00 94.50 515 LEU A O 1
ATOM 4118 N N . ASP A 1 516 ? 13.965 -6.695 -3.529 1.00 94.69 516 ASP A N 1
ATOM 4119 C CA . ASP A 1 516 ? 13.561 -7.977 -4.122 1.00 94.69 516 ASP A CA 1
ATOM 4120 C C . ASP A 1 516 ? 12.113 -7.899 -4.637 1.00 94.69 516 ASP A C 1
ATOM 4122 O O . ASP A 1 516 ? 11.272 -7.200 -4.068 1.00 94.69 516 ASP A O 1
ATOM 4126 N N . LEU A 1 517 ? 11.811 -8.631 -5.711 1.00 94.06 517 LEU A N 1
ATOM 4127 C CA . LEU A 1 517 ? 10.431 -8.917 -6.109 1.00 94.06 517 LEU A CA 1
ATOM 4128 C C . LEU A 1 517 ? 9.865 -10.075 -5.261 1.00 94.06 517 LEU A C 1
ATOM 4130 O O . LEU A 1 517 ? 10.625 -10.991 -4.929 1.00 94.06 517 LEU A O 1
ATOM 4134 N N . PRO A 1 518 ? 8.556 -10.081 -4.934 1.00 94.06 518 PRO A N 1
ATOM 4135 C CA . PRO A 1 518 ? 7.950 -11.120 -4.098 1.00 94.06 518 PRO A CA 1
ATOM 4136 C C . PRO A 1 518 ? 8.129 -12.550 -4.634 1.00 94.06 518 PRO A C 1
ATOM 4138 O O . PRO A 1 518 ? 8.283 -12.790 -5.840 1.00 94.06 518 PRO A O 1
ATOM 4141 N N . CYS A 1 519 ? 8.057 -13.533 -3.738 1.00 92.31 519 CYS A N 1
ATOM 4142 C CA . CYS A 1 519 ? 7.995 -14.942 -4.115 1.00 92.31 519 CYS A CA 1
ATOM 4143 C C . CYS A 1 519 ? 6.632 -15.304 -4.754 1.00 92.31 519 CYS A C 1
ATOM 4145 O O . CYS A 1 519 ? 5.694 -14.499 -4.795 1.00 92.31 519 CYS A O 1
ATOM 4147 N N . ALA A 1 520 ? 6.503 -16.523 -5.284 1.00 89.25 520 ALA A N 1
ATOM 4148 C CA . ALA A 1 520 ? 5.234 -16.982 -5.848 1.00 89.25 520 ALA A CA 1
ATOM 4149 C C . ALA A 1 520 ? 4.136 -17.041 -4.768 1.00 89.25 520 ALA A C 1
ATOM 4151 O O . ALA A 1 520 ? 4.405 -17.409 -3.625 1.00 89.25 520 ALA A O 1
ATOM 4152 N N . ALA A 1 521 ? 2.884 -16.737 -5.129 1.00 88.62 521 ALA A N 1
ATOM 4153 C CA . ALA A 1 521 ? 1.765 -16.751 -4.180 1.00 88.62 521 ALA A CA 1
ATOM 4154 C C . ALA A 1 521 ? 1.621 -18.101 -3.447 1.00 88.62 521 ALA A C 1
ATOM 4156 O O . ALA A 1 521 ? 1.395 -18.113 -2.244 1.00 88.62 521 ALA A O 1
ATOM 4157 N N . ALA A 1 522 ? 1.859 -19.224 -4.136 1.00 89.19 522 ALA A N 1
ATOM 4158 C CA . ALA A 1 522 ? 1.870 -20.559 -3.532 1.00 89.19 522 ALA A CA 1
ATOM 4159 C C . ALA A 1 522 ? 2.977 -20.749 -2.473 1.00 89.19 522 ALA A C 1
ATOM 4161 O O . ALA A 1 522 ? 2.750 -21.408 -1.464 1.00 89.19 522 ALA A O 1
ATOM 4162 N N . SER A 1 523 ? 4.155 -20.142 -2.661 1.00 92.31 523 SER A N 1
ATOM 4163 C CA . SER A 1 523 ? 5.254 -20.181 -1.685 1.00 92.31 523 SER A CA 1
ATOM 4164 C C . SER A 1 523 ? 4.919 -19.371 -0.424 1.00 92.31 523 SER A C 1
ATOM 4166 O O . SER A 1 523 ? 5.267 -19.787 0.675 1.00 92.31 523 SER A O 1
ATOM 4168 N N . PHE A 1 524 ? 4.199 -18.251 -0.560 1.00 93.06 524 PHE A N 1
ATOM 4169 C CA . PHE A 1 524 ? 3.690 -17.457 0.572 1.00 93.06 524 PHE A CA 1
ATOM 4170 C C . PHE A 1 524 ? 2.341 -17.955 1.131 1.00 93.06 524 PHE A C 1
ATOM 4172 O O . PHE A 1 524 ? 1.844 -17.416 2.111 1.00 93.06 524 PHE A O 1
ATOM 4179 N N . ALA A 1 525 ? 1.732 -18.977 0.530 1.00 91.06 525 ALA A N 1
ATOM 4180 C CA . ALA A 1 525 ? 0.543 -19.648 1.062 1.00 91.06 525 ALA A CA 1
ATOM 4181 C C . ALA A 1 525 ? 0.887 -20.939 1.831 1.00 91.06 525 ALA A C 1
ATOM 4183 O O . ALA A 1 525 ? -0.012 -21.631 2.311 1.00 91.06 525 ALA A O 1
ATOM 4184 N N . ALA A 1 526 ? 2.174 -21.288 1.931 1.00 92.00 526 ALA A N 1
ATOM 4185 C CA . ALA A 1 526 ? 2.624 -22.494 2.609 1.00 92.00 526 ALA A CA 1
ATOM 4186 C C . ALA A 1 526 ? 2.398 -22.397 4.128 1.00 92.00 526 ALA A C 1
ATOM 4188 O O . ALA A 1 526 ? 2.885 -21.484 4.783 1.00 92.00 526 ALA A O 1
ATOM 4189 N N . ASN A 1 527 ? 1.713 -23.377 4.714 1.00 91.75 527 ASN A N 1
ATOM 4190 C CA . ASN A 1 527 ? 1.492 -23.457 6.161 1.00 91.75 527 ASN A CA 1
ATOM 4191 C C . ASN A 1 527 ? 2.691 -24.026 6.940 1.00 91.75 527 ASN A C 1
ATOM 4193 O O . ASN A 1 527 ? 2.702 -24.018 8.169 1.00 91.75 527 ASN A O 1
ATOM 4197 N N . SER A 1 528 ? 3.686 -24.565 6.236 1.00 92.69 528 SER A N 1
ATOM 4198 C CA . SER A 1 528 ? 4.789 -25.316 6.825 1.00 92.69 528 SER A CA 1
ATOM 4199 C C . SER A 1 528 ? 5.992 -25.369 5.890 1.00 92.69 528 SER A C 1
ATOM 4201 O O . SER A 1 528 ? 5.864 -25.293 4.666 1.00 92.69 528 SER A O 1
ATOM 4203 N N . PHE A 1 529 ? 7.174 -25.597 6.469 1.00 93.81 529 PHE A N 1
ATOM 4204 C CA . PHE A 1 529 ? 8.405 -25.822 5.710 1.00 93.81 529 PHE A CA 1
ATOM 4205 C C . PHE A 1 529 ? 8.278 -26.992 4.714 1.00 93.81 529 PHE A C 1
ATOM 4207 O O . PHE A 1 529 ? 8.735 -26.886 3.578 1.00 93.81 529 PHE A O 1
ATOM 4214 N N . ALA A 1 530 ? 7.603 -28.079 5.105 1.00 93.12 530 ALA A N 1
ATOM 4215 C CA . ALA A 1 530 ? 7.360 -29.224 4.229 1.00 93.12 530 ALA A CA 1
ATOM 4216 C C . ALA A 1 530 ? 6.487 -28.852 3.018 1.00 93.12 530 ALA A C 1
ATOM 4218 O O . ALA A 1 530 ? 6.816 -29.231 1.895 1.00 93.12 530 ALA A O 1
ATOM 4219 N N . GLN A 1 531 ? 5.424 -28.058 3.218 1.00 93.31 531 GLN A N 1
ATOM 4220 C CA . GLN A 1 531 ? 4.622 -27.558 2.103 1.00 93.31 531 GLN A CA 1
ATOM 4221 C C . GLN A 1 531 ? 5.438 -26.611 1.213 1.00 93.31 531 GLN A C 1
ATOM 4223 O O . GLN A 1 531 ? 5.404 -26.772 -0.004 1.00 93.31 531 GLN A O 1
ATOM 4228 N N . LEU A 1 532 ? 6.221 -25.684 1.783 1.00 92.69 532 LEU A N 1
ATOM 4229 C CA . LEU A 1 532 ? 7.063 -24.762 1.008 1.00 92.69 532 LEU A CA 1
ATOM 4230 C C . LEU A 1 532 ? 8.027 -25.511 0.074 1.00 92.69 532 LEU A C 1
ATOM 4232 O O . LEU A 1 532 ? 8.141 -25.154 -1.095 1.00 92.69 532 LEU A O 1
ATOM 4236 N N . MET A 1 533 ? 8.671 -26.573 0.565 1.00 90.88 533 MET A N 1
ATOM 4237 C CA . MET A 1 533 ? 9.587 -27.399 -0.234 1.00 90.88 533 MET A CA 1
ATOM 4238 C C . MET A 1 533 ? 8.885 -28.281 -1.282 1.00 90.88 533 MET A C 1
ATOM 4240 O O . MET A 1 533 ? 9.560 -28.842 -2.141 1.00 90.88 533 MET A O 1
ATOM 4244 N N . SER A 1 534 ? 7.551 -28.389 -1.245 1.00 92.31 534 SER A N 1
ATOM 4245 C CA . SER A 1 534 ? 6.747 -29.039 -2.293 1.00 92.31 534 SER A CA 1
ATOM 4246 C C . SER A 1 534 ? 6.277 -28.082 -3.399 1.00 92.31 534 SER A C 1
ATOM 4248 O O . SER A 1 534 ? 5.786 -28.536 -4.432 1.00 92.31 534 SER A O 1
ATOM 4250 N N . VAL A 1 535 ? 6.425 -26.761 -3.216 1.00 91.25 535 VAL A N 1
ATOM 4251 C CA . VAL A 1 535 ? 6.034 -25.767 -4.226 1.00 91.25 535 VAL A CA 1
ATOM 4252 C C . VAL A 1 535 ? 7.040 -25.792 -5.391 1.00 91.25 535 VAL A C 1
ATOM 4254 O O . VAL A 1 535 ? 8.232 -25.614 -5.148 1.00 91.25 535 VAL A O 1
ATOM 4257 N N . PRO A 1 536 ? 6.609 -25.936 -6.664 1.00 85.25 536 PRO A N 1
ATOM 4258 C CA . PRO A 1 536 ? 7.532 -26.008 -7.808 1.00 85.25 536 PRO A CA 1
ATOM 4259 C C . PRO A 1 536 ? 8.373 -24.745 -8.066 1.00 85.25 536 PRO A C 1
ATOM 4261 O O . PRO A 1 536 ? 9.340 -24.791 -8.824 1.00 85.25 536 PRO A O 1
ATOM 4264 N N . ALA A 1 537 ? 7.996 -23.607 -7.477 1.00 81.31 537 ALA A N 1
ATOM 4265 C CA . ALA A 1 537 ? 8.713 -22.341 -7.593 1.00 81.31 537 ALA A CA 1
ATOM 4266 C C . ALA A 1 537 ? 9.730 -22.172 -6.444 1.00 81.31 537 ALA A C 1
ATOM 4268 O O . ALA A 1 537 ? 9.361 -22.360 -5.282 1.00 81.31 537 ALA A O 1
ATOM 4269 N N . PRO A 1 538 ? 10.983 -21.760 -6.724 1.00 81.19 538 PRO A N 1
ATOM 4270 C CA . PRO A 1 538 ? 12.003 -21.599 -5.692 1.00 81.19 538 PRO A CA 1
ATOM 4271 C C . PRO A 1 538 ? 11.605 -20.501 -4.683 1.00 81.19 538 PRO A C 1
ATOM 4273 O O . PRO A 1 538 ? 11.282 -19.388 -5.108 1.00 81.19 538 PRO A O 1
ATOM 4276 N N . PRO A 1 539 ? 11.684 -20.756 -3.357 1.00 80.06 539 PRO A N 1
ATOM 4277 C CA . PRO A 1 539 ? 11.311 -19.771 -2.334 1.00 80.06 539 PRO A CA 1
ATOM 4278 C C . PRO A 1 539 ? 12.094 -18.454 -2.431 1.00 80.06 539 PRO A C 1
ATOM 4280 O O . PRO A 1 539 ? 11.545 -17.377 -2.220 1.00 80.06 539 PRO A O 1
ATOM 4283 N N . VAL A 1 540 ? 13.376 -18.538 -2.794 1.00 84.00 540 VAL A N 1
ATOM 4284 C CA . VAL A 1 540 ? 14.243 -17.384 -3.049 1.00 84.00 540 VAL A CA 1
ATOM 4285 C C . VAL A 1 540 ? 14.460 -17.271 -4.553 1.00 84.00 540 VAL A C 1
ATOM 4287 O O . VAL A 1 540 ? 15.060 -18.153 -5.162 1.00 84.00 540 VAL A O 1
ATOM 4290 N N . ARG A 1 541 ? 13.958 -16.188 -5.158 1.00 86.81 541 ARG A N 1
ATOM 4291 C CA . ARG A 1 541 ? 14.026 -15.965 -6.615 1.00 86.81 541 ARG A CA 1
ATOM 4292 C C . ARG A 1 541 ? 15.277 -15.204 -7.067 1.00 86.81 541 ARG A C 1
ATOM 4294 O O . ARG A 1 541 ? 15.675 -15.330 -8.219 1.00 86.81 541 ARG A O 1
ATOM 4301 N N . GLY A 1 542 ? 15.877 -14.382 -6.199 1.00 83.25 542 GLY A N 1
ATOM 4302 C CA . GLY A 1 542 ? 17.040 -13.542 -6.538 1.00 83.25 542 GLY A CA 1
ATOM 4303 C C . GLY A 1 542 ? 16.769 -12.436 -7.576 1.00 83.25 542 GLY A C 1
ATOM 4304 O O . GLY A 1 542 ? 17.708 -11.863 -8.138 1.00 83.25 542 GLY A O 1
ATOM 4305 N N . VAL A 1 543 ? 15.495 -12.143 -7.858 1.00 90.06 543 VAL A N 1
ATOM 4306 C CA . VAL A 1 543 ? 15.058 -11.133 -8.829 1.00 90.06 543 VAL A CA 1
ATOM 4307 C C . VAL A 1 543 ? 14.764 -9.821 -8.093 1.00 90.06 543 VAL A C 1
ATOM 4309 O O . VAL A 1 543 ? 14.015 -9.815 -7.122 1.00 90.06 543 VAL A O 1
ATOM 4312 N N . LYS A 1 544 ? 15.343 -8.708 -8.563 1.00 94.00 544 LYS A N 1
ATOM 4313 C CA . LYS A 1 544 ? 15.201 -7.364 -7.970 1.00 94.00 544 LYS A CA 1
ATOM 4314 C C . LYS A 1 544 ? 14.504 -6.398 -8.920 1.00 94.00 544 LYS A C 1
ATOM 4316 O O . LYS A 1 544 ? 14.707 -6.491 -10.135 1.00 94.00 544 LYS A O 1
ATOM 4321 N N . VAL A 1 545 ? 13.751 -5.439 -8.381 1.00 95.38 545 VAL A N 1
ATOM 4322 C CA . VAL A 1 545 ? 12.893 -4.516 -9.150 1.00 95.38 545 VAL A CA 1
ATOM 4323 C C . VAL A 1 545 ? 13.699 -3.716 -10.186 1.00 95.38 545 VAL A C 1
ATOM 4325 O O . VAL A 1 545 ? 13.523 -3.918 -11.389 1.00 95.38 545 VAL A O 1
ATOM 4328 N N . MET A 1 546 ? 14.657 -2.877 -9.764 1.00 94.94 546 MET A N 1
ATOM 4329 C CA . MET A 1 546 ? 15.441 -2.047 -10.702 1.00 94.94 546 MET A CA 1
ATOM 4330 C C . MET A 1 546 ? 16.426 -2.839 -11.573 1.00 94.94 546 MET A C 1
ATOM 4332 O O . MET A 1 546 ? 16.809 -2.377 -12.651 1.00 94.94 546 MET A O 1
ATOM 4336 N N . LYS A 1 547 ? 16.861 -4.031 -11.142 1.00 94.06 547 LYS A N 1
ATOM 4337 C CA . LYS A 1 547 ? 17.654 -4.935 -11.994 1.00 94.06 547 LYS A CA 1
ATOM 4338 C C . LYS A 1 547 ? 16.809 -5.403 -13.180 1.00 94.06 547 LYS A C 1
ATOM 4340 O O . LYS A 1 547 ? 17.218 -5.235 -14.323 1.00 94.06 547 LYS A O 1
ATOM 4345 N N . THR A 1 548 ? 15.608 -5.906 -12.901 1.00 94.94 548 THR A N 1
ATOM 4346 C CA . THR A 1 548 ? 14.656 -6.382 -13.916 1.00 94.94 548 THR A CA 1
ATOM 4347 C C . THR A 1 548 ? 14.220 -5.246 -14.835 1.00 94.94 548 THR A C 1
ATOM 4349 O O . THR A 1 548 ? 14.258 -5.400 -16.050 1.00 94.94 548 THR A O 1
ATOM 4352 N N . MET A 1 549 ? 13.916 -4.069 -14.280 1.00 95.31 549 MET A N 1
ATOM 4353 C CA . MET A 1 549 ? 13.555 -2.889 -15.069 1.00 95.31 549 MET A CA 1
ATOM 4354 C C . MET A 1 549 ? 14.662 -2.479 -16.058 1.00 95.31 549 MET A C 1
ATOM 4356 O O . MET A 1 549 ? 14.390 -2.285 -17.240 1.00 95.31 549 MET A O 1
ATOM 4360 N N . ARG A 1 550 ? 15.933 -2.429 -15.626 1.00 93.44 550 ARG A N 1
ATOM 4361 C CA . ARG A 1 550 ? 17.068 -2.157 -16.533 1.00 93.44 550 ARG A CA 1
ATOM 4362 C C . ARG A 1 550 ? 17.241 -3.232 -17.607 1.00 93.44 550 ARG A C 1
ATOM 4364 O O . ARG A 1 550 ? 17.600 -2.893 -18.732 1.00 93.44 550 ARG A O 1
ATOM 4371 N N . MET A 1 551 ? 16.950 -4.497 -17.298 1.00 92.94 551 MET A N 1
ATOM 4372 C CA . MET A 1 551 ? 16.944 -5.573 -18.295 1.00 92.94 551 MET A CA 1
ATOM 4373 C C . MET A 1 551 ? 15.822 -5.369 -19.323 1.00 92.94 551 MET A C 1
ATOM 4375 O O . MET A 1 551 ? 16.112 -5.402 -20.513 1.00 92.94 551 MET A O 1
ATOM 4379 N N . CYS A 1 552 ? 14.594 -5.034 -18.910 1.00 91.94 552 CYS A N 1
ATOM 4380 C CA . CYS A 1 552 ? 13.507 -4.690 -19.840 1.00 91.94 552 CYS A CA 1
ATOM 4381 C C . CYS A 1 552 ? 13.867 -3.510 -20.765 1.00 91.94 552 CYS A C 1
ATOM 4383 O O . CYS A 1 552 ? 13.525 -3.521 -21.944 1.00 91.94 552 CYS A O 1
ATOM 4385 N N . LEU A 1 553 ? 14.588 -2.509 -20.251 1.00 91.56 553 LEU A N 1
ATOM 4386 C CA . LEU A 1 553 ? 14.987 -1.320 -21.012 1.00 91.56 553 LEU A CA 1
ATOM 4387 C C . LEU A 1 553 ? 16.192 -1.539 -21.949 1.00 91.56 553 LEU A C 1
ATOM 4389 O O . LEU A 1 553 ? 16.393 -0.725 -22.845 1.00 91.56 553 LEU A O 1
ATOM 4393 N N . THR A 1 554 ? 17.020 -2.579 -21.756 1.00 90.75 554 THR A N 1
ATOM 4394 C CA . THR A 1 554 ? 18.309 -2.701 -22.484 1.00 90.75 554 THR A CA 1
ATOM 4395 C C . THR A 1 554 ? 18.684 -4.096 -22.998 1.00 90.75 554 THR A C 1
ATOM 4397 O O . THR A 1 554 ? 19.395 -4.185 -23.996 1.00 90.75 554 THR A O 1
ATOM 4400 N N . ALA A 1 555 ? 18.224 -5.185 -22.379 1.00 89.44 555 ALA A N 1
ATOM 4401 C CA . ALA A 1 555 ? 18.655 -6.551 -22.689 1.00 89.44 555 ALA A CA 1
ATOM 4402 C C . ALA A 1 555 ? 17.616 -7.313 -23.541 1.00 89.44 555 ALA A C 1
ATOM 4404 O O . ALA A 1 555 ? 16.423 -7.070 -23.382 1.00 89.44 555 ALA A O 1
ATOM 4405 N N . PRO A 1 556 ? 18.007 -8.262 -24.419 1.00 88.00 556 PRO A N 1
ATOM 4406 C CA . PRO A 1 556 ? 17.053 -9.029 -25.227 1.00 88.00 556 PRO A CA 1
ATOM 4407 C C . PRO A 1 556 ? 16.038 -9.792 -24.364 1.00 88.00 556 PRO A C 1
ATOM 4409 O O . PRO A 1 556 ? 16.416 -10.382 -23.353 1.00 88.00 556 PRO A O 1
ATOM 4412 N N . TRP A 1 557 ? 14.770 -9.850 -24.791 1.00 82.38 557 TRP A N 1
ATOM 4413 C CA . TRP A 1 557 ? 13.665 -10.447 -24.016 1.00 82.38 557 TRP A CA 1
ATOM 4414 C C . TRP A 1 557 ? 13.958 -11.861 -23.477 1.00 82.38 557 TRP A C 1
ATOM 4416 O O . TRP A 1 557 ? 13.660 -12.146 -22.324 1.00 82.38 557 TRP A O 1
ATOM 4426 N N . ALA A 1 558 ? 14.645 -12.708 -24.253 1.00 84.44 558 ALA A N 1
ATOM 4427 C CA . ALA A 1 558 ? 15.049 -14.062 -23.850 1.00 84.44 558 ALA A CA 1
ATOM 4428 C C . ALA A 1 558 ? 16.071 -14.128 -22.687 1.00 84.44 558 ALA A C 1
ATOM 4430 O O . ALA A 1 558 ? 16.423 -15.217 -22.244 1.00 84.44 558 ALA A O 1
ATOM 4431 N N . THR A 1 559 ? 16.572 -12.985 -22.206 1.00 87.00 559 THR A N 1
ATOM 4432 C CA . THR A 1 559 ? 17.456 -12.882 -21.028 1.00 87.00 559 THR A CA 1
ATOM 4433 C C . THR A 1 559 ? 16.722 -12.445 -19.757 1.00 87.00 559 THR A C 1
ATOM 4435 O O . THR A 1 559 ? 17.304 -12.479 -18.673 1.00 87.00 559 THR A O 1
ATOM 4438 N N . ILE A 1 560 ? 15.460 -12.020 -19.871 1.00 84.81 560 ILE A N 1
ATOM 4439 C CA . ILE A 1 560 ? 14.631 -11.583 -18.743 1.00 84.81 560 ILE A CA 1
ATOM 4440 C C . ILE A 1 560 ? 14.210 -12.833 -17.939 1.00 84.81 560 ILE A C 1
ATOM 4442 O O . ILE A 1 560 ? 13.817 -13.830 -18.547 1.00 84.81 560 ILE A O 1
ATOM 4446 N N . PRO A 1 561 ? 14.311 -12.830 -16.593 1.00 87.06 561 PRO A N 1
ATOM 4447 C CA . PRO A 1 561 ? 13.856 -13.952 -15.766 1.00 87.06 561 PRO A CA 1
ATOM 4448 C C . PRO A 1 561 ? 12.341 -14.151 -15.895 1.00 87.06 561 PRO A C 1
ATOM 4450 O O . PRO A 1 561 ? 11.633 -13.215 -16.255 1.00 87.06 561 PRO A O 1
ATOM 4453 N N . ASP A 1 562 ? 11.821 -15.334 -15.551 1.00 87.25 562 ASP A N 1
ATOM 4454 C CA . ASP A 1 562 ? 10.370 -15.538 -15.589 1.00 87.25 562 ASP A CA 1
ATOM 4455 C C . ASP A 1 562 ? 9.652 -14.658 -14.549 1.00 87.25 562 ASP A C 1
ATOM 4457 O O . ASP A 1 562 ? 9.984 -14.661 -13.353 1.00 87.25 562 ASP A O 1
ATOM 4461 N N . LEU A 1 563 ? 8.670 -13.895 -15.035 1.00 91.75 563 LEU A N 1
ATOM 4462 C CA . LEU A 1 563 ? 7.904 -12.906 -14.285 1.00 91.75 563 LEU A CA 1
ATOM 4463 C C . LEU A 1 563 ? 6.458 -13.371 -14.130 1.00 91.75 563 LEU A C 1
ATOM 4465 O O . LEU A 1 563 ? 5.823 -13.809 -15.089 1.00 91.75 563 LEU A O 1
ATOM 4469 N N . ASN A 1 564 ? 5.926 -13.254 -12.919 1.00 90.62 564 ASN A N 1
ATOM 4470 C CA . ASN A 1 564 ? 4.515 -13.472 -12.623 1.00 90.62 564 ASN A CA 1
ATOM 4471 C C . ASN A 1 564 ? 3.702 -12.167 -12.776 1.00 90.62 564 ASN A C 1
ATOM 4473 O O . ASN A 1 564 ? 4.247 -11.091 -13.023 1.00 90.62 564 ASN A O 1
ATOM 4477 N N . THR A 1 565 ? 2.380 -12.257 -12.636 1.00 90.94 565 THR A N 1
ATOM 4478 C CA . THR A 1 565 ? 1.461 -11.111 -12.756 1.00 90.94 565 THR A CA 1
ATOM 4479 C C . THR A 1 565 ? 1.748 -9.997 -11.746 1.00 90.94 565 THR A C 1
ATOM 4481 O O . THR A 1 565 ? 1.729 -8.829 -12.126 1.00 90.94 565 THR A O 1
ATOM 4484 N N . LEU A 1 566 ? 2.071 -10.331 -10.492 1.00 90.75 566 LEU A N 1
ATOM 4485 C CA . LEU A 1 566 ? 2.406 -9.361 -9.443 1.00 90.75 566 LEU A CA 1
ATOM 4486 C C . LEU A 1 566 ? 3.747 -8.658 -9.712 1.00 90.75 566 LEU A C 1
ATOM 4488 O O . LEU A 1 566 ? 3.850 -7.450 -9.502 1.00 90.75 566 LEU A O 1
ATOM 4492 N N . ASP A 1 567 ? 4.748 -9.367 -10.246 1.00 94.56 567 ASP A N 1
ATOM 4493 C CA . ASP A 1 567 ? 5.998 -8.738 -10.700 1.00 94.56 567 ASP A CA 1
ATOM 4494 C C . ASP A 1 567 ? 5.711 -7.670 -11.758 1.00 94.56 567 ASP A C 1
ATOM 4496 O O . ASP A 1 567 ? 6.225 -6.555 -11.703 1.00 94.56 567 ASP A O 1
ATOM 4500 N N . LEU A 1 568 ? 4.868 -8.016 -12.731 1.00 95.06 568 LEU A N 1
ATOM 4501 C CA . LEU A 1 568 ? 4.513 -7.142 -13.840 1.00 95.06 568 LEU A CA 1
ATOM 4502 C C . LEU A 1 568 ? 3.651 -5.957 -13.382 1.00 95.06 568 LEU A C 1
ATOM 4504 O O . LEU A 1 568 ? 3.861 -4.852 -13.885 1.00 95.06 568 LEU A O 1
ATOM 4508 N N . PHE A 1 569 ? 2.783 -6.145 -12.383 1.00 93.56 569 PHE A N 1
ATOM 4509 C CA . PHE A 1 569 ? 2.041 -5.075 -11.708 1.00 93.56 569 PHE A CA 1
ATOM 4510 C C . PHE A 1 569 ? 2.975 -4.060 -11.028 1.00 93.56 569 PHE A C 1
ATOM 4512 O O . PHE A 1 569 ? 2.811 -2.853 -11.214 1.00 93.56 569 PHE A O 1
ATOM 4519 N N . VAL A 1 570 ? 4.009 -4.520 -10.311 1.00 95.25 570 VAL A N 1
ATOM 4520 C CA . VAL A 1 570 ? 5.044 -3.632 -9.742 1.00 95.25 570 VAL A CA 1
ATOM 4521 C C . VAL A 1 570 ? 5.834 -2.936 -10.858 1.00 95.25 570 VAL A C 1
ATOM 4523 O O . VAL A 1 570 ? 6.045 -1.723 -10.817 1.00 95.25 570 VAL A O 1
ATOM 4526 N N . LEU A 1 571 ? 6.250 -3.676 -11.889 1.00 96.62 571 LEU A N 1
ATOM 4527 C CA . LEU A 1 571 ? 7.093 -3.140 -12.959 1.00 96.62 571 LEU A CA 1
ATOM 4528 C C . LEU A 1 571 ? 6.369 -2.101 -13.831 1.00 96.62 571 LEU A C 1
ATOM 4530 O O . LEU A 1 571 ? 7.009 -1.126 -14.213 1.00 96.62 571 LEU A O 1
ATOM 4534 N N . VAL A 1 572 ? 5.066 -2.229 -14.114 1.00 95.62 572 VAL A N 1
ATOM 4535 C CA . VAL A 1 572 ? 4.334 -1.206 -14.895 1.00 95.62 572 VAL A CA 1
ATOM 4536 C C . VAL A 1 572 ? 4.183 0.109 -14.121 1.00 95.62 572 VAL A C 1
ATOM 4538 O O . VAL A 1 572 ? 4.367 1.187 -14.690 1.00 95.62 572 VAL A O 1
ATOM 4541 N N . HIS A 1 573 ? 3.970 0.029 -12.803 1.00 94.62 573 HIS A N 1
ATOM 4542 C CA . HIS A 1 573 ? 3.953 1.184 -11.902 1.00 94.62 573 HIS A CA 1
ATOM 4543 C C . HIS A 1 573 ? 5.313 1.905 -11.861 1.00 94.62 573 HIS A C 1
ATOM 4545 O O . HIS A 1 573 ? 5.371 3.132 -11.961 1.00 94.62 573 HIS A O 1
ATOM 4551 N N . VAL A 1 574 ? 6.419 1.155 -11.779 1.00 96.56 574 VAL A N 1
ATOM 4552 C CA . VAL A 1 574 ? 7.782 1.719 -11.815 1.00 96.56 574 VAL A CA 1
ATOM 4553 C C . VAL A 1 574 ? 8.126 2.290 -13.198 1.00 96.56 574 VAL A C 1
ATOM 4555 O O . VAL A 1 574 ? 8.733 3.358 -13.280 1.00 96.56 574 VAL A O 1
ATOM 4558 N N . LEU A 1 575 ? 7.705 1.635 -14.286 1.00 95.88 575 LEU A N 1
ATOM 4559 C CA . LEU A 1 575 ? 7.943 2.091 -15.661 1.00 95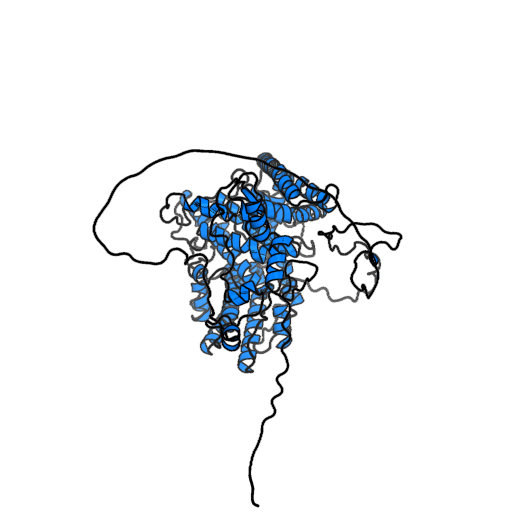.88 575 LEU A CA 1
ATOM 4560 C C . LEU A 1 575 ? 7.291 3.456 -15.924 1.00 95.88 575 LEU A C 1
ATOM 4562 O O . LEU A 1 575 ? 7.945 4.333 -16.489 1.00 95.88 575 LEU A O 1
ATOM 4566 N N . TYR A 1 576 ? 6.056 3.668 -15.450 1.00 94.25 576 TYR A N 1
ATOM 4567 C CA . TYR A 1 576 ? 5.395 4.978 -15.505 1.00 94.25 576 TYR A CA 1
ATOM 4568 C C . TYR A 1 576 ? 6.244 6.070 -14.842 1.00 94.25 576 TYR A C 1
ATOM 4570 O O . TYR A 1 576 ? 6.506 7.111 -15.446 1.00 94.25 576 TYR A O 1
ATOM 4578 N N . VAL A 1 577 ? 6.707 5.825 -13.611 1.00 93.19 577 VAL A N 1
ATOM 4579 C CA . VAL A 1 577 ? 7.478 6.811 -12.840 1.00 93.19 577 VAL A CA 1
ATOM 4580 C C . VAL A 1 577 ? 8.812 7.132 -13.514 1.00 93.19 577 VAL A C 1
ATOM 4582 O O . VAL A 1 577 ? 9.162 8.306 -13.604 1.00 93.19 577 VAL A O 1
ATOM 4585 N N . LEU A 1 578 ? 9.526 6.135 -14.046 1.00 92.50 578 LEU A N 1
ATOM 4586 C CA . LEU A 1 578 ? 10.793 6.351 -14.758 1.00 92.50 578 LEU A CA 1
ATOM 4587 C C . LEU A 1 578 ? 10.615 7.163 -16.049 1.00 92.50 578 LEU A C 1
ATOM 4589 O O . LEU A 1 578 ? 11.418 8.058 -16.322 1.00 92.50 578 LEU A O 1
ATOM 4593 N N . ILE A 1 579 ? 9.552 6.895 -16.814 1.00 91.69 579 ILE A N 1
ATOM 4594 C CA . ILE A 1 579 ? 9.191 7.680 -18.002 1.00 91.69 579 ILE A CA 1
ATOM 4595 C C . ILE A 1 579 ? 8.913 9.129 -17.587 1.00 91.69 579 ILE A C 1
ATOM 4597 O O . ILE A 1 579 ? 9.611 10.041 -18.032 1.00 91.69 579 ILE A O 1
ATOM 4601 N N . VAL A 1 580 ? 7.969 9.353 -16.666 1.00 89.44 580 VAL A N 1
ATOM 4602 C CA . VAL A 1 580 ? 7.590 10.704 -16.220 1.00 89.44 580 VAL A CA 1
ATOM 4603 C C . VAL A 1 580 ? 8.780 11.471 -15.636 1.00 89.44 580 VAL A C 1
ATOM 4605 O O . VAL A 1 580 ? 8.949 12.647 -15.956 1.00 89.44 580 VAL A O 1
ATOM 4608 N N . GLN A 1 581 ? 9.651 10.829 -14.851 1.00 87.75 581 GLN A N 1
ATOM 4609 C CA . GLN A 1 581 ? 10.872 11.451 -14.328 1.00 87.75 581 GLN A CA 1
ATOM 4610 C C . GLN A 1 581 ? 11.839 11.868 -15.443 1.00 87.75 581 GLN A C 1
ATOM 4612 O O . GLN A 1 581 ? 12.349 12.988 -15.409 1.00 87.75 581 GLN A O 1
ATOM 4617 N N . SER A 1 582 ? 12.066 11.017 -16.449 1.00 86.38 582 SER A N 1
ATOM 4618 C CA . SER A 1 582 ? 12.977 11.332 -17.555 1.00 86.38 582 SER A CA 1
ATOM 4619 C C . SER A 1 582 ? 12.478 12.490 -18.423 1.00 86.38 582 SER A C 1
ATOM 4621 O O . SER A 1 582 ? 13.285 13.321 -18.832 1.00 86.38 582 SER A O 1
ATOM 4623 N N . PHE A 1 583 ? 11.171 12.574 -18.686 1.00 84.94 583 PHE A N 1
ATOM 4624 C CA . PHE A 1 583 ? 10.569 13.687 -19.434 1.00 84.94 583 PHE A CA 1
ATOM 4625 C C . PHE A 1 583 ? 10.361 14.957 -18.584 1.00 84.94 583 PHE A C 1
ATOM 4627 O O . PHE A 1 583 ? 10.202 16.038 -19.140 1.00 84.94 583 PHE A O 1
ATOM 4634 N N . SER A 1 584 ? 10.400 14.856 -17.249 1.00 79.31 584 SER A N 1
ATOM 4635 C CA . SER A 1 584 ? 10.370 16.011 -16.330 1.00 79.31 584 SER A CA 1
ATOM 4636 C C . SER A 1 584 ? 11.751 16.634 -16.080 1.00 79.31 584 SER A C 1
ATOM 4638 O O . SER A 1 584 ? 11.862 17.624 -15.352 1.00 79.31 584 SER A O 1
ATOM 4640 N N . SER A 1 585 ? 12.816 16.052 -16.639 1.00 75.00 585 SER A N 1
ATOM 4641 C CA . SER A 1 585 ? 14.178 16.575 -16.523 1.00 75.00 585 SER A CA 1
ATOM 4642 C C . SER A 1 585 ? 14.362 17.853 -17.362 1.00 75.00 585 SER A C 1
ATOM 4644 O O . SER A 1 585 ? 13.628 18.099 -18.314 1.00 75.00 585 SER A O 1
ATOM 4646 N N . GLN A 1 586 ? 15.363 18.680 -17.035 1.00 68.44 586 GLN A N 1
ATOM 4647 C CA . GLN A 1 586 ? 15.687 19.878 -17.832 1.00 68.44 586 GLN A CA 1
ATOM 4648 C C . GLN A 1 586 ? 16.386 19.564 -19.168 1.00 68.44 586 GLN A C 1
ATOM 4650 O O . GLN A 1 586 ? 16.641 20.479 -19.947 1.00 68.44 586 GLN A O 1
ATOM 4655 N N . MET A 1 587 ? 16.717 18.297 -19.425 1.00 75.44 587 MET A N 1
ATOM 4656 C CA . MET A 1 587 ? 17.329 17.827 -20.665 1.00 75.44 587 MET A CA 1
ATOM 4657 C C . MET A 1 587 ? 16.354 16.916 -21.410 1.00 75.44 587 MET A C 1
ATOM 4659 O O . MET A 1 587 ? 15.717 16.051 -20.804 1.00 75.44 587 MET A O 1
ATOM 4663 N N . GLU A 1 588 ? 16.258 17.090 -22.725 1.00 78.56 588 GLU A N 1
ATOM 4664 C CA . GLU A 1 588 ? 15.437 16.225 -23.572 1.00 78.56 588 GLU A CA 1
ATOM 4665 C C . GLU A 1 588 ? 16.010 14.792 -23.595 1.00 78.56 588 GLU A C 1
ATOM 4667 O O . GLU A 1 588 ? 17.228 14.621 -23.734 1.00 78.56 588 GLU A O 1
ATOM 4672 N N . PRO A 1 589 ? 15.172 13.745 -23.455 1.00 85.69 589 PRO A N 1
ATOM 4673 C CA . PRO A 1 589 ? 15.612 12.361 -23.585 1.00 85.69 589 PRO A CA 1
ATOM 4674 C C . PRO A 1 589 ? 16.293 12.098 -24.932 1.00 85.69 589 PRO A C 1
ATOM 4676 O O . PRO A 1 589 ? 15.751 12.407 -25.993 1.00 85.69 589 PRO A O 1
ATOM 4679 N N . SER A 1 590 ? 17.473 11.475 -24.903 1.00 89.75 590 SER A N 1
ATOM 4680 C CA . SER A 1 590 ? 18.180 11.102 -26.130 1.00 89.75 590 SER A CA 1
ATOM 4681 C C . SER A 1 590 ? 17.396 10.058 -26.936 1.00 89.75 590 SER A C 1
ATOM 4683 O O . SER A 1 590 ? 16.632 9.267 -26.379 1.00 89.75 590 SER A O 1
ATOM 4685 N N . ALA A 1 591 ? 17.641 9.979 -28.247 1.00 89.25 591 ALA A N 1
ATOM 4686 C CA . ALA A 1 591 ? 17.012 8.969 -29.106 1.00 89.25 591 ALA A CA 1
ATOM 4687 C C . ALA A 1 591 ? 17.233 7.525 -28.599 1.00 89.25 591 ALA A C 1
ATOM 4689 O O . ALA A 1 591 ? 16.342 6.686 -28.711 1.00 89.25 591 ALA A O 1
ATOM 4690 N N . ALA A 1 592 ? 18.384 7.250 -27.971 1.00 90.75 592 ALA A N 1
ATOM 4691 C CA . ALA A 1 592 ? 18.664 5.969 -27.324 1.00 90.75 592 ALA A CA 1
ATOM 4692 C C . ALA A 1 592 ? 17.807 5.736 -26.062 1.00 90.75 592 ALA A C 1
ATOM 4694 O O . ALA A 1 592 ? 17.339 4.622 -25.845 1.00 90.75 592 ALA A O 1
ATOM 4695 N N . ALA A 1 593 ? 17.552 6.774 -25.257 1.00 90.25 593 ALA A N 1
ATOM 4696 C CA . ALA A 1 593 ? 16.657 6.683 -24.101 1.00 90.25 593 ALA A CA 1
ATOM 4697 C C . ALA A 1 593 ? 15.193 6.467 -24.526 1.00 90.25 593 ALA A C 1
ATOM 4699 O O . ALA A 1 593 ? 14.509 5.625 -23.948 1.00 90.25 593 ALA A O 1
ATOM 4700 N N . LEU A 1 594 ? 14.731 7.155 -25.578 1.00 91.56 594 LEU A N 1
ATOM 4701 C CA . LEU A 1 594 ? 13.397 6.949 -26.159 1.00 91.56 594 LEU A CA 1
ATOM 4702 C C . LEU A 1 594 ? 13.231 5.525 -26.717 1.00 91.56 594 LEU A C 1
ATOM 4704 O O . LEU A 1 594 ? 12.219 4.873 -26.456 1.00 91.56 594 LEU A O 1
ATOM 4708 N N . ALA A 1 595 ? 14.244 5.006 -27.419 1.00 91.94 595 ALA A N 1
ATOM 4709 C CA . ALA A 1 595 ? 14.258 3.624 -27.898 1.00 91.94 595 ALA A CA 1
ATOM 4710 C C . ALA A 1 595 ? 14.222 2.606 -26.741 1.00 91.94 595 ALA A C 1
ATOM 4712 O O . ALA A 1 595 ? 13.443 1.656 -26.793 1.00 91.94 595 ALA A O 1
ATOM 4713 N N . ALA A 1 596 ? 14.994 2.835 -25.673 1.00 93.50 596 ALA A N 1
ATOM 4714 C CA . ALA A 1 596 ? 15.000 1.994 -24.475 1.00 93.50 596 ALA A CA 1
ATOM 4715 C C . ALA A 1 596 ? 13.639 1.982 -23.751 1.00 93.50 596 ALA A C 1
ATOM 4717 O O . ALA A 1 596 ? 13.152 0.918 -23.370 1.00 93.50 596 ALA A O 1
ATOM 4718 N N . MET A 1 597 ? 12.977 3.139 -23.609 1.00 93.94 597 MET A N 1
ATOM 4719 C CA . MET A 1 597 ? 11.624 3.224 -23.036 1.00 93.94 597 MET A CA 1
ATOM 4720 C C . MET A 1 597 ? 10.603 2.453 -23.875 1.00 93.94 597 MET A C 1
ATOM 4722 O O . MET A 1 597 ? 9.848 1.649 -23.330 1.00 93.94 597 MET A O 1
ATOM 4726 N N . ARG A 1 598 ? 10.616 2.639 -25.203 1.00 93.62 598 ARG A N 1
ATOM 4727 C CA . ARG A 1 598 ? 9.759 1.898 -26.141 1.00 93.62 598 ARG A CA 1
ATOM 4728 C C . ARG A 1 598 ? 9.977 0.387 -26.027 1.00 93.62 598 ARG A C 1
ATOM 4730 O O . ARG A 1 598 ? 9.012 -0.355 -25.872 1.00 93.62 598 ARG A O 1
ATOM 4737 N N . GLN A 1 599 ? 11.236 -0.050 -26.010 1.00 92.19 599 GLN A N 1
ATOM 4738 C CA . GLN A 1 599 ? 11.613 -1.448 -25.798 1.00 92.19 599 GLN A CA 1
ATOM 4739 C C . GLN A 1 599 ? 11.057 -1.996 -24.474 1.00 92.19 599 GLN A C 1
ATOM 4741 O O . GLN A 1 599 ? 10.469 -3.076 -24.467 1.00 92.19 599 GLN A O 1
ATOM 4746 N N . GLY A 1 600 ? 11.169 -1.242 -23.375 1.00 93.75 600 GLY A N 1
ATOM 4747 C CA . GLY A 1 600 ? 10.612 -1.626 -22.075 1.00 93.75 600 GLY A CA 1
ATOM 4748 C C . GLY A 1 600 ? 9.087 -1.782 -22.085 1.00 93.75 600 GLY A C 1
ATOM 4749 O O . GLY A 1 600 ? 8.573 -2.750 -21.527 1.00 93.75 600 GLY A O 1
ATOM 4750 N N . ILE A 1 601 ? 8.369 -0.881 -22.764 1.00 93.81 601 ILE A N 1
ATOM 4751 C CA . ILE A 1 601 ? 6.909 -0.951 -22.944 1.00 93.81 601 ILE A CA 1
ATOM 4752 C C . ILE A 1 601 ? 6.525 -2.199 -23.753 1.00 93.81 601 ILE A C 1
ATOM 4754 O O . ILE A 1 601 ? 5.663 -2.971 -23.326 1.00 93.81 601 ILE A O 1
ATOM 4758 N N . ASP A 1 602 ? 7.175 -2.442 -24.891 1.00 91.19 602 ASP A N 1
ATOM 4759 C CA . ASP A 1 602 ? 6.844 -3.574 -25.765 1.00 91.19 602 ASP A CA 1
ATOM 4760 C C . ASP A 1 602 ? 7.263 -4.931 -25.157 1.00 91.19 602 ASP A C 1
ATOM 4762 O O . ASP A 1 602 ? 6.591 -5.944 -25.366 1.00 91.19 602 ASP A O 1
ATOM 4766 N N . PHE A 1 603 ? 8.340 -4.979 -24.365 1.00 91.00 603 PHE A N 1
ATOM 4767 C CA . PHE A 1 603 ? 8.736 -6.176 -23.613 1.00 91.00 603 PHE A CA 1
ATOM 4768 C C . PHE A 1 603 ? 7.827 -6.454 -22.420 1.00 91.00 603 PHE A C 1
ATOM 4770 O O . PHE A 1 603 ? 7.550 -7.624 -22.158 1.00 91.00 603 PHE A O 1
ATOM 4777 N N . TRP A 1 604 ? 7.319 -5.422 -21.737 1.00 94.31 604 TRP A N 1
ATOM 4778 C CA . TRP A 1 604 ? 6.343 -5.618 -20.666 1.00 94.31 604 TRP A CA 1
ATOM 4779 C C . TRP A 1 604 ? 5.115 -6.376 -21.187 1.00 94.31 604 TRP A C 1
ATOM 4781 O O . TRP A 1 604 ? 4.729 -7.380 -20.595 1.00 94.31 604 TRP A O 1
ATOM 4791 N N . MET A 1 605 ? 4.576 -5.985 -22.350 1.00 92.88 605 MET A N 1
ATOM 4792 C CA . MET A 1 605 ? 3.429 -6.666 -22.970 1.00 92.88 605 MET A CA 1
ATOM 4793 C C . MET A 1 605 ? 3.748 -8.113 -23.389 1.00 92.88 605 MET A C 1
ATOM 4795 O O . MET A 1 605 ? 2.933 -9.012 -23.194 1.00 92.88 605 MET A O 1
ATOM 4799 N N . LYS A 1 606 ? 4.956 -8.386 -23.903 1.00 91.38 606 LYS A N 1
ATOM 4800 C CA . LYS A 1 606 ? 5.383 -9.764 -24.226 1.00 91.38 606 LYS A CA 1
ATOM 4801 C C . LYS A 1 606 ? 5.445 -10.651 -22.982 1.00 91.38 606 LYS A C 1
ATOM 4803 O O . LYS A 1 606 ? 4.932 -11.768 -23.005 1.00 91.38 606 LYS A O 1
ATOM 4808 N N . SER A 1 607 ? 6.023 -10.146 -21.893 1.00 92.62 607 SER A N 1
ATOM 4809 C CA . SER A 1 607 ? 6.077 -10.862 -20.613 1.00 92.62 607 SER A CA 1
ATOM 4810 C C . SER A 1 607 ? 4.696 -11.003 -19.964 1.00 92.62 607 SER A C 1
ATOM 4812 O O . SER A 1 607 ? 4.408 -12.046 -19.386 1.00 92.62 607 SER A O 1
ATOM 4814 N N . TRP A 1 608 ? 3.814 -10.011 -20.112 1.00 93.19 608 TRP A N 1
ATOM 4815 C CA . TRP A 1 608 ? 2.418 -10.075 -19.672 1.00 93.19 608 TRP A CA 1
ATOM 4816 C C . TRP A 1 608 ? 1.627 -11.163 -20.386 1.00 93.19 608 TRP A C 1
ATOM 4818 O O . TRP A 1 608 ? 1.007 -11.986 -19.720 1.00 93.19 608 TRP A O 1
ATOM 4828 N N . ASN A 1 609 ? 1.718 -11.250 -21.712 1.00 91.62 609 ASN A N 1
ATOM 4829 C CA . ASN A 1 609 ? 1.049 -12.309 -22.467 1.00 91.62 609 ASN A CA 1
ATOM 4830 C C . ASN A 1 609 ? 1.607 -13.698 -22.104 1.00 91.62 609 ASN A C 1
ATOM 4832 O O . ASN A 1 609 ? 0.839 -14.636 -21.891 1.00 91.62 609 ASN A O 1
ATOM 4836 N N . ALA A 1 610 ? 2.928 -13.826 -21.931 1.00 91.06 610 ALA A N 1
ATOM 4837 C CA . ALA A 1 610 ? 3.547 -15.062 -21.448 1.00 91.06 610 ALA A CA 1
ATOM 4838 C C . ALA A 1 610 ? 3.074 -15.455 -20.031 1.00 91.06 610 ALA A C 1
ATOM 4840 O O . ALA A 1 610 ? 2.829 -16.633 -19.773 1.00 91.06 610 ALA A O 1
ATOM 4841 N N . ALA A 1 611 ? 2.890 -14.483 -19.130 1.00 91.00 611 ALA A N 1
ATOM 4842 C CA . ALA A 1 611 ? 2.379 -14.716 -17.782 1.00 91.00 611 ALA A CA 1
ATOM 4843 C C . ALA A 1 611 ? 0.877 -15.051 -17.767 1.00 91.00 611 ALA A C 1
ATOM 4845 O O . ALA A 1 611 ? 0.474 -16.002 -17.097 1.00 91.00 611 ALA A O 1
ATOM 4846 N N . ARG A 1 612 ? 0.052 -14.318 -18.532 1.00 87.81 612 ARG A N 1
ATOM 4847 C CA . ARG A 1 612 ? -1.402 -14.523 -18.654 1.00 87.81 612 ARG A CA 1
ATOM 4848 C C . ARG A 1 612 ? -1.736 -15.930 -19.135 1.00 87.81 612 ARG A C 1
ATOM 4850 O O . ARG A 1 612 ? -2.656 -16.543 -18.594 1.00 87.81 612 ARG A O 1
ATOM 4857 N N . ASN A 1 613 ? -0.972 -16.444 -20.098 1.00 89.56 613 ASN A N 1
ATOM 4858 C CA . ASN A 1 613 ? -1.189 -17.753 -20.719 1.00 89.56 613 ASN A CA 1
ATOM 4859 C C . ASN A 1 613 ? -0.930 -18.951 -19.783 1.00 89.56 613 ASN A C 1
ATOM 4861 O O . ASN A 1 613 ? -1.211 -20.083 -20.166 1.00 89.56 613 ASN A O 1
ATOM 4865 N N . ARG A 1 614 ? -0.420 -18.730 -18.561 1.00 89.00 614 ARG A N 1
ATOM 4866 C CA . ARG A 1 614 ? -0.241 -19.783 -17.542 1.00 89.00 614 ARG A CA 1
ATOM 4867 C C . ARG A 1 614 ? -1.446 -19.982 -16.614 1.00 89.00 614 ARG A C 1
ATOM 4869 O O . ARG A 1 614 ? -1.410 -20.893 -15.796 1.00 89.00 614 ARG A O 1
ATOM 4876 N N . TYR A 1 615 ? -2.485 -19.152 -16.722 1.00 87.19 615 TYR A N 1
ATOM 4877 C CA . TYR A 1 615 ? -3.677 -19.207 -15.868 1.00 87.19 615 TYR A CA 1
ATOM 4878 C C . TYR A 1 615 ? -4.912 -19.644 -16.660 1.00 87.19 615 TYR A C 1
ATOM 4880 O O . TYR A 1 615 ? -5.216 -19.045 -17.699 1.00 87.19 615 TYR A O 1
ATOM 4888 N N . SER A 1 616 ? -5.684 -20.604 -16.137 1.00 89.31 616 SER A N 1
ATOM 4889 C CA . SER A 1 616 ? -7.046 -20.836 -16.637 1.00 89.31 616 SER A CA 1
ATOM 4890 C C . SER A 1 616 ? -7.942 -19.625 -16.344 1.00 89.31 616 SER A C 1
ATOM 4892 O O . SER A 1 616 ? -7.574 -18.726 -15.583 1.00 89.31 616 SER A O 1
ATOM 4894 N N . GLU A 1 617 ? -9.142 -19.572 -16.924 1.00 82.25 617 GLU A N 1
ATOM 4895 C CA . GLU A 1 617 ? -10.100 -18.506 -16.601 1.00 82.25 617 GLU A CA 1
ATOM 4896 C C . GLU A 1 617 ? -10.524 -18.503 -15.128 1.00 82.25 617 GLU A C 1
ATOM 4898 O O . GLU A 1 617 ? -10.761 -17.435 -14.563 1.00 82.25 617 GLU A O 1
ATOM 4903 N N . ASN A 1 618 ? -10.587 -19.676 -14.494 1.00 82.19 618 ASN A N 1
ATOM 4904 C CA . ASN A 1 618 ? -10.951 -19.790 -13.086 1.00 82.19 618 ASN A CA 1
ATOM 4905 C C . ASN A 1 618 ? -9.819 -19.273 -12.189 1.00 82.19 618 ASN A C 1
ATOM 4907 O O . ASN A 1 618 ? -10.074 -18.431 -11.331 1.00 82.19 618 ASN A O 1
ATOM 4911 N N . ASP A 1 619 ? -8.568 -19.669 -12.451 1.00 83.19 619 ASP A N 1
ATOM 4912 C CA . ASP A 1 619 ? -7.404 -19.156 -11.708 1.00 83.19 619 ASP A CA 1
ATOM 4913 C C . ASP A 1 619 ? -7.247 -17.637 -11.905 1.00 83.19 619 ASP A C 1
ATOM 4915 O O . ASP A 1 619 ? -6.944 -16.894 -10.971 1.00 83.19 619 ASP A O 1
ATOM 4919 N N . TRP A 1 620 ? -7.514 -17.141 -13.119 1.00 82.69 620 TRP A N 1
ATOM 4920 C CA . TRP A 1 620 ? -7.476 -15.710 -13.423 1.00 82.69 620 TRP A CA 1
ATOM 4921 C C . TRP A 1 620 ? -8.495 -14.906 -12.602 1.00 82.69 620 TRP A C 1
ATOM 4923 O O . TRP A 1 620 ? -8.201 -13.797 -12.149 1.00 82.69 620 TRP A O 1
ATOM 4933 N N . LYS A 1 621 ? -9.684 -15.471 -12.351 1.00 77.88 621 LYS A N 1
ATOM 4934 C CA . LYS A 1 621 ? -10.721 -14.848 -11.510 1.00 77.88 621 LYS A CA 1
ATOM 4935 C C . LYS A 1 621 ? -10.319 -14.779 -10.028 1.00 77.88 621 LYS A C 1
ATOM 4937 O O . LYS A 1 621 ? -10.795 -13.872 -9.340 1.00 77.88 621 LYS A O 1
ATOM 4942 N N . THR A 1 622 ? -9.422 -15.650 -9.541 1.00 78.19 622 THR A N 1
ATOM 4943 C CA . THR A 1 622 ? -8.936 -15.606 -8.144 1.00 78.19 622 THR A CA 1
ATOM 4944 C C . THR A 1 622 ? -7.886 -14.525 -7.876 1.00 78.19 622 THR A C 1
ATOM 4946 O O . THR A 1 622 ? -7.699 -14.157 -6.718 1.00 78.19 622 THR A O 1
ATOM 4949 N N . LEU A 1 623 ? -7.221 -14.004 -8.914 1.00 79.56 623 LEU A N 1
ATOM 4950 C CA . LEU A 1 623 ? -6.185 -12.969 -8.789 1.00 79.56 623 LEU A CA 1
ATOM 4951 C C . LEU A 1 623 ? -6.721 -11.632 -8.232 1.00 79.56 623 LEU A C 1
ATOM 4953 O O . LEU A 1 623 ? -7.914 -11.319 -8.330 1.00 79.56 623 LEU A O 1
ATOM 4957 N N . GLY A 1 624 ? -5.811 -10.849 -7.650 1.00 80.94 624 GLY A N 1
ATOM 4958 C CA . GLY A 1 624 ? -6.039 -9.531 -7.059 1.00 80.94 624 GLY A CA 1
ATOM 4959 C C . GLY A 1 624 ? -5.966 -8.377 -8.067 1.00 80.94 624 GLY A C 1
ATOM 4960 O O . GLY A 1 624 ? -6.518 -8.447 -9.165 1.00 80.94 624 GLY A O 1
ATOM 4961 N N . LEU A 1 625 ? -5.304 -7.275 -7.688 1.00 79.25 625 LEU A N 1
ATOM 4962 C CA . LEU A 1 625 ? -5.116 -6.092 -8.550 1.00 79.25 625 LEU A CA 1
ATOM 4963 C C . LEU A 1 625 ? -4.175 -6.367 -9.725 1.00 79.25 625 LEU A C 1
ATOM 4965 O O . LEU A 1 625 ? -4.285 -5.738 -10.774 1.00 79.25 625 LEU A O 1
ATOM 4969 N N . GLU A 1 626 ? -3.272 -7.329 -9.581 1.00 83.69 626 GLU A N 1
ATOM 4970 C CA . GLU A 1 626 ? -2.280 -7.687 -10.584 1.00 83.69 626 GLU A CA 1
ATOM 4971 C C . GLU A 1 626 ? -2.900 -8.161 -11.905 1.00 83.69 626 GLU A C 1
ATOM 4973 O O . GLU A 1 626 ? -2.273 -8.008 -12.951 1.00 83.69 626 GLU A O 1
ATOM 4978 N N . ARG A 1 627 ? -4.163 -8.620 -11.891 1.00 82.38 627 ARG A N 1
ATOM 4979 C CA . ARG A 1 627 ? -4.950 -8.959 -13.093 1.00 82.38 627 ARG A CA 1
ATOM 4980 C C . ARG A 1 627 ? -5.303 -7.759 -13.987 1.00 82.38 627 ARG A C 1
ATOM 4982 O O . ARG A 1 627 ? -5.805 -7.968 -15.083 1.00 82.38 627 ARG A O 1
ATOM 4989 N N . THR A 1 628 ? -5.066 -6.533 -13.514 1.00 78.38 628 THR A N 1
ATOM 4990 C CA . THR A 1 628 ? -5.452 -5.257 -14.160 1.00 78.38 628 THR A CA 1
ATOM 4991 C C . THR A 1 628 ? -4.271 -4.509 -14.790 1.00 78.38 628 THR A C 1
ATOM 4993 O O . THR A 1 628 ? -4.404 -3.380 -15.268 1.00 78.38 628 THR A O 1
ATOM 4996 N N . SER A 1 629 ? -3.079 -5.115 -14.755 1.00 86.06 629 SER A N 1
ATOM 4997 C CA . SER A 1 629 ? -1.825 -4.462 -15.151 1.00 86.06 629 SER A CA 1
ATOM 4998 C C . SER A 1 629 ? -1.788 -4.047 -16.630 1.00 86.06 629 SER A C 1
ATOM 5000 O O . SER A 1 629 ? -1.048 -3.135 -16.996 1.00 86.06 629 SER A O 1
ATOM 5002 N N . ASP A 1 630 ? -2.614 -4.673 -17.471 1.00 82.75 630 ASP A N 1
ATOM 5003 C CA . ASP A 1 630 ? -2.865 -4.293 -18.863 1.00 82.75 630 ASP A CA 1
ATOM 5004 C C . ASP A 1 630 ? -3.373 -2.846 -18.990 1.00 82.75 630 ASP A C 1
ATOM 5006 O O . ASP A 1 630 ? -2.909 -2.107 -19.859 1.00 82.75 630 ASP A O 1
ATOM 5010 N N . ARG A 1 631 ? -4.251 -2.395 -18.084 1.00 82.88 631 ARG A N 1
ATOM 5011 C CA . ARG A 1 631 ? -4.803 -1.026 -18.080 1.00 82.88 631 ARG A CA 1
ATOM 5012 C C . ARG A 1 631 ? -3.746 0.017 -17.751 1.00 82.88 631 ARG A C 1
ATOM 5014 O O . ARG A 1 631 ? -3.647 1.046 -18.424 1.00 82.88 631 ARG A O 1
ATOM 5021 N N . TYR A 1 632 ? -2.887 -0.296 -16.784 1.00 86.62 632 TYR A N 1
ATOM 5022 C CA . TYR A 1 632 ? -1.710 0.508 -16.472 1.00 86.62 632 TYR A CA 1
ATOM 5023 C C . TYR A 1 632 ? -0.732 0.560 -17.657 1.00 86.62 632 TYR A C 1
ATOM 5025 O O . TYR A 1 632 ? -0.181 1.623 -17.940 1.00 86.62 632 TYR A O 1
ATOM 5033 N N . TRP A 1 633 ? -0.553 -0.537 -18.403 1.00 91.25 633 TRP A N 1
ATOM 5034 C CA . TRP A 1 633 ? 0.291 -0.548 -19.602 1.00 91.25 633 TRP A CA 1
ATOM 5035 C C . TRP A 1 633 ? -0.291 0.291 -20.745 1.00 91.25 633 TRP A C 1
ATOM 5037 O O . TRP A 1 633 ? 0.449 1.057 -21.365 1.00 91.25 633 TRP A O 1
ATOM 5047 N N . VAL A 1 634 ? -1.604 0.208 -20.996 1.00 86.69 634 VAL A N 1
ATOM 5048 C CA . VAL A 1 634 ? -2.297 1.050 -21.989 1.00 86.69 634 VAL A CA 1
ATOM 5049 C C . VAL A 1 634 ? -2.069 2.530 -21.671 1.00 86.69 634 VAL A C 1
ATOM 5051 O O . VAL A 1 634 ? -1.691 3.301 -22.557 1.00 86.69 634 VAL A O 1
ATOM 5054 N N . LEU A 1 635 ? -2.202 2.917 -20.397 1.00 86.75 635 LEU A N 1
ATOM 5055 C CA . LEU A 1 635 ? -1.936 4.280 -19.941 1.00 86.75 635 LEU A CA 1
ATOM 5056 C C . LEU A 1 635 ? -0.462 4.685 -20.117 1.00 86.75 635 LEU A C 1
ATOM 5058 O O . LEU A 1 635 ? -0.186 5.754 -20.661 1.00 86.75 635 LEU A O 1
ATOM 5062 N N . VAL A 1 636 ? 0.486 3.834 -19.708 1.00 91.62 636 VAL A N 1
ATOM 5063 C CA . VAL A 1 636 ? 1.933 4.065 -19.881 1.00 91.62 636 VAL A CA 1
ATOM 5064 C C . VAL A 1 636 ? 2.290 4.272 -21.355 1.00 91.62 636 VAL A C 1
ATOM 5066 O O . VAL A 1 636 ? 2.986 5.234 -21.687 1.00 91.62 636 VAL A O 1
ATOM 5069 N N . LYS A 1 637 ? 1.787 3.412 -22.251 1.00 90.69 637 LYS A N 1
ATOM 5070 C CA . LYS A 1 637 ? 2.027 3.507 -23.697 1.00 90.69 637 LYS A CA 1
ATOM 5071 C C . LYS A 1 637 ? 1.422 4.785 -24.281 1.00 90.69 637 LYS A C 1
ATOM 5073 O O . LYS A 1 637 ? 2.098 5.464 -25.051 1.00 90.69 637 LYS A O 1
ATOM 5078 N N . ALA A 1 638 ? 0.203 5.157 -23.887 1.00 88.25 638 ALA A N 1
ATOM 5079 C CA . ALA A 1 638 ? -0.434 6.395 -24.334 1.00 88.25 638 ALA A CA 1
ATOM 5080 C C . ALA A 1 638 ? 0.339 7.647 -23.881 1.00 88.25 638 ALA A C 1
ATOM 5082 O O . ALA A 1 638 ? 0.630 8.520 -24.697 1.00 88.25 638 ALA A O 1
ATOM 5083 N N . VAL A 1 639 ? 0.739 7.721 -22.606 1.00 89.38 639 VAL A N 1
ATOM 5084 C CA . VAL A 1 639 ? 1.523 8.850 -22.078 1.00 89.38 639 VAL A CA 1
ATOM 5085 C C . VAL A 1 639 ? 2.888 8.941 -22.764 1.00 89.38 639 VAL A C 1
ATOM 5087 O O . VAL A 1 639 ? 3.265 10.025 -23.205 1.00 89.38 639 VAL A O 1
ATOM 5090 N N . PHE A 1 640 ? 3.591 7.819 -22.947 1.00 92.06 640 PHE A N 1
ATOM 5091 C CA . PHE A 1 640 ? 4.868 7.787 -23.665 1.00 92.06 640 PHE A CA 1
ATOM 5092 C C . PHE A 1 640 ? 4.743 8.266 -25.120 1.00 92.06 640 PHE A C 1
ATOM 5094 O O . PHE A 1 640 ? 5.513 9.123 -25.548 1.00 92.06 640 PHE A O 1
ATOM 5101 N N . LEU A 1 641 ? 3.758 7.768 -25.879 1.00 89.69 641 LEU A N 1
ATOM 5102 C CA . LEU A 1 641 ? 3.545 8.184 -27.272 1.00 89.69 641 LEU A CA 1
ATOM 5103 C C . LEU A 1 641 ? 3.172 9.670 -27.381 1.00 89.69 641 LEU A C 1
ATOM 5105 O O . LEU A 1 641 ? 3.633 10.351 -28.294 1.00 89.69 641 LEU A O 1
ATOM 5109 N N . ALA A 1 642 ? 2.394 10.194 -26.432 1.00 88.38 642 ALA A N 1
ATOM 5110 C CA . ALA A 1 642 ? 2.054 11.611 -26.356 1.00 88.38 642 ALA A CA 1
ATOM 5111 C C . ALA A 1 642 ? 3.276 12.498 -26.036 1.00 88.38 642 ALA A C 1
ATOM 5113 O O . ALA A 1 642 ? 3.429 13.564 -26.632 1.00 88.38 642 ALA A O 1
ATOM 5114 N N . MET A 1 643 ? 4.172 12.049 -25.150 1.00 89.00 643 MET A N 1
ATOM 5115 C CA . MET A 1 643 ? 5.438 12.734 -24.851 1.00 89.00 643 MET A CA 1
ATOM 5116 C C . MET A 1 643 ? 6.439 12.668 -26.019 1.00 89.00 643 MET A C 1
ATOM 5118 O O . MET A 1 643 ? 7.127 13.646 -26.300 1.00 89.00 643 MET A O 1
ATOM 5122 N N . GLU A 1 644 ? 6.505 11.545 -26.737 1.00 88.06 644 GLU A N 1
ATOM 5123 C CA . GLU A 1 644 ? 7.362 11.399 -27.920 1.00 88.06 644 GLU A CA 1
ATOM 5124 C C . GLU A 1 644 ? 6.842 12.229 -29.114 1.00 88.06 644 GLU A C 1
ATOM 5126 O O . GLU A 1 644 ? 7.645 12.817 -29.842 1.00 88.06 644 GLU A O 1
ATOM 5131 N N . LYS A 1 645 ? 5.512 12.332 -29.289 1.00 86.81 645 LYS A N 1
ATOM 5132 C CA . LYS A 1 645 ? 4.860 13.247 -30.248 1.00 86.81 645 LYS A CA 1
ATOM 5133 C C . LYS A 1 645 ? 5.247 14.700 -29.952 1.00 86.81 645 LYS A C 1
ATOM 5135 O O . LYS A 1 645 ? 5.689 15.397 -30.855 1.00 86.81 645 LYS A O 1
ATOM 5140 N N . ASP A 1 646 ? 5.188 15.129 -28.690 1.00 86.75 646 ASP A N 1
ATOM 5141 C CA . ASP A 1 646 ? 5.616 16.479 -28.293 1.00 86.75 646 ASP A CA 1
ATOM 5142 C C . ASP A 1 646 ? 7.069 16.796 -28.681 1.00 86.75 646 ASP A C 1
ATOM 5144 O O . ASP A 1 646 ? 7.297 17.842 -29.283 1.00 86.75 646 ASP A O 1
ATOM 5148 N N . ILE A 1 647 ? 8.033 15.904 -28.406 1.00 85.88 647 ILE A N 1
ATOM 5149 C CA . ILE A 1 647 ? 9.442 16.123 -28.796 1.00 85.88 647 ILE A CA 1
ATOM 5150 C C . ILE A 1 647 ? 9.577 16.259 -30.318 1.00 85.88 647 ILE A C 1
ATOM 5152 O O . ILE A 1 647 ? 10.249 17.171 -30.796 1.00 85.88 647 ILE A O 1
ATOM 5156 N N . LYS A 1 648 ? 8.911 15.392 -31.092 1.00 85.62 648 LYS A N 1
ATOM 5157 C CA . LYS A 1 648 ? 8.927 15.446 -32.566 1.00 85.62 648 LYS A CA 1
ATOM 5158 C C . LYS A 1 648 ? 8.327 16.743 -33.114 1.00 85.62 648 LYS A C 1
ATOM 5160 O O . LYS A 1 648 ? 8.816 17.257 -34.115 1.00 85.62 648 LYS A O 1
ATOM 5165 N N . ASP A 1 649 ? 7.314 17.280 -32.440 1.00 86.56 649 ASP A N 1
ATOM 5166 C CA . ASP A 1 649 ? 6.655 18.541 -32.789 1.00 86.56 649 ASP A CA 1
ATOM 5167 C C . ASP A 1 649 ? 7.399 19.791 -32.261 1.00 86.56 649 ASP A C 1
ATOM 5169 O O . ASP A 1 649 ? 6.927 20.912 -32.457 1.00 86.56 649 ASP A O 1
ATOM 5173 N N . GLY A 1 650 ? 8.507 19.633 -31.521 1.00 82.06 650 GLY A N 1
ATOM 5174 C CA . GLY A 1 650 ? 9.184 20.734 -30.819 1.00 82.06 650 GLY A CA 1
ATOM 5175 C C . GLY A 1 650 ? 8.347 21.370 -29.696 1.00 82.06 650 GLY A C 1
ATOM 5176 O O . GLY A 1 650 ? 8.580 22.516 -29.304 1.00 82.06 650 GLY A O 1
ATOM 5177 N N . ARG A 1 651 ? 7.334 20.657 -29.189 1.00 82.31 651 ARG A N 1
ATOM 5178 C CA . ARG A 1 651 ? 6.426 21.119 -28.133 1.00 82.31 651 ARG A CA 1
ATOM 5179 C C . ARG A 1 651 ? 7.003 20.787 -26.758 1.00 82.31 651 ARG A C 1
ATOM 5181 O O . ARG A 1 651 ? 7.542 19.711 -26.521 1.00 82.31 651 ARG A O 1
ATOM 5188 N N . ARG A 1 652 ? 6.862 21.719 -25.811 1.00 73.94 652 ARG A N 1
ATOM 5189 C CA . ARG A 1 652 ? 7.390 21.555 -24.450 1.00 73.94 652 ARG A CA 1
ATOM 5190 C C . ARG A 1 652 ? 6.657 20.428 -23.717 1.00 73.94 652 ARG A C 1
ATOM 5192 O O . ARG A 1 652 ? 5.509 20.613 -23.308 1.00 73.94 652 ARG A O 1
ATOM 5199 N N . VAL A 1 653 ? 7.350 19.315 -23.481 1.00 74.56 653 VAL A N 1
ATOM 5200 C CA . VAL A 1 653 ? 6.813 18.180 -22.722 1.00 74.56 653 VAL A CA 1
ATOM 5201 C C . VAL A 1 653 ? 6.505 18.614 -21.287 1.00 74.56 653 VAL A C 1
ATOM 5203 O O . VAL A 1 653 ? 7.396 18.954 -20.510 1.00 74.56 653 VAL A O 1
ATOM 5206 N N . LEU A 1 654 ? 5.218 18.633 -20.946 1.00 67.94 654 LEU A N 1
ATOM 5207 C CA . LEU A 1 654 ? 4.712 18.931 -19.609 1.00 67.94 654 LEU A CA 1
ATOM 5208 C C . LEU A 1 654 ? 3.432 18.133 -19.357 1.00 67.94 654 LEU A C 1
ATOM 5210 O O . LEU A 1 654 ? 2.383 18.440 -19.929 1.00 67.94 654 LEU A O 1
ATOM 5214 N N . LEU A 1 655 ? 3.506 17.183 -18.423 1.00 71.19 655 LEU A N 1
ATOM 5215 C CA . LEU A 1 655 ? 2.383 16.940 -17.518 1.00 71.19 655 LEU A CA 1
ATOM 5216 C C . LEU A 1 655 ? 2.203 18.196 -16.642 1.00 71.19 655 LEU A C 1
ATOM 5218 O O . LEU A 1 655 ? 3.160 18.938 -16.402 1.00 71.19 655 LEU A O 1
ATOM 5222 N N . GLY A 1 656 ? 0.973 18.482 -16.212 1.00 63.75 656 GLY A N 1
ATOM 5223 C CA . GLY A 1 656 ? 0.674 19.703 -15.456 1.00 63.75 656 GLY A CA 1
ATOM 5224 C C . GLY A 1 656 ? 1.487 19.808 -14.158 1.00 63.75 656 GLY A C 1
ATOM 5225 O O . GLY A 1 656 ? 1.792 18.805 -13.526 1.00 63.75 656 GLY A O 1
ATOM 5226 N N . THR A 1 657 ? 1.821 21.019 -13.707 1.00 63.41 657 THR A N 1
ATOM 5227 C CA . THR A 1 657 ? 2.591 21.224 -12.457 1.00 63.41 657 THR A CA 1
ATOM 5228 C C . THR A 1 657 ? 1.725 21.255 -11.190 1.00 63.41 657 THR A C 1
ATOM 5230 O O . THR A 1 657 ? 2.233 21.459 -10.086 1.00 63.41 657 THR A O 1
ATOM 5233 N N . ARG A 1 658 ? 0.405 21.080 -11.329 1.00 69.75 658 ARG A N 1
ATOM 5234 C CA . ARG A 1 658 ? -0.569 21.063 -10.233 1.00 69.75 658 ARG A CA 1
ATOM 5235 C C . ARG A 1 658 ? -0.868 19.618 -9.834 1.00 69.75 658 ARG A C 1
ATOM 5237 O O . ARG A 1 658 ? -1.232 18.819 -10.685 1.00 69.75 658 ARG A O 1
ATOM 5244 N N . SER A 1 659 ? -0.758 19.311 -8.540 1.00 73.75 659 SER A N 1
ATOM 5245 C CA . SER A 1 659 ? -1.207 18.023 -7.999 1.00 73.75 659 SER A CA 1
ATOM 5246 C C . SER A 1 659 ? -2.731 17.894 -8.081 1.00 73.75 659 SER A C 1
ATOM 5248 O O . SER A 1 659 ? -3.464 18.843 -7.781 1.00 73.75 659 SER A O 1
ATOM 5250 N N . ASP A 1 660 ? -3.176 16.692 -8.428 1.00 70.31 660 ASP A N 1
ATOM 5251 C CA . ASP A 1 660 ? -4.570 16.284 -8.567 1.00 70.31 660 ASP A CA 1
ATOM 5252 C C . ASP A 1 660 ? -5.115 15.892 -7.186 1.00 70.31 660 ASP A C 1
ATOM 5254 O O . ASP A 1 660 ? -4.988 14.763 -6.693 1.00 70.31 660 ASP A O 1
ATOM 5258 N N . ILE A 1 661 ? -5.628 16.909 -6.492 1.00 62.06 661 ILE A N 1
ATOM 5259 C CA . ILE A 1 661 ? -6.068 16.812 -5.096 1.00 62.06 661 ILE A CA 1
ATOM 5260 C C . ILE A 1 661 ? -7.499 16.265 -5.013 1.00 62.06 661 ILE A C 1
ATOM 5262 O O . ILE A 1 661 ? -7.759 15.404 -4.171 1.00 62.06 661 ILE A O 1
ATOM 5266 N N . ASP A 1 662 ? -8.387 16.744 -5.886 1.00 62.16 662 ASP A N 1
ATOM 5267 C CA . ASP A 1 662 ? -9.841 16.618 -5.724 1.00 62.16 662 ASP A CA 1
ATOM 5268 C C . ASP A 1 662 ? -10.520 15.827 -6.878 1.00 62.16 662 ASP A C 1
ATOM 5270 O O . ASP A 1 662 ? -11.469 15.090 -6.617 1.00 62.16 662 ASP A O 1
ATOM 5274 N N . ASP A 1 663 ? -9.990 15.886 -8.112 1.00 69.69 663 ASP A N 1
ATOM 5275 C CA . ASP A 1 663 ? -10.304 14.976 -9.239 1.00 69.69 663 ASP A CA 1
ATOM 5276 C C . ASP A 1 663 ? -9.043 14.169 -9.590 1.00 69.69 663 ASP A C 1
ATOM 5278 O O . ASP A 1 663 ? -7.955 14.739 -9.684 1.00 69.69 663 ASP A O 1
ATOM 5282 N N . SER A 1 664 ? -9.168 12.847 -9.733 1.00 76.25 664 SER A N 1
ATOM 5283 C CA . SER A 1 664 ? -8.028 11.945 -9.955 1.00 76.25 664 SER A CA 1
ATOM 5284 C C . SER A 1 664 ? -7.830 11.655 -11.442 1.00 76.25 664 SER A C 1
ATOM 5286 O O . SER A 1 664 ? -8.752 11.261 -12.153 1.00 76.25 664 SER A O 1
ATOM 5288 N N . GLY A 1 665 ? -6.599 11.841 -11.915 1.00 77.88 665 GLY A N 1
ATOM 5289 C CA . GLY A 1 665 ? -6.222 11.690 -13.317 1.00 77.88 665 GLY A CA 1
ATOM 5290 C C . GLY A 1 665 ? -6.651 12.859 -14.211 1.00 77.88 665 GLY A C 1
ATOM 5291 O O . GLY A 1 665 ? -6.490 12.770 -15.425 1.00 77.88 665 GLY A O 1
ATOM 5292 N N . SER A 1 666 ? -7.155 13.964 -13.654 1.00 81.25 666 SER A N 1
ATOM 5293 C CA . SER A 1 666 ? -7.526 15.175 -14.400 1.00 81.25 666 SER A CA 1
ATOM 5294 C C . SER A 1 666 ? -6.365 15.729 -15.243 1.00 81.25 666 SER A C 1
ATOM 5296 O O . SER A 1 666 ? -6.551 16.029 -16.422 1.00 81.25 666 SER A O 1
ATOM 5298 N N . HIS A 1 667 ? -5.139 15.737 -14.704 1.00 85.19 667 HIS A N 1
ATOM 5299 C CA . HIS A 1 667 ? -3.923 16.114 -15.429 1.00 85.19 667 HIS A CA 1
ATOM 5300 C C . HIS A 1 667 ? -3.627 15.195 -16.627 1.00 85.19 667 HIS A C 1
ATOM 5302 O O . HIS A 1 667 ? -3.131 15.671 -17.645 1.00 85.19 667 HIS A O 1
ATOM 5308 N N . LEU A 1 668 ? -3.955 13.900 -16.541 1.00 85.69 668 LEU A N 1
ATOM 5309 C CA . LEU A 1 668 ? -3.812 12.939 -17.641 1.00 85.69 668 LEU A CA 1
ATOM 5310 C C . LEU A 1 668 ? -4.914 13.105 -18.689 1.00 85.69 668 LEU A C 1
ATOM 5312 O O . LEU A 1 668 ? -4.613 13.066 -19.882 1.00 85.69 668 LEU A O 1
ATOM 5316 N N . LYS A 1 669 ? -6.159 13.362 -18.260 1.00 82.81 669 LYS A N 1
ATOM 5317 C CA . LYS A 1 669 ? -7.271 13.733 -19.151 1.00 82.81 669 LYS A CA 1
ATOM 5318 C C . LYS A 1 669 ? -6.901 14.982 -19.958 1.00 82.81 669 LYS A C 1
ATOM 5320 O O . LYS A 1 669 ? -6.948 14.950 -21.183 1.00 82.81 669 LYS A O 1
ATOM 5325 N N . GLU A 1 670 ? -6.434 16.044 -19.296 1.00 83.94 670 GLU A N 1
ATOM 5326 C CA . GLU A 1 670 ? -5.979 17.281 -19.946 1.00 83.94 670 GLU A CA 1
ATOM 5327 C C . GLU A 1 670 ? -4.750 17.057 -20.850 1.00 83.94 670 GLU A C 1
ATOM 5329 O O . GLU A 1 670 ? -4.680 17.604 -21.954 1.00 83.94 670 GLU A O 1
ATOM 5334 N N . PHE A 1 671 ? -3.777 16.253 -20.411 1.00 85.25 671 PHE A N 1
ATOM 5335 C CA . PHE A 1 671 ? -2.554 15.981 -21.168 1.00 85.25 671 PHE A CA 1
ATOM 5336 C C . PHE A 1 671 ? -2.828 15.214 -22.466 1.00 85.25 671 PHE A C 1
ATOM 5338 O O . PHE A 1 671 ? -2.324 15.606 -23.522 1.00 85.25 671 PHE A O 1
ATOM 5345 N N . LEU A 1 672 ? -3.634 14.152 -22.407 1.00 84.31 672 LEU A N 1
ATOM 5346 C CA . LEU A 1 672 ? -3.934 13.305 -23.561 1.00 84.31 672 LEU A CA 1
ATOM 5347 C C . LEU A 1 672 ? -4.967 13.955 -24.497 1.00 84.31 672 LEU A C 1
ATOM 5349 O O . LEU A 1 672 ? -4.791 13.901 -25.712 1.00 84.31 672 LEU A O 1
ATOM 5353 N N . ALA A 1 673 ? -5.975 14.665 -23.972 1.00 81.56 673 ALA A N 1
ATOM 5354 C CA . ALA A 1 673 ? -6.966 15.366 -24.798 1.00 81.56 673 ALA A CA 1
ATOM 5355 C C . ALA A 1 673 ? -6.358 16.473 -25.681 1.00 81.56 673 ALA A C 1
ATOM 5357 O O . ALA A 1 673 ? -6.839 16.705 -26.782 1.00 81.56 673 ALA A O 1
ATOM 5358 N N . LYS A 1 674 ? -5.265 17.119 -25.247 1.00 79.75 674 LYS A N 1
ATOM 5359 C CA . LYS A 1 674 ? -4.514 18.114 -26.047 1.00 79.75 674 LYS A CA 1
ATOM 5360 C C . LYS A 1 674 ? -3.594 17.503 -27.117 1.00 79.75 674 LYS A C 1
ATOM 5362 O O . LYS A 1 674 ? -2.807 18.232 -27.727 1.00 79.75 674 LYS A O 1
ATOM 5367 N N . ARG A 1 675 ? -3.575 16.172 -27.251 1.00 77.38 675 ARG A N 1
ATOM 5368 C CA . ARG A 1 675 ? -2.584 15.430 -28.050 1.00 77.38 675 ARG A CA 1
ATOM 5369 C C . ARG A 1 675 ? -3.172 14.359 -28.956 1.00 77.38 675 ARG A C 1
ATOM 5371 O O . ARG A 1 675 ? -2.404 13.832 -29.761 1.00 77.38 675 ARG A O 1
ATOM 5378 N N . LYS A 1 676 ? -4.479 14.096 -28.874 1.00 68.75 676 LYS A N 1
ATOM 5379 C CA . LYS A 1 676 ? -5.252 13.622 -30.028 1.00 68.75 676 LYS A CA 1
ATOM 5380 C C . LYS A 1 676 ? -5.042 14.648 -31.153 1.00 68.75 676 LYS A C 1
ATOM 5382 O O . LYS A 1 676 ? -4.263 14.314 -32.078 1.00 68.75 676 LYS A O 1
#

pLDDT: mean 71.9, std 24.73, range [19.91, 98.62]

Sequence (676 aa):
MVEVNNTTTTAAQQQQQQPTPFLCSLCTTSKYFTRKAHLERHIRTHHAVGNPLNCHFCSREFRRSDLLKEHHIRCEFRGDRPIPVAIVGRKRRACDRCSQRKISCTGQIPCTRCINAGVVCEKTSPADSSSSQPWQNSINSNTSRSEIDSSVPEESDDEDDGNGSDPPDLRGSIEYLLNGQSQGNVGFVQVFPVSTTPEEDDVTNISNQMSVLPQTDPFGMDFNMNYDACILPDIDLNTLFGEMGYLMNIGLEPNSLWDPHIFSEHSSPATATDLDVYDAHASFLRPELFKVVQSFQLVEGSMEYQRAVEAVELITGDVLQRFTNSFFRHWHKHGAIIHVPSYSPSTCATVLILAMSCIGGLYVKDQSEIRRCRNLLDVAEVYIYSRDYLKDEYELSQTHASPSESRTYENVDWEDFEKLQAAYLMIVVQTWAGHQLAKRRIRRLRFTKVLELSRQLKLPSAHHKIHPKNAEEFMKWIRVESAIRLQNIMLTIDCAFVIFNNSLPRISLAEIEHLDLPCAAASFAANSFAQLMSVPAPPVRGVKVMKTMRMCLTAPWATIPDLNTLDLFVLVHVLYVLIVQSFSSQMEPSAAALAAMRQGIDFWMKSWNAARNRYSENDWKTLGLERTSDRYWVLVKAVFLAMEKDIKDGRRVLLGTRSDIDDSGSHLKEFLAKRK

Radius of gyration: 34.91 Å; chains: 1; bounding box: 91×102×113 Å

Secondary structure (DSSP, 8-state):
--------------PPPPPPPEE-SS-SS--EESSHHHHHHHHHHHH--S--EE-TTT--EESSTTHHHHHHHS-TTTTTPPPPGGG--S---S-HHHHHTT----SSSS-HHHHTTT-------TT-TT----------------------------------------TT-GGGGS---------S--------PPPS---SS--S---------TT---TT----TTS-----HHHHHHHHHHTT-TTS---SS--TTSS-TT--S--GGGHHHHHHHHHHHHHHHHHHHHHTTPPTTSHHHHHHHHHHHT--HHHHHHHHHHIIIIIGGGS--S-GGG--GGGS-HHHHHHHHHHHTTSSS-HHHHHHHHHHHHHHHHHHHTSGGGSHHHHHHHHTS---S---GGG--HHHHHHHHHHHHHHHHHHHTS-HHHHHHIIIIIHHHHHHHHHHTTGGG----S---SHHHHHHHHHHHHHHHHHHHHHHHHHHHHHHH-PPPSS-HHHHTTPBPPPPHHHHT-SSHHHHHHSSS-S----BHHHHHHHHHHS-GGGSPP--HHHHHHHHHHHHHHHHHHHTSSSPPPHHHHHHHHHHHHHHHHHHHHHHTTS-HHHHHH--GGGGHHHHHHHHHHHHHHHHHHHHTT------SS--SSSSSHHHHHHHHTT-

InterPro domains:
  IPR001138 Zn(2)Cys(6) fungal-type DNA-binding domain [PF00172] (93-126)
  IPR001138 Zn(2)Cys(6) fungal-type DNA-binding domain [PS00463] (94-121)
  IPR001138 Zn(2)Cys(6) fungal-type DNA-binding domain [PS50048] (94-121)
  IPR001138 Zn(2)Cys(6) fungal-type DNA-binding domain [SM00066] (89-132)
  IPR001138 Zn(2)Cys(6) fungal-type DNA-binding domain [cd00067] (90-122)
  IPR013087 Zinc finger C2H2-type [PS50157] (22-52)
  IPR013087 Zinc finger C2H2-type [PS50157] (53-82)
  IPR036236 Zinc finger C2H2 superfamily [SSF57667] (20-71)
  IPR036864 Zn(2)-C6 fungal-type DNA-binding domain superfamily [G3DSA:4.10.240.10] (86-148)
  IPR036864 Zn(2)-C6 fungal-type DNA-binding domain superfamily [SSF57701] (89-125)
  IPR051059 Transcription factor verF-like [PTHR40626] (17-615)

Organism: NCBI:txid2528407